Protein 9AZZ (pdb70)

Radius of gyration: 29.99 Å; Cα contacts (8 Å, |Δi|>4): 1139; chains: 3; bounding box: 78×56×93 Å

Solvent-accessible surface area: 27888 Å² total; per-residue (Å²): 122,194,89,90,35,55,125,73,2,40,79,32,11,105,32,0,161,6,4,87,2,16,0,1,28,37,20,60,89,25,91,15,40,45,32,0,37,0,15,0,66,49,102,13,19,2,24,20,28,30,21,90,56,8,28,19,0,28,7,10,100,36,46,74,24,18,77,15,20,75,127,110,110,98,113,58,152,71,72,75,123,14,15,16,56,3,4,3,0,13,70,123,151,14,6,72,82,16,78,100,24,62,40,78,77,70,134,122,56,47,24,0,26,3,58,7,132,98,54,102,11,89,0,68,0,24,0,54,56,136,112,44,19,5,25,4,8,39,52,37,62,107,130,31,59,34,29,12,39,5,7,62,54,43,38,63,58,132,7,91,123,61,80,9,132,28,57,57,101,73,221,176,71,142,113,74,76,162,73,74,28,41,128,78,0,39,77,28,6,93,32,3,118,8,9,88,3,72,4,35,26,44,23,63,110,69,115,73,62,74,112,0,55,3,1,6,71,23,90,10,22,21,15,34,15,29,79,50,117,32,30,12,0,31,3,19,97,50,46,78,32,16,87,20,22,25,94,108,40,67,110,46,159,85,102,30,140,32,14,7,45,30,8,25,3,24,73,136,165,88,16,108,51,14,56,12,73,76,41,74,71,69,132,110,52,47,27,0,37,1,74,0,134,65,61,103,11,98,2,75,0,31,0,51,50,136,109,50,22,9,21,4,9,49,43,36,57,115,135,26,66,33,48,16,88,18,101,119,57,36,41,78,55,132,6,97,119,76,89,8,56,42,84,179,71,18,57,27,25,45,61,0,12,39,32,20,8,25,2,104,7,5,78,4,65,3,33,22,64,15,49,109,58,106,84,69,58,125,0,47,0,4,0,72,15,90,18,19,7,8,22,15,22,70,112,133,16,38,14,0,34,6,15,100,39,103,74,29,19,82,11,21,67,140,110,115,101,96,61,157,92,91,78,73,6,32,7,73,34,16,13,1,24,85,15,56,46,79,32,78,30,91,59,37,63,81,77,136,113,51,42,22,0,30,4,76,0,60,116,43,98,10,100,5,69,2,28,0,51,49,138,103,48,23,6,20,3,10,50,28,41,47,103,136,21,71,28,60,16,84,7,107,118,60,40,33,76,58,132,8,94,117,69,63,5,121,20,60,112,58,70,178,207,95,138

Structure (mmCIF, N/CA/C/O backbone):
data_9AZZ
#
_entry.id   9AZZ
#
_cell.length_a   80.647
_cell.length_b   53.021
_cell.length_c   80.802
_cell.angle_alpha   90.00
_cell.angle_beta   116.96
_cell.angle_gamma   90.00
#
_symmetry.space_group_name_H-M   'P 1 21 1'
#
loop_
_entity.id
_entity.type
_entity.pdbx_description
1 polymer 'Outer membrane lipoprotein carrier protein LolA'
2 non-polymer GLYCEROL
3 non-polymer 'TETRAETHYLENE GLYCOL'
4 water water
#
loop_
_atom_site.group_PDB
_atom_site.id
_atom_site.type_symbol
_atom_site.label_atom_id
_atom_site.label_alt_id
_atom_site.label_comp_id
_atom_site.label_asym_id
_atom_site.label_entity_id
_atom_site.label_seq_id
_atom_site.pdbx_PDB_ins_code
_atom_site.Cartn_x
_atom_site.Cartn_y
_atom_site.Cartn_z
_atom_site.occupancy
_atom_site.B_iso_or_equiv
_atom_site.auth_seq_id
_atom_site.auth_comp_id
_atom_site.auth_asym_id
_atom_site.auth_atom_id
_atom_site.pdbx_PDB_model_num
ATOM 1 N N . ILE A 1 5 ? 47.038 14.550 37.811 1.00 60.79 5 ILE A N 1
ATOM 2 C CA . ILE A 1 5 ? 45.989 14.240 36.838 1.00 59.72 5 ILE A CA 1
ATOM 3 C C . ILE A 1 5 ? 44.937 15.340 36.793 1.00 52.74 5 ILE A C 1
ATOM 4 O O . ILE A 1 5 ? 44.410 15.655 35.739 1.00 51.80 5 ILE A O 1
ATOM 6 N N . ARG A 1 6 ? 44.643 15.962 37.935 1.00 52.05 6 ARG A N 1
ATOM 7 C CA . ARG A 1 6 ? 43.604 16.986 37.944 1.00 45.52 6 ARG A CA 1
ATOM 8 C C . ARG A 1 6 ? 43.917 18.086 36.936 1.00 43.66 6 ARG A C 1
ATOM 9 O O . ARG A 1 6 ? 43.045 18.497 36.166 1.00 37.16 6 ARG A O 1
ATOM 17 N N . VAL A 1 7 ? 45.166 18.576 36.936 1.00 43.84 7 VAL A N 1
ATOM 18 C CA . VAL A 1 7 ? 45.516 19.730 36.110 1.00 46.96 7 VAL A CA 1
ATOM 19 C C . VAL A 1 7 ? 45.371 19.409 34.627 1.00 42.39 7 VAL A C 1
ATOM 20 O O . VAL A 1 7 ? 44.838 20.210 33.852 1.00 37.43 7 VAL A O 1
ATOM 24 N N . ASP A 1 8 ? 45.866 18.248 34.207 1.00 47.87 8 ASP A N 1
ATOM 25 C CA . ASP A 1 8 ? 45.791 17.899 32.791 1.00 44.55 8 ASP A CA 1
ATOM 26 C C . ASP A 1 8 ? 44.360 17.728 32.340 1.00 37.07 8 ASP A C 1
ATOM 27 O O . ASP A 1 8 ? 44.030 18.039 31.188 1.00 41.05 8 ASP A O 1
ATOM 32 N N . THR A 1 9 ? 43.507 17.208 33.215 1.00 39.51 9 THR A N 1
ATOM 33 C CA . THR A 1 9 ? 42.086 17.100 32.897 1.00 33.99 9 THR A CA 1
ATOM 34 C C . THR A 1 9 ? 41.459 18.456 32.602 1.00 37.41 9 THR A C 1
ATOM 35 O O . THR A 1 9 ? 40.703 18.609 31.639 1.00 33.66 9 THR A O 1
ATOM 39 N N . ILE A 1 10 ? 41.700 19.435 33.470 1.00 38.82 10 ILE A N 1
ATOM 40 C CA . ILE A 1 10 ? 41.127 20.766 33.284 1.00 32.84 10 ILE A CA 1
ATOM 41 C C . ILE A 1 10 ? 41.655 21.397 32.002 1.00 32.76 10 ILE A C 1
ATOM 42 O O . ILE A 1 10 ? 40.890 21.910 31.180 1.00 33.20 10 ILE A O 1
ATOM 47 N N . LYS A 1 11 ? 42.969 21.337 31.802 1.00 35.56 11 LYS A N 1
ATOM 48 C CA . LYS A 1 11 ? 43.560 21.976 30.631 1.00 38.40 11 LYS A CA 1
ATOM 49 C C . LYS A 1 11 ? 42.989 21.408 29.347 1.00 34.50 11 LYS A C 1
ATOM 50 O O . LYS A 1 11 ? 42.747 22.141 28.380 1.00 33.49 11 LYS A O 1
ATOM 56 N N . ASN A 1 12 ? 42.830 20.089 29.305 1.00 34.56 12 ASN A N 1
ATOM 57 C CA . ASN A 1 12 ? 42.328 19.440 28.103 1.00 37.63 12 ASN A CA 1
ATOM 58 C C . ASN A 1 12 ? 40.850 19.723 27.893 1.00 38.98 12 ASN A C 1
ATOM 59 O O . ASN A 1 12 ? 40.413 19.908 26.748 1.00 37.11 12 ASN A O 1
ATOM 64 N N . ALA A 1 13 ? 40.066 19.734 28.978 1.00 36.30 13 ALA A N 1
ATOM 65 C CA . ALA A 1 13 ? 38.651 20.075 28.866 1.00 40.19 13 ALA A CA 1
ATOM 66 C C . ALA A 1 13 ? 38.488 21.500 28.366 1.00 38.53 13 ALA A C 1
ATOM 67 O O . ALA A 1 13 ? 37.605 21.776 27.540 1.00 37.79 13 ALA A O 1
ATOM 69 N N . LEU A 1 14 ? 39.305 22.428 28.890 1.00 31.69 14 LEU A N 1
ATOM 70 C CA . LEU A 1 14 ? 39.244 23.818 28.445 1.00 38.46 14 LEU A CA 1
ATOM 71 C C . LEU A 1 14 ? 39.626 23.948 26.978 1.00 36.67 14 LEU A C 1
ATOM 72 O O . LEU A 1 14 ? 39.076 24.785 26.261 1.00 35.55 14 LEU A O 1
ATOM 77 N N . THR A 1 15 ? 40.514 23.097 26.499 1.00 35.11 15 THR A N 1
ATOM 78 C CA . THR A 1 15 ? 40.855 23.117 25.087 1.00 35.62 15 THR A CA 1
ATOM 79 C C . THR A 1 15 ? 39.657 22.798 24.197 1.00 32.94 15 THR A C 1
ATOM 80 O O . THR A 1 15 ? 39.467 23.450 23.166 1.00 37.63 15 THR A O 1
ATOM 84 N N . TYR A 1 16 ? 38.846 21.798 24.558 1.00 32.85 16 TYR A N 1
ATOM 85 C CA . TYR A 1 16 ? 37.699 21.448 23.715 1.00 36.20 16 TYR A CA 1
ATOM 86 C C . TYR A 1 16 ? 36.669 22.562 23.691 1.00 35.49 16 TYR A C 1
ATOM 87 O O . TYR A 1 16 ? 36.159 22.916 22.627 1.00 39.25 16 TYR A O 1
ATOM 96 N N . PHE A 1 17 ? 36.355 23.137 24.854 1.00 36.50 17 PHE A N 1
ATOM 97 C CA . PHE A 1 17 ? 35.461 24.286 24.857 1.00 39.20 17 PHE A CA 1
ATOM 98 C C . PHE A 1 17 ? 36.052 25.432 24.038 1.00 36.40 17 PHE A C 1
ATOM 99 O O . PHE A 1 17 ? 35.334 26.097 23.279 1.00 37.93 17 PHE A O 1
ATOM 107 N N . ASP A 1 18 ? 37.365 25.651 24.149 1.00 33.82 18 ASP A N 1
ATOM 108 C CA . ASP A 1 18 ? 37.987 26.802 23.520 1.00 37.40 18 ASP A CA 1
ATOM 109 C C . ASP A 1 18 ? 37.899 26.741 22.007 1.00 32.88 18 ASP A C 1
ATOM 110 O O . ASP A 1 18 ? 38.059 27.771 21.343 1.00 28.41 18 ASP A O 1
ATOM 115 N N . ALA A 1 19 ? 37.718 25.549 21.450 1.00 27.57 19 ALA A N 1
ATOM 116 C CA . ALA A 1 19 ? 37.694 25.418 20.001 1.00 40.39 19 ALA A CA 1
ATOM 117 C C . ALA A 1 19 ? 36.420 25.979 19.379 1.00 34.38 19 ALA A C 1
ATOM 118 O O . ALA A 1 19 ? 36.394 26.238 18.164 1.00 35.18 19 ALA A O 1
ATOM 120 N N . VAL A 1 20 ? 35.354 26.144 20.154 1.00 33.40 20 VAL A N 1
ATOM 121 C CA . VAL A 1 20 ? 34.087 26.641 19.617 1.00 34.62 20 VAL A CA 1
ATOM 122 C C . VAL A 1 20 ? 33.908 28.087 20.075 1.00 37.16 20 VAL A C 1
ATOM 123 O O . VAL A 1 20 ? 33.587 28.343 21.240 1.00 37.70 20 VAL A O 1
ATOM 127 N N . ARG A 1 21 ? 34.129 29.038 19.159 1.00 30.62 21 ARG A N 1
ATOM 128 C CA A ARG A 1 21 ? 33.978 30.454 19.472 0.35 35.19 21 ARG A CA 1
ATOM 129 C CA B ARG A 1 21 ? 33.988 30.463 19.439 0.65 33.28 21 ARG A CA 1
ATOM 130 C C . ARG A 1 21 ? 32.575 30.963 19.188 1.00 31.16 21 ARG A C 1
ATOM 131 O O . ARG A 1 21 ? 32.144 31.940 19.813 1.00 29.31 21 ARG A O 1
ATOM 146 N N . SER A 1 22 ? 31.871 30.333 18.251 1.00 28.52 22 SER A N 1
ATOM 147 C CA . SER A 1 22 ? 30.510 30.671 17.888 1.00 33.67 22 SER A CA 1
ATOM 148 C C . SER A 1 22 ? 29.908 29.464 17.195 1.00 30.49 22 SER A C 1
ATOM 149 O O . SER A 1 22 ? 30.616 28.598 16.670 1.00 27.89 22 SER A O 1
ATOM 152 N N . PHE A 1 23 ? 28.593 29.410 17.195 1.00 30.99 23 PHE A N 1
ATOM 153 C CA . PHE A 1 23 ? 27.963 28.430 16.330 1.00 33.26 23 PHE A CA 1
ATOM 154 C C . PHE A 1 23 ? 26.532 28.841 16.109 1.00 28.37 23 PHE A C 1
ATOM 155 O O . PHE A 1 23 ? 25.956 29.629 16.857 1.00 26.74 23 PHE A O 1
ATOM 163 N N . LYS A 1 24 ? 26.018 28.352 14.999 1.00 31.53 24 LYS A N 1
ATOM 164 C CA . LYS A 1 24 ? 24.599 28.389 14.688 1.00 32.29 24 LYS A CA 1
ATOM 165 C C . LYS A 1 24 ? 24.179 26.963 14.403 1.00 31.40 24 LYS A C 1
ATOM 166 O O . LYS A 1 24 ? 24.818 26.273 13.606 1.00 34.67 24 LYS A O 1
ATOM 172 N N . ALA A 1 25 ? 23.110 26.511 15.036 1.00 26.83 25 ALA A N 1
ATOM 173 C CA . ALA A 1 25 ? 22.702 25.137 14.817 1.00 31.41 25 ALA A CA 1
ATOM 174 C C . ALA A 1 25 ? 21.209 24.977 15.091 1.00 31.57 25 ALA A C 1
ATOM 175 O O . ALA A 1 25 ? 20.553 25.833 15.683 1.00 30.74 25 ALA A O 1
ATOM 177 N N . GLU A 1 26 ? 20.697 23.833 14.660 1.00 32.31 26 GLU A N 1
ATOM 178 C CA . GLU A 1 26 ? 19.395 23.348 15.059 1.00 34.16 26 GLU A CA 1
ATOM 179 C C . GLU A 1 26 ? 19.567 22.455 16.274 1.00 26.83 26 GLU A C 1
ATOM 180 O O . GLU A 1 26 ? 20.611 21.834 16.449 1.00 25.19 26 GLU A O 1
ATOM 186 N N . PHE A 1 27 ? 18.514 22.323 17.062 1.00 30.18 27 PHE A N 1
ATOM 187 C CA . PHE A 1 27 ? 18.620 21.463 18.235 1.00 36.44 27 PHE A CA 1
ATOM 188 C C . PHE A 1 27 ? 17.323 20.673 18.381 1.00 28.40 27 PHE A C 1
ATOM 189 O O . PHE A 1 27 ? 16.245 21.101 17.953 1.00 28.40 27 PHE A O 1
ATOM 197 N N . ILE A 1 28 ? 17.459 19.478 18.949 1.00 31.60 28 ILE A N 1
ATOM 198 C CA . ILE A 1 28 ? 16.357 18.713 19.516 1.00 35.14 28 ILE A CA 1
ATOM 199 C C . ILE A 1 28 ? 16.597 18.612 21.012 1.00 34.21 28 ILE A C 1
ATOM 200 O O . ILE A 1 28 ? 17.674 18.195 21.434 1.00 32.50 28 ILE A O 1
ATOM 205 N N . GLN A 1 29 ? 15.558 18.825 21.795 1.00 33.20 29 GLN A N 1
ATOM 206 C CA . GLN A 1 29 ? 15.697 18.816 23.242 1.00 36.81 29 GLN A CA 1
ATOM 207 C C . GLN A 1 29 ? 14.658 17.872 23.816 1.00 32.70 29 GLN A C 1
ATOM 208 O O . GLN A 1 29 ? 13.512 17.898 23.384 1.00 34.74 29 GLN A O 1
ATOM 214 N N . ILE A 1 30 ? 15.079 17.011 24.744 1.00 33.94 30 ILE A N 1
ATOM 215 C CA . ILE A 1 30 ? 14.181 16.056 25.372 1.00 34.23 30 ILE A CA 1
ATOM 216 C C . ILE A 1 30 ? 14.403 16.005 26.881 1.00 31.52 30 ILE A C 1
ATOM 217 O O . ILE A 1 30 ? 15.504 15.709 27.349 1.00 37.69 30 ILE A O 1
ATOM 222 N N . SER A 1 31 ? 13.337 16.203 27.641 1.00 32.46 31 SER A N 1
ATOM 223 C CA . SER A 1 31 ? 13.411 16.129 29.099 1.00 42.07 31 SER A CA 1
ATOM 224 C C . SER A 1 31 ? 12.858 14.796 29.595 1.00 37.92 31 SER A C 1
ATOM 225 O O . SER A 1 31 ? 11.873 14.278 29.058 1.00 36.34 31 SER A O 1
ATOM 228 N N . SER A 1 32 ? 13.493 14.230 30.636 1.00 44.11 32 SER A N 1
ATOM 229 C CA . SER A 1 32 ? 12.975 12.977 31.176 1.00 44.26 32 SER A CA 1
ATOM 230 C C . SER A 1 32 ? 11.639 13.167 31.886 1.00 39.95 32 SER A C 1
ATOM 231 O O . SER A 1 32 ? 10.956 12.183 32.177 1.00 45.15 32 SER A O 1
ATOM 234 N N . THR A 1 33 ? 11.241 14.407 32.143 1.00 42.12 33 THR A N 1
ATOM 235 C CA . THR A 1 33 ? 9.948 14.664 32.769 1.00 41.17 33 THR A CA 1
ATOM 236 C C . THR A 1 33 ? 8.778 14.236 31.867 1.00 39.07 33 THR A C 1
ATOM 237 O O . THR A 1 33 ? 7.861 13.547 32.327 1.00 44.01 33 THR A O 1
ATOM 241 N N . ASP A 1 34 ? 8.824 14.554 30.564 1.00 41.36 34 ASP A N 1
ATOM 242 C CA . ASP A 1 34 ? 7.726 14.183 29.664 1.00 44.91 34 ASP A CA 1
ATOM 243 C C . ASP A 1 34 ? 8.144 13.377 28.438 1.00 42.10 34 ASP A C 1
ATOM 244 O O . ASP A 1 34 ? 7.272 12.830 27.750 1.00 34.72 34 ASP A O 1
ATOM 249 N N . ASN A 1 35 ? 9.432 13.229 28.180 1.00 40.40 35 ASN A N 1
ATOM 250 C CA . ASN A 1 35 ? 9.928 12.418 27.081 1.00 41.10 35 ASN A CA 1
ATOM 251 C C . ASN A 1 35 ? 9.401 12.923 25.737 1.00 37.28 35 ASN A C 1
ATOM 252 O O . ASN A 1 35 ? 9.250 12.163 24.790 1.00 42.98 35 ASN A O 1
ATOM 257 N N . ILE A 1 36 ? 9.169 14.218 25.609 1.00 35.60 36 ILE A N 1
ATOM 258 C CA . ILE A 1 36 ? 8.635 14.790 24.371 1.00 40.66 36 ILE A CA 1
ATOM 259 C C . ILE A 1 36 ? 9.741 15.592 23.685 1.00 37.32 36 ILE A C 1
ATOM 260 O O . ILE A 1 36 ? 10.230 16.580 24.249 1.00 36.14 36 ILE A O 1
ATOM 265 N N . PRO A 1 37 ? 10.123 15.244 22.460 1.00 34.37 37 PRO A N 1
ATOM 266 C CA . PRO A 1 37 ? 11.105 16.059 21.733 1.00 38.84 37 PRO A CA 1
ATOM 267 C C . PRO A 1 37 ? 10.617 17.474 21.457 1.00 31.15 37 PRO A C 1
ATOM 268 O O . PRO A 1 37 ? 9.550 17.681 20.885 1.00 32.15 37 PRO A O 1
ATOM 272 N N . ARG A 1 38 ? 11.455 18.457 21.792 1.00 33.42 38 ARG A N 1
ATOM 273 C CA . ARG A 1 38 ? 11.189 19.855 21.458 1.00 34.48 38 ARG A CA 1
ATOM 274 C C . ARG A 1 38 ? 12.295 20.310 20.508 1.00 32.91 38 ARG A C 1
ATOM 275 O O . ARG A 1 38 ? 13.409 19.789 20.551 1.00 34.40 38 ARG A O 1
ATOM 283 N N . TYR A 1 39 ? 11.968 21.233 19.603 1.00 29.85 39 TYR A N 1
ATOM 284 C CA . TYR A 1 39 ? 12.847 21.607 18.500 1.00 30.64 39 TYR A CA 1
ATOM 285 C C . TYR A 1 39 ? 13.077 23.107 18.485 1.00 29.83 39 TYR A C 1
ATOM 286 O O . TYR A 1 39 ? 12.209 23.883 18.878 1.00 31.40 39 TYR A O 1
ATOM 295 N N . GLY A 1 40 ? 14.241 23.506 18.001 1.00 30.39 40 GLY A N 1
ATOM 296 C CA . GLY A 1 40 ? 14.470 24.903 17.730 1.00 30.79 40 GLY A CA 1
ATOM 297 C C . GLY A 1 40 ? 15.818 25.153 17.101 1.00 34.76 40 GLY A C 1
ATOM 298 O O . GLY A 1 40 ? 16.488 24.247 16.590 1.00 29.66 40 GLY A O 1
ATOM 299 N N . GLN A 1 41 ? 16.209 26.411 17.182 1.00 30.72 41 GLN A N 1
ATOM 300 C CA . GLN A 1 41 ? 17.465 26.919 16.652 1.00 30.30 41 GLN A CA 1
ATOM 301 C C . GLN A 1 41 ? 18.234 27.585 17.783 1.00 35.85 41 GLN A C 1
ATOM 302 O O . GLN A 1 41 ? 17.649 28.198 18.663 1.00 32.74 41 GLN A O 1
ATOM 308 N N . VAL A 1 42 ? 19.551 27.486 17.744 1.00 29.22 42 VAL A N 1
ATOM 309 C CA . VAL A 1 42 ? 20.406 28.074 18.769 1.00 28.22 42 VAL A CA 1
ATOM 310 C C . VAL A 1 42 ? 21.513 28.894 18.104 1.00 28.64 42 VAL A C 1
ATOM 311 O O . VAL A 1 42 ? 22.044 28.523 17.050 1.00 32.43 42 VAL A O 1
ATOM 315 N N . LEU A 1 43 ? 21.784 30.071 18.666 1.00 28.83 43 LEU A N 1
ATOM 316 C CA . LEU A 1 43 ? 22.942 30.861 18.273 1.00 30.17 43 LEU A CA 1
ATOM 317 C C . LEU A 1 43 ? 23.834 31.117 19.487 1.00 28.89 43 LEU A C 1
ATOM 318 O O . LEU A 1 43 ? 23.353 31.407 20.578 1.00 27.92 43 LEU A O 1
ATOM 323 N N . MET A 1 44 ? 25.134 31.026 19.267 1.00 29.44 44 MET A N 1
ATOM 324 C CA . MET A 1 44 ? 26.114 31.228 20.328 1.00 28.78 44 MET A CA 1
ATOM 325 C C . MET A 1 44 ? 27.275 32.036 19.775 1.00 30.71 44 MET A C 1
ATOM 326 O O . MET A 1 44 ? 27.766 31.755 18.686 1.00 32.25 44 MET A O 1
ATOM 331 N N . ARG A 1 45 ? 27.701 33.036 20.536 1.00 31.04 45 ARG A N 1
ATOM 332 C CA . ARG A 1 45 ? 28.862 33.851 20.215 1.00 32.96 45 ARG A CA 1
ATOM 333 C C . ARG A 1 45 ? 29.638 34.120 21.500 1.00 32.52 45 ARG A C 1
ATOM 334 O O . ARG A 1 45 ? 29.110 34.724 22.438 1.00 32.89 45 ARG A O 1
ATOM 342 N N . LYS A 1 46 ? 30.888 33.666 21.561 1.00 35.75 46 LYS A N 1
ATOM 343 C CA . LYS A 1 46 ? 31.677 33.989 22.755 1.00 37.31 46 LYS A CA 1
ATOM 344 C C . LYS A 1 46 ? 32.217 35.417 22.685 1.00 42.67 46 LYS A C 1
ATOM 345 O O . LYS A 1 46 ? 32.614 35.884 21.616 1.00 42.31 46 LYS A O 1
ATOM 351 N N . PRO A 1 47 ? 32.281 36.110 23.804 1.00 40.93 47 PRO A N 1
ATOM 352 C CA . PRO A 1 47 ? 31.873 35.711 25.150 1.00 40.77 47 PRO A CA 1
ATOM 353 C C . PRO A 1 47 ? 30.402 36.020 25.447 1.00 42.33 47 PRO A C 1
ATOM 354 O O . PRO A 1 47 ? 29.907 37.120 25.161 1.00 38.70 47 PRO A O 1
ATOM 358 N N . GLY A 1 48 ? 29.661 35.050 25.967 1.00 39.07 48 GLY A N 1
ATOM 359 C CA . GLY A 1 48 ? 28.512 35.378 26.784 1.00 43.35 48 GLY A CA 1
ATOM 360 C C . GLY A 1 48 ? 27.188 35.613 26.084 1.00 35.12 48 GLY A C 1
ATOM 361 O O . GLY A 1 48 ? 26.263 36.080 26.744 1.00 33.28 48 GLY A O 1
ATOM 362 N N . LEU A 1 49 ? 27.062 35.318 24.794 1.00 32.89 49 LEU A N 1
ATOM 363 C CA . LEU A 1 49 ? 25.803 35.500 24.072 1.00 33.60 49 LEU A CA 1
ATOM 364 C C . LEU A 1 49 ? 25.257 34.157 23.616 1.00 28.32 49 LEU A C 1
ATOM 365 O O . LEU A 1 49 ? 25.927 33.396 22.891 1.00 29.48 49 LEU A O 1
ATOM 370 N N . LEU A 1 50 ? 24.010 33.909 23.990 1.00 28.03 50 LEU A N 1
ATOM 371 C CA . LEU A 1 50 ? 23.306 32.668 23.673 1.00 30.74 50 LEU A CA 1
ATOM 372 C C . LEU A 1 50 ? 21.845 32.991 23.374 1.00 28.42 50 LEU A C 1
ATOM 373 O O . LEU A 1 50 ? 21.208 33.743 24.111 1.00 30.65 50 LEU A O 1
ATOM 378 N N . LYS A 1 51 ? 21.335 32.467 22.271 1.00 27.24 51 LYS A N 1
ATOM 379 C CA . LYS A 1 51 ? 19.939 32.591 21.907 1.00 33.07 51 LYS A CA 1
ATOM 380 C C . LYS A 1 51 ? 19.370 31.209 21.638 1.00 31.70 51 LYS A C 1
ATOM 381 O O . LYS A 1 51 ? 19.939 30.437 20.862 1.00 33.66 51 LYS A O 1
ATOM 387 N N . TRP A 1 52 ? 18.221 30.944 22.227 1.00 27.74 52 TRP A N 1
ATOM 388 C CA . TRP A 1 52 ? 17.489 29.690 22.109 1.00 32.79 52 TRP A CA 1
ATOM 389 C C . TRP A 1 52 ? 16.124 30.050 21.546 1.00 34.55 52 TRP A C 1
ATOM 390 O O . TRP A 1 52 ? 15.363 30.752 22.207 1.00 35.31 52 TRP A O 1
ATOM 401 N N . ASN A 1 53 ? 15.840 29.652 20.314 1.00 29.96 53 ASN A N 1
ATOM 402 C CA . ASN A 1 53 ? 14.552 29.941 19.681 1.00 34.05 53 ASN A CA 1
ATOM 403 C C . ASN A 1 53 ? 13.819 28.607 19.486 1.00 36.52 53 ASN A C 1
ATOM 404 O O . ASN A 1 53 ? 14.150 27.815 18.597 1.00 30.26 53 ASN A O 1
ATOM 409 N N . TYR A 1 54 ? 12.832 28.347 20.339 1.00 31.11 54 TYR A N 1
ATOM 410 C CA . TYR A 1 54 ? 12.051 27.123 20.226 1.00 29.87 54 TYR A CA 1
ATOM 411 C C . TYR A 1 54 ? 11.001 27.260 19.128 1.00 35.06 54 TYR A C 1
ATOM 412 O O . TYR A 1 54 ? 10.358 28.306 18.994 1.00 37.78 54 TYR A O 1
ATOM 421 N N . TYR A 1 55 ? 10.798 26.178 18.375 1.00 30.21 55 TYR A N 1
ATOM 422 C CA . TYR A 1 55 ? 9.779 26.163 17.330 1.00 34.29 55 TYR A CA 1
ATOM 423 C C . TYR A 1 55 ? 8.423 25.812 17.923 1.00 38.21 55 TYR A C 1
ATOM 424 O O . TYR A 1 55 ? 8.348 25.220 19.010 1.00 37.23 55 TYR A O 1
ATOM 433 N N . PRO A 1 56 ? 7.338 26.184 17.245 1.00 37.42 56 PRO A N 1
ATOM 434 C CA . PRO A 1 56 ? 6.016 25.699 17.629 1.00 41.27 56 PRO A CA 1
ATOM 435 C C . PRO A 1 56 ? 5.999 24.184 17.687 1.00 38.89 56 PRO A C 1
ATOM 436 O O . PRO A 1 56 ? 6.658 23.510 16.879 1.00 37.21 56 PRO A O 1
ATOM 440 N N . PRO A 1 57 ? 5.260 23.600 18.628 1.00 34.68 57 PRO A N 1
ATOM 441 C CA . PRO A 1 57 ? 4.254 24.191 19.521 1.00 34.47 57 PRO A CA 1
ATOM 442 C C . PRO A 1 57 ? 4.805 24.807 20.800 1.00 42.81 57 PRO A C 1
ATOM 443 O O . PRO A 1 57 ? 4.050 25.307 21.619 1.00 51.75 57 PRO A O 1
ATOM 447 N N . THR A 1 58 ? 6.121 24.846 20.982 1.00 36.75 58 THR A N 1
ATOM 448 C CA . THR A 1 58 ? 6.714 25.436 22.167 1.00 44.41 58 THR A CA 1
ATOM 449 C C . THR A 1 58 ? 6.909 26.927 21.906 1.00 41.70 58 THR A C 1
ATOM 450 O O . THR A 1 58 ? 7.702 27.286 21.033 1.00 43.54 58 THR A O 1
ATOM 454 N N . PRO A 1 59 ? 6.212 27.811 22.590 1.00 46.90 59 PRO A N 1
ATOM 455 C CA . PRO A 1 59 ? 6.203 29.227 22.203 1.00 47.84 59 PRO A CA 1
ATOM 456 C C . PRO A 1 59 ? 7.242 30.136 22.889 1.00 42.61 59 PRO A C 1
ATOM 457 O O . PRO A 1 59 ? 6.916 31.218 23.387 1.00 45.83 59 PRO A O 1
ATOM 461 N N . VAL A 1 60 ? 8.522 29.724 22.888 1.00 40.24 60 VAL A N 1
ATOM 462 C CA . VAL A 1 60 ? 9.508 30.287 23.812 1.00 42.24 60 VAL A CA 1
ATOM 463 C C . VAL A 1 60 ? 10.771 30.727 23.083 1.00 38.35 60 VAL A C 1
ATOM 464 O O . VAL A 1 60 ? 11.380 29.951 22.337 1.00 39.57 60 VAL A O 1
ATOM 468 N N . SER A 1 61 ? 11.206 31.941 23.382 1.00 36.86 61 SER A N 1
ATOM 469 C CA . SER A 1 61 ? 12.444 32.538 22.899 1.00 34.79 61 SER A CA 1
ATOM 470 C C . SER A 1 61 ? 13.228 32.981 24.128 1.00 34.98 61 SER A C 1
ATOM 471 O O . SER A 1 61 ? 12.670 33.617 25.021 1.00 35.46 61 SER A O 1
ATOM 474 N N . ILE A 1 62 ? 14.506 32.630 24.181 1.00 33.21 62 ILE A N 1
ATOM 475 C CA . ILE A 1 62 ? 15.347 32.894 25.339 1.00 33.05 62 ILE A CA 1
ATOM 476 C C . ILE A 1 62 ? 16.615 33.589 24.867 1.00 30.31 62 ILE A C 1
ATOM 477 O O . ILE A 1 62 ? 17.315 33.056 24.001 1.00 31.98 62 ILE A O 1
ATOM 482 N N . ILE A 1 63 ? 16.937 34.737 25.453 1.00 32.72 63 ILE A N 1
ATOM 483 C CA . ILE A 1 63 ? 18.223 35.401 25.190 1.00 33.77 63 ILE A CA 1
ATOM 484 C C . ILE A 1 63 ? 19.021 35.417 26.497 1.00 34.13 63 ILE A C 1
ATOM 485 O O . ILE A 1 63 ? 18.553 35.965 27.504 1.00 29.69 63 ILE A O 1
ATOM 490 N N . ILE A 1 64 ? 20.232 34.873 26.456 1.00 36.10 64 ILE A N 1
ATOM 491 C CA . ILE A 1 64 ? 21.139 34.858 27.601 1.00 37.84 64 ILE A CA 1
ATOM 492 C C . ILE A 1 64 ? 22.346 35.729 27.267 1.00 30.89 64 ILE A C 1
ATOM 493 O O . ILE A 1 64 ? 23.076 35.474 26.299 1.00 31.60 64 ILE A O 1
ATOM 498 N N . LYS A 1 65 ? 22.565 36.742 28.096 1.00 28.26 65 LYS A N 1
ATOM 499 C CA . LYS A 1 65 ? 23.656 37.699 27.937 1.00 38.21 65 LYS A CA 1
ATOM 500 C C . LYS A 1 65 ? 24.423 37.706 29.254 1.00 37.53 65 LYS A C 1
ATOM 501 O O . LYS A 1 65 ? 23.996 38.329 30.221 1.00 35.46 65 LYS A O 1
ATOM 507 N N . GLY A 1 66 ? 25.560 37.050 29.282 1.00 33.54 66 GLY A N 1
ATOM 508 C CA . GLY A 1 66 ? 26.297 36.884 30.534 1.00 39.44 66 GLY A CA 1
ATOM 509 C C . GLY A 1 66 ? 25.471 35.945 31.386 1.00 46.54 66 GLY A C 1
ATOM 510 O O . GLY A 1 66 ? 25.236 34.796 30.982 1.00 44.54 66 GLY A O 1
ATOM 511 N N . LYS A 1 67 ? 25.053 36.385 32.569 1.00 43.05 67 LYS A N 1
ATOM 512 C CA . LYS A 1 67 ? 24.120 35.614 33.384 1.00 43.02 67 LYS A CA 1
ATOM 513 C C . LYS A 1 67 ? 22.691 36.170 33.369 1.00 42.65 67 LYS A C 1
ATOM 514 O O . LYS A 1 67 ? 21.815 35.582 34.011 1.00 42.74 67 LYS A O 1
ATOM 520 N N . THR A 1 68 ? 22.422 37.255 32.635 1.00 39.20 68 THR A N 1
ATOM 521 C CA . THR A 1 68 ? 21.064 37.784 32.534 1.00 37.66 68 THR A CA 1
ATOM 522 C C . THR A 1 68 ? 20.297 36.965 31.502 1.00 38.90 68 THR A C 1
ATOM 523 O O . THR A 1 68 ? 20.849 36.540 30.477 1.00 39.29 68 THR A O 1
ATOM 527 N N . ILE A 1 69 ? 19.029 36.712 31.800 1.00 33.57 69 ILE A N 1
ATOM 528 C CA . ILE A 1 69 ? 18.166 35.901 30.960 1.00 36.90 69 ILE A CA 1
ATOM 529 C C . ILE A 1 69 ? 16.933 36.707 30.632 1.00 40.88 69 ILE A C 1
ATOM 530 O O . ILE A 1 69 ? 16.287 37.242 31.538 1.00 40.53 69 ILE A O 1
ATOM 535 N N . SER A 1 70 ? 16.603 36.782 29.337 1.00 36.91 70 SER A N 1
ATOM 536 C CA . SER A 1 70 ? 15.351 37.353 28.853 1.00 39.80 70 SER A CA 1
ATOM 537 C C . SER A 1 70 ? 14.535 36.248 28.187 1.00 32.88 70 SER A C 1
ATOM 538 O O . SER A 1 70 ? 14.990 35.599 27.238 1.00 31.61 70 SER A O 1
ATOM 541 N N . TYR A 1 71 ? 13.333 36.031 28.693 1.00 39.67 71 TYR A N 1
ATOM 542 C CA . TYR A 1 71 ? 12.457 34.949 28.258 1.00 39.71 71 TYR A CA 1
ATOM 543 C C . TYR A 1 71 ? 11.222 35.596 27.654 1.00 43.52 71 TYR A C 1
ATOM 544 O O . TYR A 1 71 ? 10.584 36.438 28.295 1.00 41.28 71 TYR A O 1
ATOM 553 N N . TYR A 1 72 ? 10.925 35.274 26.389 1.00 41.14 72 TYR A N 1
ATOM 554 C CA . TYR A 1 72 ? 9.750 35.819 25.714 1.00 42.16 72 TYR A CA 1
ATOM 555 C C . TYR A 1 72 ? 8.790 34.691 25.330 1.00 34.12 72 TYR A C 1
ATOM 556 O O . TYR A 1 72 ? 9.140 33.796 24.552 1.00 33.44 72 TYR A O 1
ATOM 565 N N . ASP A 1 73 ? 7.568 34.762 25.838 1.00 37.95 73 ASP A N 1
ATOM 566 C CA . ASP A 1 73 ? 6.526 33.773 25.535 1.00 45.68 73 ASP A CA 1
ATOM 567 C C . ASP A 1 73 ? 5.650 34.302 24.392 1.00 49.58 73 ASP A C 1
ATOM 568 O O . ASP A 1 73 ? 4.892 35.263 24.579 1.00 48.36 73 ASP A O 1
ATOM 573 N N . ARG A 1 74 ? 5.740 33.655 23.210 1.00 45.34 74 ARG A N 1
ATOM 574 C CA A ARG A 1 74 ? 5.028 34.145 22.030 0.51 45.56 74 ARG A CA 1
ATOM 575 C CA B ARG A 1 74 ? 5.027 34.147 22.031 0.49 46.18 74 ARG A CA 1
ATOM 576 C C . ARG A 1 74 ? 3.520 33.994 22.170 1.00 51.66 74 ARG A C 1
ATOM 577 O O . ARG A 1 74 ? 2.756 34.825 21.666 1.00 58.53 74 ARG A O 1
ATOM 592 N N . GLU A 1 75 ? 3.069 32.909 22.789 1.00 51.30 75 GLU A N 1
ATOM 593 C CA . GLU A 1 75 ? 1.639 32.702 22.960 1.00 53.50 75 GLU A CA 1
ATOM 594 C C . GLU A 1 75 ? 1.021 33.761 23.868 1.00 56.15 75 GLU A C 1
ATOM 595 O O . GLU A 1 75 ? -0.046 34.308 23.566 1.00 59.76 75 GLU A O 1
ATOM 601 N N . LEU A 1 76 ? 1.659 34.037 25.003 1.00 55.03 76 LEU A N 1
ATOM 602 C CA . LEU A 1 76 ? 1.188 35.043 25.941 1.00 57.77 76 LEU A CA 1
ATOM 603 C C . LEU A 1 76 ? 1.664 36.452 25.614 1.00 55.17 76 LEU A C 1
ATOM 604 O O . LEU A 1 76 ? 1.145 37.416 26.183 1.00 61.82 76 LEU A O 1
ATOM 609 N N . GLU A 1 77 ? 2.665 36.602 24.764 1.00 50.29 77 GLU A N 1
ATOM 610 C CA . GLU A 1 77 ? 3.273 37.900 24.533 1.00 47.97 77 GLU A CA 1
ATOM 611 C C . GLU A 1 77 ? 3.679 38.517 25.868 1.00 55.81 77 GLU A C 1
ATOM 612 O O . GLU A 1 77 ? 3.336 39.659 26.174 1.00 56.68 77 GLU A O 1
ATOM 618 N N . GLU A 1 78 ? 4.338 37.706 26.700 1.00 46.97 78 GLU A N 1
ATOM 619 C CA . GLU A 1 78 ? 4.855 38.120 27.992 1.00 48.44 78 GLU A CA 1
ATOM 620 C C . GLU A 1 78 ? 6.360 37.876 28.067 1.00 48.73 78 GLU A C 1
ATOM 621 O O . GLU A 1 78 ? 6.882 36.876 27.546 1.00 42.16 78 GLU A O 1
ATOM 627 N N . TYR A 1 79 ? 7.028 38.757 28.800 1.00 41.73 79 TYR A N 1
ATOM 628 C CA . TYR A 1 79 ? 8.445 38.640 29.102 1.00 46.08 79 TYR A CA 1
ATOM 629 C C . TYR A 1 79 ? 8.675 38.178 30.528 1.00 43.06 79 TYR A C 1
ATOM 630 O O . TYR A 1 79 ? 7.866 38.402 31.429 1.00 46.05 79 TYR A O 1
ATOM 639 N N . SER A 1 80 ? 9.777 37.494 30.720 1.00 50.71 80 SER A N 1
ATOM 640 C CA . SER A 1 80 ? 10.307 37.287 32.056 1.00 51.57 80 SER A CA 1
ATOM 641 C C . SER A 1 80 ? 11.782 37.649 32.023 1.00 42.65 80 SER A C 1
ATOM 642 O O . SER A 1 80 ? 12.468 37.407 31.030 1.00 42.06 80 SER A O 1
ATOM 645 N N . TYR A 1 81 ? 12.268 38.254 33.098 1.00 45.42 81 TYR A N 1
ATOM 646 C CA . TYR A 1 81 ? 13.669 38.616 33.196 1.00 40.92 81 TYR A CA 1
ATOM 647 C C . TYR A 1 81 ? 14.210 38.087 34.513 1.00 45.26 81 TYR A C 1
ATOM 648 O O . TYR A 1 81 ? 13.573 38.236 35.560 1.00 38.76 81 TYR A O 1
ATOM 657 N N . THR A 1 82 ? 15.365 37.448 34.459 1.00 36.76 82 THR A N 1
ATOM 658 C CA . THR A 1 82 ? 16.028 37.100 35.704 1.00 42.52 82 THR A CA 1
ATOM 659 C C . THR A 1 82 ? 17.521 36.954 35.443 1.00 43.25 82 THR A C 1
ATOM 660 O O . THR A 1 82 ? 18.018 37.155 34.328 1.00 35.20 82 THR A O 1
ATOM 664 N N . THR A 1 83 ? 18.237 36.686 36.517 1.00 39.02 83 THR A N 1
ATOM 665 C CA . THR A 1 83 ? 19.664 36.458 36.507 1.00 44.54 83 THR A CA 1
ATOM 666 C C . THR A 1 83 ? 19.924 35.230 37.358 1.00 54.61 83 THR A C 1
ATOM 667 O O . THR A 1 83 ? 19.470 35.182 38.512 1.00 47.96 83 THR A O 1
ATOM 671 N N . ILE A 1 84 ? 20.689 34.272 36.835 1.00 48.23 84 ILE A N 1
ATOM 672 C CA . ILE A 1 84 ? 21.130 33.127 37.628 1.00 53.02 84 ILE A CA 1
ATOM 673 C C . ILE A 1 84 ? 22.646 33.019 37.485 1.00 49.42 84 ILE A C 1
ATOM 674 O O . ILE A 1 84 ? 23.140 32.676 36.402 1.00 45.70 84 ILE A O 1
ATOM 679 N N . ASN A 1 85 ? 23.372 33.144 38.604 1.00 56.42 85 ASN A N 1
ATOM 680 C CA . ASN A 1 85 ? 24.839 33.068 38.577 1.00 61.71 85 ASN A CA 1
ATOM 681 C C . ASN A 1 85 ? 25.268 31.665 38.985 1.00 57.16 85 ASN A C 1
ATOM 682 O O . ASN A 1 85 ? 25.668 31.389 40.120 1.00 62.06 85 ASN A O 1
ATOM 687 N N . SER A 1 86 ? 25.155 30.776 38.010 1.00 56.72 86 SER A N 1
ATOM 688 C CA . SER A 1 86 ? 25.497 29.375 38.071 1.00 60.55 86 SER A CA 1
ATOM 689 C C . SER A 1 86 ? 26.393 29.089 36.871 1.00 55.00 86 SER A C 1
ATOM 690 O O . SER A 1 86 ? 26.034 29.453 35.737 1.00 53.74 86 SER A O 1
ATOM 693 N N . PRO A 1 87 ? 27.525 28.415 37.051 1.00 51.95 87 PRO A N 1
ATOM 694 C CA . PRO A 1 87 ? 28.394 28.144 35.894 1.00 53.97 87 PRO A CA 1
ATOM 695 C C . PRO A 1 87 ? 27.682 27.386 34.799 1.00 50.04 87 PRO A C 1
ATOM 696 O O . PRO A 1 87 ? 28.118 27.412 33.643 1.00 54.07 87 PRO A O 1
ATOM 700 N N . ILE A 1 88 ? 26.597 26.703 35.137 1.00 45.57 88 ILE A N 1
ATOM 701 C CA . ILE A 1 88 ? 25.872 25.861 34.190 1.00 47.91 88 ILE A CA 1
ATOM 702 C C . ILE A 1 88 ? 24.974 26.621 33.202 1.00 54.41 88 ILE A C 1
ATOM 703 O O . ILE A 1 88 ? 24.751 26.144 32.082 1.00 47.43 88 ILE A O 1
ATOM 708 N N . ILE A 1 89 ? 24.416 27.772 33.589 1.00 50.76 89 ILE A N 1
ATOM 709 C CA . ILE A 1 89 ? 23.317 28.378 32.823 1.00 57.34 89 ILE A CA 1
ATOM 710 C C . ILE A 1 89 ? 23.720 28.721 31.390 1.00 52.76 89 ILE A C 1
ATOM 711 O O . ILE A 1 89 ? 23.058 28.321 30.421 1.00 51.62 89 ILE A O 1
ATOM 716 N N . ASN A 1 90 ? 24.822 29.415 31.233 1.00 44.16 90 ASN A N 1
ATOM 717 C CA . ASN A 1 90 ? 25.305 29.883 29.940 1.00 41.37 90 ASN A CA 1
ATOM 718 C C . ASN A 1 90 ? 26.595 29.161 29.615 1.00 37.55 90 ASN A C 1
ATOM 719 O O . ASN A 1 90 ? 27.581 29.751 29.179 1.00 40.74 90 ASN A O 1
ATOM 724 N N . LEU A 1 91 ? 26.614 27.868 29.899 1.00 34.48 91 LEU A N 1
ATOM 725 C CA . LEU A 1 91 ? 27.829 27.085 29.685 1.00 36.66 91 LEU A CA 1
ATOM 726 C C . LEU A 1 91 ? 28.346 27.182 28.241 1.00 31.16 91 LEU A C 1
ATOM 727 O O . LEU A 1 91 ? 29.554 27.307 28.013 1.00 31.06 91 LEU A O 1
ATOM 732 N N . LEU A 1 92 ? 27.456 27.176 27.249 1.00 33.60 92 LEU A N 1
ATOM 733 C CA . LEU A 1 92 ? 27.900 27.072 25.861 1.00 33.00 92 LEU A CA 1
ATOM 734 C C . LEU A 1 92 ? 28.680 28.295 25.398 1.00 31.98 92 LEU A C 1
ATOM 735 O O . LEU A 1 92 ? 29.602 28.148 24.584 1.00 37.03 92 LEU A O 1
ATOM 740 N N . SER A 1 93 ? 28.396 29.483 25.932 1.00 32.43 93 SER A N 1
ATOM 741 C CA . SER A 1 93 ? 29.111 30.692 25.526 1.00 32.89 93 SER A CA 1
ATOM 742 C C . SER A 1 93 ? 30.082 31.181 26.603 1.00 33.67 93 SER A C 1
ATOM 743 O O . SER A 1 93 ? 30.613 32.279 26.483 1.00 42.23 93 SER A O 1
ATOM 746 N N . SER A 1 94 ? 30.324 30.407 27.646 1.00 37.34 94 SER A N 1
ATOM 747 C CA . SER A 1 94 ? 31.040 30.973 28.782 1.00 40.26 94 SER A CA 1
ATOM 748 C C . SER A 1 94 ? 32.525 31.096 28.469 1.00 47.81 94 SER A C 1
ATOM 749 O O . SER A 1 94 ? 33.094 30.305 27.711 1.00 47.43 94 SER A O 1
ATOM 752 N N . ASP A 1 95 ? 33.168 32.048 29.131 1.00 41.10 95 ASP A N 1
ATOM 753 C CA . ASP A 1 95 ? 34.599 32.202 29.010 1.00 51.53 95 ASP A CA 1
ATOM 754 C C . ASP A 1 95 ? 35.271 31.188 29.935 1.00 52.77 95 ASP A C 1
ATOM 755 O O . ASP A 1 95 ? 34.610 30.377 30.602 1.00 46.09 95 ASP A O 1
ATOM 760 N N . MET A 1 96 ? 36.604 31.256 30.020 1.00 48.61 96 MET A N 1
ATOM 761 C CA . MET A 1 96 ? 37.295 30.273 30.848 1.00 47.34 96 MET A CA 1
ATOM 762 C C . MET A 1 96 ? 37.082 30.587 32.316 1.00 42.36 96 MET A C 1
ATOM 763 O O . MET A 1 96 ? 37.029 29.647 33.114 1.00 44.98 96 MET A O 1
ATOM 768 N N . LYS A 1 97 ? 36.787 31.855 32.648 1.00 41.38 97 LYS A N 1
ATOM 769 C CA . LYS A 1 97 ? 36.508 32.230 34.032 1.00 48.92 97 LYS A CA 1
ATOM 770 C C . LYS A 1 97 ? 35.317 31.457 34.586 1.00 51.67 97 LYS A C 1
ATOM 771 O O . LYS A 1 97 ? 35.321 30.998 35.737 1.00 45.94 97 LYS A O 1
ATOM 777 N N . ASN A 1 98 ? 34.242 31.388 33.808 1.00 48.23 98 ASN A N 1
ATOM 778 C CA . ASN A 1 98 ? 33.056 30.699 34.287 1.00 44.30 98 ASN A CA 1
ATOM 779 C C . ASN A 1 98 ? 33.347 29.222 34.527 1.00 47.65 98 ASN A C 1
ATOM 780 O O . ASN A 1 98 ? 33.058 28.681 35.602 1.00 47.90 98 ASN A O 1
ATOM 785 N N . ILE A 1 99 ? 33.947 28.560 33.539 1.00 40.76 99 ILE A N 1
ATOM 786 C CA . ILE A 1 99 ? 34.197 27.130 33.660 1.00 46.94 99 ILE A CA 1
ATOM 787 C C . ILE A 1 99 ? 35.028 26.846 34.902 1.00 49.33 99 ILE A C 1
ATOM 788 O O . ILE A 1 99 ? 34.795 25.860 35.611 1.00 51.59 99 ILE A O 1
ATOM 793 N N . SER A 1 100 ? 36.021 27.695 35.173 1.00 44.56 100 SER A N 1
ATOM 794 C CA . SER A 1 100 ? 36.929 27.456 36.290 1.00 51.43 100 SER A CA 1
ATOM 795 C C . SER A 1 100 ? 36.227 27.488 37.636 1.00 51.94 100 SER A C 1
ATOM 796 O O . SER A 1 100 ? 36.794 27.006 38.627 1.00 48.03 100 SER A O 1
ATOM 799 N N . THR A 1 101 ? 35.036 28.069 37.711 1.00 44.47 101 THR A N 1
ATOM 800 C CA . THR A 1 101 ? 34.296 28.126 38.963 1.00 54.91 101 THR A CA 1
ATOM 801 C C . THR A 1 101 ? 33.428 26.898 39.161 1.00 51.03 101 THR A C 1
ATOM 802 O O . THR A 1 101 ? 32.638 26.846 40.113 1.00 48.45 101 THR A O 1
ATOM 806 N N . ILE A 1 102 ? 33.543 25.937 38.270 1.00 48.79 102 ILE A N 1
ATOM 807 C CA . ILE A 1 102 ? 32.861 24.659 38.385 1.00 45.07 102 ILE A CA 1
ATOM 808 C C . ILE A 1 102 ? 33.658 23.789 39.344 1.00 50.27 102 ILE A C 1
ATOM 809 O O . ILE A 1 102 ? 34.894 23.815 39.347 1.00 55.90 102 ILE A O 1
ATOM 814 N N . ASP A 1 103 ? 32.966 23.011 40.170 1.00 45.38 103 ASP A N 1
ATOM 815 C CA . ASP A 1 103 ? 33.670 22.251 41.201 1.00 48.65 103 ASP A CA 1
ATOM 816 C C . ASP A 1 103 ? 34.275 20.935 40.730 1.00 46.48 103 ASP A C 1
ATOM 817 O O . ASP A 1 103 ? 35.019 20.325 41.499 1.00 65.03 103 ASP A O 1
ATOM 822 N N . PHE A 1 104 ? 34.001 20.478 39.514 1.00 43.24 104 PHE A N 1
ATOM 823 C CA . PHE A 1 104 ? 34.520 19.188 39.086 1.00 43.18 104 PHE A CA 1
ATOM 824 C C . PHE A 1 104 ? 34.420 19.050 37.576 1.00 44.86 104 PHE A C 1
ATOM 825 O O . PHE A 1 104 ? 33.370 19.358 36.985 1.00 42.16 104 PHE A O 1
ATOM 833 N N . VAL A 1 105 ? 35.550 18.723 36.962 1.00 44.43 105 VAL A N 1
ATOM 834 C CA . VAL A 1 105 ? 35.680 18.436 35.542 1.00 47.84 105 VAL A CA 1
ATOM 835 C C . VAL A 1 105 ? 36.165 17.001 35.373 1.00 44.50 105 VAL A C 1
ATOM 836 O O . VAL A 1 105 ? 36.910 16.491 36.214 1.00 43.65 105 VAL A O 1
ATOM 840 N N . ASN A 1 106 ? 35.791 16.377 34.252 1.00 50.33 106 ASN A N 1
ATOM 841 C CA . ASN A 1 106 ? 36.265 15.052 33.841 1.00 47.57 106 ASN A CA 1
ATOM 842 C C . ASN A 1 106 ? 36.065 14.900 32.328 1.00 50.26 106 ASN A C 1
ATOM 843 O O . ASN A 1 106 ? 35.105 15.446 31.771 1.00 46.27 106 ASN A O 1
ATOM 848 N N . ILE A 1 107 ? 36.947 14.109 31.686 1.00 45.14 107 ILE A N 1
ATOM 849 C CA . ILE A 1 107 ? 36.902 13.822 30.251 1.00 48.32 107 ILE A CA 1
ATOM 850 C C . ILE A 1 107 ? 36.953 12.323 30.011 1.00 52.76 107 ILE A C 1
ATOM 851 O O . ILE A 1 107 ? 37.837 11.642 30.533 1.00 51.60 107 ILE A O 1
ATOM 856 N N . ASP A 1 108 ? 36.026 11.818 29.206 1.00 53.09 108 ASP A N 1
ATOM 857 C CA . ASP A 1 108 ? 36.050 10.442 28.722 1.00 57.49 108 ASP A CA 1
ATOM 858 C C . ASP A 1 108 ? 36.046 10.449 27.195 1.00 53.41 108 ASP A C 1
ATOM 859 O O . ASP A 1 108 ? 35.613 11.421 26.574 1.00 53.93 108 ASP A O 1
ATOM 864 N N . THR A 1 109 ? 36.578 9.384 26.587 1.00 56.79 109 THR A N 1
ATOM 865 C CA . THR A 1 109 ? 36.589 9.216 25.134 1.00 63.69 109 THR A CA 1
ATOM 866 C C . THR A 1 109 ? 35.750 7.995 24.774 1.00 68.26 109 THR A C 1
ATOM 867 O O . THR A 1 109 ? 36.008 6.900 25.288 1.00 64.06 109 THR A O 1
ATOM 871 N N . VAL A 1 110 ? 34.730 8.194 23.923 1.00 71.96 110 VAL A N 1
ATOM 872 C CA . VAL A 1 110 ? 33.785 7.144 23.532 1.00 72.41 110 VAL A CA 1
ATOM 873 C C . VAL A 1 110 ? 33.445 7.293 22.051 1.00 72.41 110 VAL A C 1
ATOM 874 O O . VAL A 1 110 ? 32.877 8.313 21.648 1.00 70.89 110 VAL A O 1
ATOM 878 N N . ASN A 1 111 ? 33.774 6.282 21.242 1.00 80.20 111 ASN A N 1
ATOM 879 C CA . ASN A 1 111 ? 33.382 6.240 19.823 1.00 90.09 111 ASN A CA 1
ATOM 880 C C . ASN A 1 111 ? 33.817 7.489 19.053 1.00 84.65 111 ASN A C 1
ATOM 881 O O . ASN A 1 111 ? 33.031 8.119 18.339 1.00 84.48 111 ASN A O 1
ATOM 886 N N . ASN A 1 112 ? 35.094 7.843 19.204 1.00 79.34 112 ASN A N 1
ATOM 887 C CA . ASN A 1 112 ? 35.703 9.008 18.562 1.00 71.19 112 ASN A CA 1
ATOM 888 C C . ASN A 1 112 ? 35.021 10.310 18.985 1.00 64.51 112 ASN A C 1
ATOM 889 O O . ASN A 1 112 ? 35.142 11.332 18.303 1.00 64.79 112 ASN A O 1
ATOM 894 N N . GLN A 1 113 ? 34.357 10.306 20.140 1.00 55.31 113 GLN A N 1
ATOM 895 C CA . GLN A 1 113 ? 33.783 11.494 20.749 1.00 57.92 113 GLN A CA 1
ATOM 896 C C . GLN A 1 113 ? 34.391 11.722 22.131 1.00 46.67 113 GLN A C 1
ATOM 897 O O . GLN A 1 113 ? 34.738 10.778 22.844 1.00 49.01 113 GLN A O 1
ATOM 903 N N . LYS A 1 114 ? 34.537 12.986 22.480 1.00 41.06 114 LYS A N 1
ATOM 904 C CA . LYS A 1 114 ? 35.003 13.406 23.796 1.00 47.41 114 LYS A CA 1
ATOM 905 C C . LYS A 1 114 ? 33.802 13.871 24.614 1.00 43.68 114 LYS A C 1
ATOM 906 O O . LYS A 1 114 ? 33.052 14.738 24.165 1.00 38.99 114 LYS A O 1
ATOM 912 N N . ILE A 1 115 ? 33.626 13.314 25.815 1.00 44.15 115 ILE A N 1
ATOM 913 C CA . ILE A 1 115 ? 32.518 13.685 26.698 1.00 38.82 115 ILE A CA 1
ATOM 914 C C . ILE A 1 115 ? 33.090 14.389 27.918 1.00 44.44 115 ILE A C 1
ATOM 915 O O . ILE A 1 115 ? 33.793 13.778 28.731 1.00 46.40 115 ILE A O 1
ATOM 920 N N . VAL A 1 116 ? 32.778 15.663 28.079 1.00 39.91 116 VAL A N 1
ATOM 921 C CA . VAL A 1 116 ? 33.228 16.393 29.253 1.00 45.22 116 VAL A CA 1
ATOM 922 C C . VAL A 1 116 ? 32.064 16.424 30.231 1.00 41.03 116 VAL A C 1
ATOM 923 O O . VAL A 1 116 ? 30.955 16.832 29.879 1.00 35.52 116 VAL A O 1
ATOM 927 N N . THR A 1 117 ? 32.304 15.937 31.436 1.00 40.29 117 THR A N 1
ATOM 928 C CA . THR A 1 117 ? 31.330 16.006 32.506 1.00 36.24 117 THR A CA 1
ATOM 929 C C . THR A 1 117 ? 31.749 17.082 33.490 1.00 42.98 117 THR A C 1
ATOM 930 O O . THR A 1 117 ? 32.900 17.123 33.938 1.00 38.32 117 THR A O 1
ATOM 934 N N . LEU A 1 118 ? 30.819 17.941 33.828 1.00 38.89 118 LEU A N 1
ATOM 935 C CA . LEU A 1 118 ? 31.068 18.991 34.795 1.00 42.11 118 LEU A CA 1
ATOM 936 C C . LEU A 1 118 ? 30.052 18.837 35.914 1.00 46.30 118 LEU A C 1
ATOM 937 O O . LEU A 1 118 ? 28.901 18.428 35.679 1.00 41.62 118 LEU A O 1
ATOM 942 N N . TYR A 1 119 ? 30.452 19.227 37.121 1.00 42.08 119 TYR A N 1
ATOM 943 C CA . TYR A 1 119 ? 29.547 19.182 38.258 1.00 39.06 119 TYR A CA 1
ATOM 944 C C . TYR A 1 119 ? 29.623 20.469 39.057 1.00 48.50 119 TYR A C 1
ATOM 945 O O . TYR A 1 119 ? 30.702 20.844 39.529 1.00 49.99 119 TYR A O 1
ATOM 954 N N . ASP A 1 120 ? 28.475 21.120 39.251 1.00 41.53 120 ASP A N 1
ATOM 955 C CA . ASP A 1 120 ? 28.371 22.284 40.121 1.00 54.77 120 ASP A CA 1
ATOM 956 C C . ASP A 1 120 ? 27.721 21.874 41.446 1.00 57.00 120 ASP A C 1
ATOM 957 O O . ASP A 1 120 ? 26.534 21.511 41.472 1.00 54.11 120 ASP A O 1
ATOM 962 N N . LYS A 1 121 ? 28.486 21.973 42.542 1.00 56.75 121 LYS A N 1
ATOM 963 C CA . LYS A 1 121 ? 27.994 21.565 43.859 1.00 62.13 121 LYS A CA 1
ATOM 964 C C . LYS A 1 121 ? 26.851 22.443 44.351 1.00 62.90 121 LYS A C 1
ATOM 965 O O . LYS A 1 121 ? 25.909 21.946 44.976 1.00 67.82 121 LYS A O 1
ATOM 971 N N . LYS A 1 122 ? 26.897 23.742 44.064 1.00 64.25 122 LYS A N 1
ATOM 972 C CA . LYS A 1 122 ? 25.848 24.629 44.556 1.00 72.87 122 LYS A CA 1
ATOM 973 C C . LYS A 1 122 ? 24.468 24.154 44.089 1.00 69.99 122 LYS A C 1
ATOM 974 O O . LYS A 1 122 ? 23.571 23.913 44.908 1.00 67.11 122 LYS A O 1
ATOM 976 N N . SER A 1 123 ? 24.293 23.966 42.783 1.00 63.01 123 SER A N 1
ATOM 977 C CA . SER A 1 123 ? 22.996 23.581 42.229 1.00 56.09 123 SER A CA 1
ATOM 978 C C . SER A 1 123 ? 22.789 22.070 42.171 1.00 56.93 123 SER A C 1
ATOM 979 O O . SER A 1 123 ? 21.753 21.620 41.664 1.00 60.21 123 SER A O 1
ATOM 982 N N . GLU A 1 124 ? 23.760 21.274 42.611 1.00 56.58 124 GLU A N 1
ATOM 983 C CA . GLU A 1 124 ? 23.629 19.818 42.575 1.00 59.84 124 GLU A CA 1
ATOM 984 C C . GLU A 1 124 ? 23.254 19.331 41.183 1.00 51.00 124 GLU A C 1
ATOM 985 O O . GLU A 1 124 ? 22.454 18.408 41.035 1.00 54.44 124 GLU A O 1
ATOM 991 N N . SER A 1 125 ? 23.752 19.996 40.155 1.00 43.79 125 SER A N 1
ATOM 992 C CA . SER A 1 125 ? 23.490 19.593 38.778 1.00 47.62 125 SER A CA 1
ATOM 993 C C . SER A 1 125 ? 24.784 19.271 38.032 1.00 51.18 125 SER A C 1
ATOM 994 O O . SER A 1 125 ? 25.825 19.910 38.244 1.00 49.70 125 SER A O 1
ATOM 997 N N . GLN A 1 126 ? 24.707 18.232 37.202 1.00 45.24 126 GLN A N 1
ATOM 998 C CA . GLN A 1 126 ? 25.741 17.806 36.277 1.00 40.24 126 GLN A CA 1
ATOM 999 C C . GLN A 1 126 ? 25.432 18.272 34.851 1.00 42.94 126 GLN A C 1
ATOM 1000 O O . GLN A 1 126 ? 24.279 18.497 34.484 1.00 38.63 126 GLN A O 1
ATOM 1006 N N . ALA A 1 127 ? 26.484 18.421 34.053 1.00 41.27 127 ALA A N 1
ATOM 1007 C CA . ALA A 1 127 ? 26.355 18.668 32.625 1.00 37.13 127 ALA A CA 1
ATOM 1008 C C . ALA A 1 127 ? 27.402 17.824 31.917 1.00 37.79 127 ALA A C 1
ATOM 1009 O O . ALA A 1 127 ? 28.573 17.810 32.311 1.00 39.12 127 ALA A O 1
ATOM 1011 N N . GLU A 1 128 ? 26.978 17.120 30.883 1.00 34.44 128 GLU A N 1
ATOM 1012 C CA . GLU A 1 128 ? 27.872 16.450 29.949 1.00 37.33 128 GLU A CA 1
ATOM 1013 C C . GLU A 1 128 ? 27.855 17.237 28.648 1.00 36.96 128 GLU A C 1
ATOM 1014 O O . GLU A 1 128 ? 26.779 17.565 28.137 1.00 34.52 128 GLU A O 1
ATOM 1020 N N . VAL A 1 129 ? 29.042 17.548 28.131 1.00 37.79 129 VAL A N 1
ATOM 1021 C CA . VAL A 1 129 ? 29.193 18.174 26.825 1.00 37.55 129 VAL A CA 1
ATOM 1022 C C . VAL A 1 129 ? 29.905 17.195 25.912 1.00 33.60 129 VAL A C 1
ATOM 1023 O O . VAL A 1 129 ? 30.961 16.656 26.251 1.00 35.14 129 VAL A O 1
ATOM 1027 N N . ILE A 1 130 ? 29.304 16.935 24.770 1.00 35.54 130 ILE A N 1
ATOM 1028 C CA . ILE A 1 130 ? 29.776 15.918 23.851 1.00 32.53 130 ILE A CA 1
ATOM 1029 C C . ILE A 1 130 ? 30.346 16.659 22.659 1.00 34.83 130 ILE A C 1
ATOM 1030 O O . ILE A 1 130 ? 29.630 17.431 22.003 1.00 33.32 130 ILE A O 1
ATOM 1035 N N . PHE A 1 131 ? 31.600 16.371 22.338 1.00 30.99 131 PHE A N 1
ATOM 1036 C CA . PHE A 1 131 ? 32.261 16.997 21.209 1.00 30.75 131 PHE A CA 1
ATOM 1037 C C . PHE A 1 131 ? 32.572 15.955 20.145 1.00 40.26 131 PHE A C 1
ATOM 1038 O O . PHE A 1 131 ? 33.044 14.856 20.462 1.00 39.25 131 PHE A O 1
ATOM 1046 N N . ASN A 1 132 ? 32.353 16.313 18.881 1.00 36.02 132 ASN A N 1
ATOM 1047 C CA . ASN A 1 132 ? 33.052 15.597 17.829 1.00 38.21 132 ASN A CA 1
ATOM 1048 C C . ASN A 1 132 ? 34.466 16.162 17.718 1.00 42.86 132 ASN A C 1
ATOM 1049 O O . ASN A 1 132 ? 34.762 17.248 18.221 1.00 39.85 132 ASN A O 1
ATOM 1054 N N . ILE A 1 133 ? 35.341 15.431 17.039 1.00 44.66 133 ILE A N 1
ATOM 1055 C CA . ILE A 1 133 ? 36.707 15.881 16.843 1.00 45.13 133 ILE A CA 1
ATOM 1056 C C . ILE A 1 133 ? 37.007 15.845 15.355 1.00 53.34 133 ILE A C 1
ATOM 1057 O O . ILE A 1 133 ? 36.211 15.366 14.545 1.00 53.77 133 ILE A O 1
ATOM 1062 N N . ASN A 1 134 ? 38.125 16.463 15.000 1.00 56.93 134 ASN A N 1
ATOM 1063 C CA . ASN A 1 134 ? 38.605 16.500 13.624 1.00 65.81 134 ASN A CA 1
ATOM 1064 C C . ASN A 1 134 ? 37.490 16.927 12.669 1.00 61.79 134 ASN A C 1
ATOM 1065 O O . ASN A 1 134 ? 37.111 16.157 11.769 1.00 69.91 134 ASN A O 1
ATOM 1070 N N . PRO A 1 135 ? 36.928 18.138 12.820 1.00 57.39 135 PRO A N 1
ATOM 1071 C CA . PRO A 1 135 ? 37.268 19.227 13.751 1.00 54.48 135 PRO A CA 1
ATOM 1072 C C . PRO A 1 135 ? 36.399 19.234 15.008 1.00 51.26 135 PRO A C 1
ATOM 1073 O O . PRO A 1 135 ? 35.349 18.601 15.044 1.00 42.03 135 PRO A O 1
ATOM 1077 N N . ILE A 1 136 ? 36.779 19.989 16.040 1.00 53.29 136 ILE A N 1
ATOM 1078 C CA . ILE A 1 136 ? 36.011 19.980 17.280 1.00 43.47 136 ILE A CA 1
ATOM 1079 C C . ILE A 1 136 ? 34.704 20.721 17.078 1.00 36.38 136 ILE A C 1
ATOM 1080 O O . ILE A 1 136 ? 34.685 21.875 16.628 1.00 38.09 136 ILE A O 1
ATOM 1085 N N . THR A 1 137 ? 33.600 20.073 17.422 1.00 39.03 137 THR A N 1
ATOM 1086 C CA . THR A 1 137 ? 32.293 20.702 17.370 1.00 34.34 137 THR A CA 1
ATOM 1087 C C . THR A 1 137 ? 31.442 20.181 18.512 1.00 30.99 137 THR A C 1
ATOM 1088 O O . THR A 1 137 ? 31.509 18.999 18.863 1.00 33.27 137 THR A O 1
ATOM 1092 N N . ILE A 1 138 ? 30.619 21.049 19.079 1.00 31.68 138 ILE A N 1
ATOM 1093 C CA . ILE A 1 138 ? 29.710 20.640 20.150 1.00 35.32 138 ILE A CA 1
ATOM 1094 C C . ILE A 1 138 ? 28.449 20.004 19.561 1.00 29.90 138 ILE A C 1
ATOM 1095 O O . ILE A 1 138 ? 27.683 20.666 18.864 1.00 34.26 138 ILE A O 1
ATOM 1100 N N . VAL A 1 139 ? 28.220 18.719 19.845 1.00 28.29 139 VAL A N 1
ATOM 1101 C CA . VAL A 1 139 ? 27.084 18.023 19.263 1.00 30.13 139 VAL A CA 1
ATOM 1102 C C . VAL A 1 139 ? 26.001 17.693 20.274 1.00 31.40 139 VAL A C 1
ATOM 1103 O O . VAL A 1 139 ? 24.905 17.283 19.866 1.00 32.09 139 VAL A O 1
ATOM 1107 N N . GLY A 1 140 ? 26.253 17.861 21.566 1.00 33.24 140 GLY A N 1
ATOM 1108 C CA . GLY A 1 140 ? 25.226 17.553 22.537 1.00 33.25 140 GLY A CA 1
ATOM 1109 C C . GLY A 1 140 ? 25.537 18.140 23.890 1.00 33.27 140 GLY A C 1
ATOM 1110 O O . GLY A 1 140 ? 26.689 18.432 24.218 1.00 33.58 140 GLY A O 1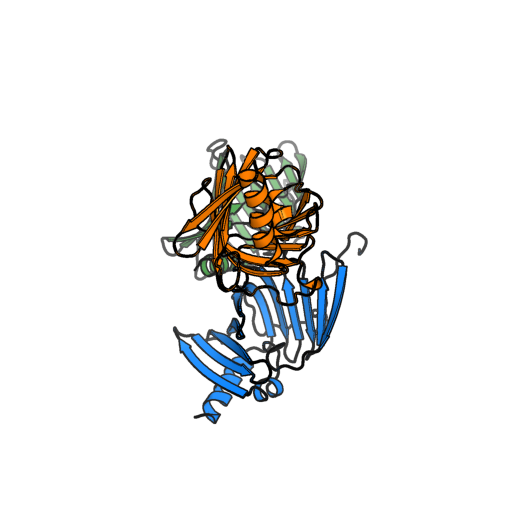
ATOM 1111 N N . LEU A 1 141 ? 24.484 18.286 24.679 1.00 34.98 141 LEU A N 1
ATOM 1112 C CA . LEU A 1 141 ? 24.548 18.891 26.010 1.00 32.83 141 LEU A CA 1
ATOM 1113 C C . LEU A 1 141 ? 23.474 18.174 26.811 1.00 37.90 141 LEU A C 1
ATOM 1114 O O . LEU A 1 141 ? 22.288 18.245 26.461 1.00 29.27 141 LEU A O 1
ATOM 1119 N N . ASN A 1 142 ? 23.907 17.479 27.863 1.00 33.45 142 ASN A N 1
ATOM 1120 C CA . ASN A 1 142 ? 23.033 16.788 28.795 1.00 33.27 142 ASN A CA 1
ATOM 1121 C C . ASN A 1 142 ? 23.195 17.432 30.159 1.00 39.05 142 ASN A C 1
ATOM 1122 O O . ASN A 1 142 ? 24.303 17.445 30.707 1.00 37.69 142 ASN A O 1
ATOM 1127 N N . ILE A 1 143 ? 22.089 17.910 30.719 1.00 35.40 143 ILE A N 1
ATOM 1128 C CA . ILE A 1 143 ? 22.060 18.554 32.022 1.00 40.42 143 ILE A CA 1
ATOM 1129 C C . ILE A 1 143 ? 21.190 17.708 32.941 1.00 42.38 143 ILE A C 1
ATOM 1130 O O . ILE A 1 143 ? 20.050 17.394 32.593 1.00 38.52 143 ILE A O 1
ATOM 1135 N N . SER A 1 144 ? 21.715 17.372 34.120 1.00 38.27 144 SER A N 1
ATOM 1136 C CA . SER A 1 144 ? 21.088 16.437 35.046 1.00 41.51 144 SER A CA 1
ATOM 1137 C C . SER A 1 144 ? 21.128 16.989 36.454 1.00 42.35 144 SER A C 1
ATOM 1138 O O . SER A 1 144 ? 22.136 17.574 36.860 1.00 38.66 144 SER A O 1
ATOM 1141 N N . ASN A 1 145 ? 20.042 16.805 37.182 1.00 39.71 145 ASN A N 1
ATOM 1142 C CA . ASN A 1 145 ? 19.973 17.092 38.594 1.00 43.74 145 ASN A CA 1
ATOM 1143 C C . ASN A 1 145 ? 19.213 15.929 39.238 1.00 44.28 145 ASN A C 1
ATOM 1144 O O . ASN A 1 145 ? 18.782 15.010 38.528 1.00 42.82 145 ASN A O 1
ATOM 1149 N N . PRO A 1 146 ? 19.052 15.919 40.563 1.00 47.07 146 PRO A N 1
ATOM 1150 C CA . PRO A 1 146 ? 18.367 14.786 41.219 1.00 49.57 146 PRO A CA 1
ATOM 1151 C C . PRO A 1 146 ? 16.944 14.507 40.715 1.00 51.06 146 PRO A C 1
ATOM 1152 O O . PRO A 1 146 ? 16.426 13.401 40.941 1.00 52.69 146 PRO A O 1
ATOM 1156 N N . ASP A 1 147 ? 16.264 15.489 40.133 1.00 51.27 147 ASP A N 1
ATOM 1157 C CA . ASP A 1 147 ? 14.886 15.313 39.692 1.00 56.65 147 ASP A CA 1
ATOM 1158 C C . ASP A 1 147 ? 14.791 14.896 38.215 1.00 50.38 147 ASP A C 1
ATOM 1159 O O . ASP A 1 147 ? 13.901 14.120 37.854 1.00 51.95 147 ASP A O 1
ATOM 1164 N N . SER A 1 148 ? 15.678 15.373 37.346 1.00 46.56 148 SER A N 1
ATOM 1165 C CA . SER A 1 148 ? 15.441 15.184 35.918 1.00 49.66 148 SER A CA 1
ATOM 1166 C C . SER A 1 148 ? 16.718 15.369 35.123 1.00 48.92 148 SER A C 1
ATOM 1167 O O . SER A 1 148 ? 17.718 15.914 35.609 1.00 42.51 148 SER A O 1
ATOM 1170 N N . THR A 1 149 ? 16.674 14.870 33.891 1.00 40.23 149 THR A N 1
ATOM 1171 C CA . THR A 1 149 ? 17.738 15.075 32.923 1.00 42.10 149 THR A CA 1
ATOM 1172 C C . THR A 1 149 ? 17.121 15.667 31.669 1.00 43.63 149 THR A C 1
ATOM 1173 O O . THR A 1 149 ? 16.045 15.253 31.229 1.00 42.29 149 THR A O 1
ATOM 1177 N N . THR A 1 150 ? 17.809 16.626 31.088 1.00 40.47 150 THR A N 1
ATOM 1178 C CA . THR A 1 150 ? 17.403 17.190 29.812 1.00 36.74 150 THR A CA 1
ATOM 1179 C C . THR A 1 150 ? 18.560 16.996 28.858 1.00 36.72 150 THR A C 1
ATOM 1180 O O . THR A 1 150 ? 19.698 17.332 29.185 1.00 38.00 150 THR A O 1
ATOM 1184 N N . SER A 1 151 ? 18.260 16.438 27.696 1.00 37.75 151 SER A N 1
ATOM 1185 C CA . SER A 1 151 ? 19.256 16.102 26.704 1.00 39.47 151 SER A CA 1
ATOM 1186 C C . SER A 1 151 ? 19.024 16.893 25.431 1.00 35.01 151 SER A C 1
ATOM 1187 O O . SER A 1 151 ? 17.916 16.935 24.901 1.00 32.98 151 SER A O 1
ATOM 1190 N N . ILE A 1 152 ? 20.079 17.514 24.947 1.00 37.92 152 ILE A N 1
ATOM 1191 C CA . ILE A 1 152 ? 20.002 18.382 23.791 1.00 36.47 152 ILE A CA 1
ATOM 1192 C C . ILE A 1 152 ? 21.025 17.856 22.806 1.00 37.72 152 ILE A C 1
ATOM 1193 O O . ILE A 1 152 ? 22.173 17.602 23.176 1.00 30.59 152 ILE A O 1
ATOM 1198 N N . GLN A 1 153 ? 20.619 17.743 21.551 1.00 36.46 153 GLN A N 1
ATOM 1199 C CA . GLN A 1 153 ? 21.518 17.380 20.472 1.00 31.28 153 GLN A CA 1
ATOM 1200 C C . GLN A 1 153 ? 21.484 18.487 19.432 1.00 30.88 153 GLN A C 1
ATOM 1201 O O . GLN A 1 153 ? 20.426 19.048 19.148 1.00 30.39 153 GLN A O 1
ATOM 1207 N N . PHE A 1 154 ? 22.645 18.803 18.875 1.00 29.95 154 PHE A N 1
ATOM 1208 C CA . PHE A 1 154 ? 22.772 19.863 17.882 1.00 30.75 154 PHE A CA 1
ATOM 1209 C C . PHE A 1 154 ? 23.035 19.230 16.521 1.00 34.34 154 PHE A C 1
ATOM 1210 O O . PHE A 1 154 ? 23.716 18.208 16.426 1.00 32.14 154 PHE A O 1
ATOM 1218 N N . TYR A 1 155 ? 22.479 19.820 15.472 1.00 32.55 155 TYR A N 1
ATOM 1219 C CA . TYR A 1 155 ? 22.654 19.268 14.132 1.00 33.16 155 TYR A CA 1
ATOM 1220 C C . TYR A 1 155 ? 22.620 20.420 13.142 1.00 37.52 155 TYR A C 1
ATOM 1221 O O . TYR A 1 155 ? 22.219 21.539 13.471 1.00 30.95 155 TYR A O 1
ATOM 1230 N N . ASN A 1 156 ? 23.054 20.144 11.915 1.00 36.78 156 ASN A N 1
ATOM 1231 C CA . ASN A 1 156 ? 23.182 21.200 10.916 1.00 40.23 156 ASN A CA 1
ATOM 1232 C C . ASN A 1 156 ? 23.995 22.367 11.482 1.00 37.05 156 ASN A C 1
ATOM 1233 O O . ASN A 1 156 ? 23.575 23.532 11.460 1.00 31.31 156 ASN A O 1
ATOM 1238 N N . ILE A 1 157 ? 25.169 22.040 11.996 1.00 36.01 157 ILE A N 1
ATOM 1239 C CA . ILE A 1 157 ? 25.960 22.974 12.785 1.00 34.77 157 ILE A CA 1
ATOM 1240 C C . ILE A 1 157 ? 26.844 23.780 11.848 1.00 35.21 157 ILE A C 1
ATOM 1241 O O . ILE A 1 157 ? 27.536 23.214 10.996 1.00 35.01 157 ILE A O 1
ATOM 1246 N N . SER A 1 158 ? 26.863 25.099 12.015 1.00 32.24 158 SER A N 1
ATOM 1247 C CA . SER A 1 158 ? 27.960 25.867 11.434 1.00 37.73 158 SER A CA 1
ATOM 1248 C C . SER A 1 158 ? 28.731 26.502 12.586 1.00 40.96 158 SER A C 1
ATOM 1249 O O . SER A 1 158 ? 28.176 27.294 13.354 1.00 33.30 158 SER A O 1
ATOM 1252 N N . SER A 1 159 ? 30.025 26.188 12.669 1.00 39.52 159 SER A N 1
ATOM 1253 C CA . SER A 1 159 ? 30.862 26.545 13.808 1.00 38.77 159 SER A CA 1
ATOM 1254 C C . SER A 1 159 ? 31.847 27.630 13.414 1.00 42.57 159 SER A C 1
ATOM 1255 O O . SER A 1 159 ? 32.343 27.642 12.283 1.00 37.05 159 SER A O 1
ATOM 1258 N N . ASN A 1 160 ? 32.097 28.550 14.348 1.00 38.94 160 ASN A N 1
ATOM 1259 C CA . ASN A 1 160 ? 33.124 29.579 14.187 1.00 36.80 160 ASN A CA 1
ATOM 1260 C C . ASN A 1 160 ? 32.859 30.475 12.983 1.00 40.18 160 ASN A C 1
ATOM 1261 O O . ASN A 1 160 ? 33.781 30.902 12.296 1.00 39.98 160 ASN A O 1
ATOM 1266 N N . ILE A 1 161 ? 31.584 30.776 12.743 1.00 44.09 161 ILE A N 1
ATOM 1267 C CA . ILE A 1 161 ? 31.166 31.741 11.723 1.00 45.52 161 ILE A CA 1
ATOM 1268 C C . ILE A 1 161 ? 31.016 33.112 12.380 1.00 41.71 161 ILE A C 1
ATOM 1269 O O . ILE A 1 161 ? 30.701 33.185 13.576 1.00 38.45 161 ILE A O 1
ATOM 1274 N N . PRO A 1 162 ? 31.148 34.209 11.634 1.00 45.41 162 PRO A N 1
ATOM 1275 C CA . PRO A 1 162 ? 30.777 35.512 12.186 1.00 45.98 162 PRO A CA 1
ATOM 1276 C C . PRO A 1 162 ? 29.296 35.532 12.517 1.00 46.21 162 PRO A C 1
ATOM 1277 O O . PRO A 1 162 ? 28.465 35.005 11.776 1.00 44.60 162 PRO A O 1
ATOM 1281 N N . ILE A 1 163 ? 28.976 36.146 13.643 1.00 47.44 163 ILE A N 1
ATOM 1282 C CA . ILE A 1 163 ? 27.600 36.347 14.077 1.00 49.33 163 ILE A CA 1
ATOM 1283 C C . ILE A 1 163 ? 27.509 37.766 14.601 1.00 53.08 163 ILE A C 1
ATOM 1284 O O . ILE A 1 163 ? 28.286 38.146 15.483 1.00 51.53 163 ILE A O 1
ATOM 1289 N N . ASP A 1 164 ? 26.611 38.559 14.033 1.00 53.41 164 ASP A N 1
ATOM 1290 C CA . ASP A 1 164 ? 26.449 39.931 14.485 1.00 54.37 164 ASP A CA 1
ATOM 1291 C C . ASP A 1 164 ? 25.875 39.954 15.891 1.00 49.06 164 ASP A C 1
ATOM 1292 O O . ASP A 1 164 ? 24.951 39.205 16.213 1.00 49.85 164 ASP A O 1
ATOM 1297 N N . LYS A 1 165 ? 26.427 40.821 16.735 1.00 52.21 165 LYS A N 1
ATOM 1298 C CA . LYS A 1 165 ? 25.943 40.901 18.106 1.00 49.83 165 LYS A CA 1
ATOM 1299 C C . LYS A 1 165 ? 24.491 41.343 18.155 1.00 47.80 165 LYS A C 1
ATOM 1300 O O . LYS A 1 165 ? 23.791 41.019 19.118 1.00 49.29 165 LYS A O 1
ATOM 1306 N N . ALA A 1 166 ? 24.021 42.068 17.123 1.00 49.37 166 ALA A N 1
ATOM 1307 C CA . ALA A 1 166 ? 22.620 42.467 17.007 1.00 48.80 166 ALA A CA 1
ATOM 1308 C C . ALA A 1 166 ? 21.685 41.275 16.852 1.00 49.73 166 ALA A C 1
ATOM 1309 O O . ALA A 1 166 ? 20.473 41.405 17.082 1.00 48.28 166 ALA A O 1
ATOM 1311 N N . GLU A 1 167 ? 22.203 40.129 16.414 1.00 52.36 167 GLU A N 1
ATOM 1312 C CA . GLU A 1 167 ? 21.321 38.990 16.230 1.00 52.42 167 GLU A CA 1
ATOM 1313 C C . GLU A 1 167 ? 20.768 38.468 17.548 1.00 47.07 167 GLU A C 1
ATOM 1314 O O . GLU A 1 167 ? 19.769 37.748 17.533 1.00 47.51 167 GLU A O 1
ATOM 1320 N N . PHE A 1 168 ? 21.331 38.880 18.677 1.00 48.56 168 PHE A N 1
ATOM 1321 C CA . PHE A 1 168 ? 20.929 38.354 19.978 1.00 39.37 168 PHE A CA 1
ATOM 1322 C C . PHE A 1 168 ? 19.790 39.191 20.564 1.00 47.63 168 PHE A C 1
ATOM 1323 O O . PHE A 1 168 ? 19.935 39.936 21.535 1.00 46.95 168 PHE A O 1
ATOM 1331 N N . LYS A 1 169 ? 18.624 39.030 19.929 1.00 45.33 169 LYS A N 1
ATOM 1332 C CA . LYS A 1 169 ? 17.370 39.670 20.310 1.00 50.03 169 LYS A CA 1
ATOM 1333 C C . LYS A 1 169 ? 16.227 38.725 19.968 1.00 40.34 169 LYS A C 1
ATOM 1334 O O . LYS A 1 169 ? 16.353 37.837 19.114 1.00 44.26 169 LYS A O 1
ATOM 1340 N N . HIS A 1 170 ? 15.118 38.893 20.674 1.00 41.58 170 HIS A N 1
ATOM 1341 C CA . HIS A 1 170 ? 13.928 38.128 20.367 1.00 40.18 170 HIS A CA 1
ATOM 1342 C C . HIS A 1 170 ? 13.381 38.540 19.013 1.00 47.28 170 HIS A C 1
ATOM 1343 O O . HIS A 1 170 ? 13.352 39.726 18.681 1.00 50.40 170 HIS A O 1
ATOM 1350 N N . ASP A 1 171 ? 12.958 37.549 18.231 1.00 47.38 171 ASP A N 1
ATOM 1351 C CA . ASP A 1 171 ? 12.310 37.774 16.935 1.00 55.37 171 ASP A CA 1
ATOM 1352 C C . ASP A 1 171 ? 10.825 37.946 17.194 1.00 53.48 171 ASP A C 1
ATOM 1353 O O . ASP A 1 171 ? 10.101 36.963 17.391 1.00 58.37 171 ASP A O 1
ATOM 1355 N N . ILE A 1 172 ? 10.367 39.197 17.202 1.00 60.41 172 ILE A N 1
ATOM 1356 C CA . ILE A 1 172 ? 8.980 39.541 17.492 1.00 62.75 172 ILE A CA 1
ATOM 1357 C C . ILE A 1 172 ? 8.418 40.198 16.238 1.00 69.25 172 ILE A C 1
ATOM 1358 O O . ILE A 1 172 ? 8.825 41.308 15.871 1.00 64.37 172 ILE A O 1
ATOM 1360 N N . SER A 1 173 ? 7.479 39.518 15.594 1.00 69.61 173 SER A N 1
ATOM 1361 C CA . SER A 1 173 ? 6.963 39.884 14.278 1.00 75.63 173 SER A CA 1
ATOM 1362 C C . SER A 1 173 ? 5.442 39.959 14.324 1.00 79.27 173 SER A C 1
ATOM 1363 O O . SER A 1 173 ? 4.792 39.050 14.853 1.00 74.18 173 SER A O 1
ATOM 1366 N N . HIS A 1 174 ? 4.873 41.044 13.772 1.00 80.25 174 HIS A N 1
ATOM 1367 C CA . HIS A 1 174 ? 3.433 41.236 13.701 1.00 77.37 174 HIS A CA 1
ATOM 1368 C C . HIS A 1 174 ? 3.032 41.714 12.310 1.00 81.07 174 HIS A C 1
ATOM 1369 O O . HIS A 1 174 ? 3.835 42.283 11.566 1.00 82.23 174 HIS A O 1
ATOM 1376 N N . TYR A 1 175 ? 1.757 41.498 11.987 1.00 84.04 175 TYR A N 1
ATOM 1377 C CA . TYR A 1 175 ? 1.215 41.933 10.704 1.00 91.34 175 TYR A CA 1
ATOM 1378 C C . TYR A 1 175 ? 1.501 43.408 10.451 1.00 98.35 175 TYR A C 1
ATOM 1379 O O . TYR A 1 175 ? 1.949 43.794 9.364 1.00 101.83 175 TYR A O 1
ATOM 1388 N N . TYR A 1 176 ? 1.236 44.250 11.449 1.00 97.74 176 TYR A N 1
ATOM 1389 C CA . TYR A 1 176 ? 1.386 45.695 11.315 1.00 111.79 176 TYR A CA 1
ATOM 1390 C C . TYR A 1 176 ? 2.833 46.160 11.477 1.00 104.39 176 TYR A C 1
ATOM 1391 O O . TYR A 1 176 ? 3.097 47.361 11.347 1.00 102.49 176 TYR A O 1
ATOM 1400 N N . SER A 1 177 ? 3.773 45.245 11.744 1.00 105.56 177 SER A N 1
ATOM 1401 C CA . SER A 1 177 ? 5.170 45.637 11.926 1.00 103.82 177 SER A CA 1
ATOM 1402 C C . SER A 1 177 ? 5.714 46.337 10.685 1.00 107.47 177 SER A C 1
ATOM 1403 O O . SER A 1 177 ? 6.307 47.417 10.778 1.00 109.65 177 SER A O 1
ATOM 1405 N N . GLU A 1 178 ? 5.514 45.743 9.514 1.00 109.71 178 GLU A N 1
ATOM 1406 C CA . GLU A 1 178 ? 5.962 46.348 8.263 1.00 107.24 178 GLU A CA 1
ATOM 1407 C C . GLU A 1 178 ? 5.001 46.007 7.126 1.00 100.38 178 GLU A C 1
ATOM 1408 O O . GLU A 1 178 ? 4.851 46.773 6.172 1.00 99.39 178 GLU A O 1
ATOM 1410 N N . ALA B 1 3 ? -32.246 -2.713 58.517 1.00 94.66 3 ALA B N 1
ATOM 1411 C CA . ALA B 1 3 ? -32.362 -1.260 58.562 1.00 95.88 3 ALA B CA 1
ATOM 1412 C C . ALA B 1 3 ? -31.180 -0.656 59.321 1.00 96.35 3 ALA B C 1
ATOM 1413 O O . ALA B 1 3 ? -30.412 0.130 58.765 1.00 84.36 3 ALA B O 1
ATOM 1415 N N . ASP B 1 4 ? -31.040 -1.026 60.598 1.00 127.03 4 ASP B N 1
ATOM 1416 C CA . ASP B 1 4 ? -29.881 -0.583 61.366 1.00 119.29 4 ASP B CA 1
ATOM 1417 C C . ASP B 1 4 ? -28.584 -1.081 60.737 1.00 111.02 4 ASP B C 1
ATOM 1418 O O . ASP B 1 4 ? -27.529 -0.466 60.926 1.00 111.33 4 ASP B O 1
ATOM 1420 N N . ILE B 1 5 ? -28.640 -2.189 59.993 1.00 85.93 5 ILE B N 1
ATOM 1421 C CA . ILE B 1 5 ? -27.481 -2.614 59.216 1.00 80.43 5 ILE B CA 1
ATOM 1422 C C . ILE B 1 5 ? -27.253 -1.664 58.043 1.00 69.50 5 ILE B C 1
ATOM 1423 O O . ILE B 1 5 ? -26.107 -1.370 57.686 1.00 70.27 5 ILE B O 1
ATOM 1425 N N . ARG B 1 6 ? -28.335 -1.199 57.403 1.00 84.61 6 ARG B N 1
ATOM 1426 C CA . ARG B 1 6 ? -28.202 -0.220 56.325 1.00 73.20 6 ARG B CA 1
ATOM 1427 C C . ARG B 1 6 ? -27.593 1.073 56.852 1.00 68.03 6 ARG B C 1
ATOM 1428 O O . ARG B 1 6 ? -26.637 1.603 56.280 1.00 58.23 6 ARG B O 1
ATOM 1436 N N . VAL B 1 7 ? -28.132 1.588 57.961 1.00 68.26 7 VAL B N 1
ATOM 1437 C CA . VAL B 1 7 ? -27.642 2.849 58.509 1.00 68.29 7 VAL B CA 1
ATOM 1438 C C . VAL B 1 7 ? -26.206 2.694 58.986 1.00 58.87 7 VAL B C 1
ATOM 1439 O O . VAL B 1 7 ? -25.369 3.585 58.792 1.00 57.17 7 VAL B O 1
ATOM 1443 N N . ASP B 1 8 ? -25.900 1.572 59.636 1.00 61.18 8 ASP B N 1
ATOM 1444 C CA . ASP B 1 8 ? -24.552 1.382 60.151 1.00 57.97 8 ASP B CA 1
ATOM 1445 C C . ASP B 1 8 ? -23.542 1.353 59.005 1.00 52.80 8 ASP B C 1
ATOM 1446 O O . ASP B 1 8 ? -22.464 1.950 59.099 1.00 55.01 8 ASP B O 1
ATOM 1451 N N . THR B 1 9 ? -23.905 0.718 57.886 1.00 57.12 9 THR B N 1
ATOM 1452 C CA . THR B 1 9 ? -23.020 0.672 56.723 1.00 47.45 9 THR B CA 1
ATOM 1453 C C . THR B 1 9 ? -22.716 2.064 56.196 1.00 45.03 9 THR B C 1
ATOM 1454 O O . THR B 1 9 ? -21.568 2.385 55.875 1.00 41.07 9 THR B O 1
ATOM 1458 N N . ILE B 1 10 ? -23.746 2.890 56.057 1.00 44.85 10 ILE B N 1
ATOM 1459 C CA . ILE B 1 10 ? -23.561 4.217 55.481 1.00 47.90 10 ILE B CA 1
ATOM 1460 C C . ILE B 1 10 ? -22.666 5.063 56.374 1.00 41.61 10 ILE B C 1
ATOM 1461 O O . ILE B 1 10 ? -21.692 5.677 55.915 1.00 36.36 10 ILE B O 1
ATOM 1466 N N . LYS B 1 11 ? -22.988 5.106 57.664 1.00 42.72 11 LYS B N 1
ATOM 1467 C CA . LYS B 1 11 ? -22.248 5.948 58.595 1.00 42.78 11 LYS B CA 1
ATOM 1468 C C . LYS B 1 11 ? -20.796 5.519 58.665 1.00 40.38 11 LYS B C 1
ATOM 1469 O O . LYS B 1 11 ? -19.894 6.361 58.693 1.00 38.74 11 LYS B O 1
ATOM 1475 N N . ASN B 1 12 ? -20.558 4.206 58.697 1.00 40.73 12 ASN B N 1
ATOM 1476 C CA . ASN B 1 12 ? -19.206 3.675 58.783 1.00 43.48 12 ASN B CA 1
ATOM 1477 C C . ASN B 1 12 ? -18.441 3.871 57.485 1.00 39.51 12 ASN B C 1
ATOM 1478 O O . ASN B 1 12 ? -17.230 4.132 57.500 1.00 37.89 12 ASN B O 1
ATOM 1483 N N . ALA B 1 13 ? -19.110 3.710 56.346 1.00 36.68 13 ALA B N 1
ATOM 1484 C CA . ALA B 1 13 ? -18.393 3.904 55.089 1.00 35.98 13 ALA B CA 1
ATOM 1485 C C . ALA B 1 13 ? -17.878 5.327 54.971 1.00 30.75 13 ALA B C 1
ATOM 1486 O O . ALA B 1 13 ? -16.745 5.544 54.534 1.00 32.12 13 ALA B O 1
ATOM 1488 N N . LEU B 1 14 ? -18.707 6.308 55.342 1.00 32.32 14 LEU B N 1
ATOM 1489 C CA . LEU B 1 14 ? -18.302 7.708 55.282 1.00 30.72 14 LEU B CA 1
ATOM 1490 C C . LEU B 1 14 ? -17.121 8.000 56.199 1.00 33.13 14 LEU B C 1
ATOM 1491 O O . LEU B 1 14 ? -16.322 8.893 55.905 1.00 35.46 14 LEU B O 1
ATOM 1496 N N . THR B 1 15 ? -16.982 7.270 57.301 1.00 35.97 15 THR B N 1
ATOM 1497 C CA . THR B 1 15 ? -15.812 7.471 58.157 1.00 37.40 15 THR B CA 1
ATOM 1498 C C . THR B 1 15 ? -14.535 7.214 57.387 1.00 36.56 15 THR B C 1
ATOM 1499 O O . THR B 1 15 ? -13.547 7.940 57.536 1.00 41.02 15 THR B O 1
ATOM 1503 N N . TYR B 1 16 ? -14.528 6.177 56.551 1.00 35.42 16 TYR B N 1
ATOM 1504 C CA . TYR B 1 16 ? -13.310 5.853 55.826 1.00 35.85 16 TYR B CA 1
ATOM 1505 C C . TYR B 1 16 ? -12.930 6.965 54.857 1.00 37.45 16 TYR B C 1
ATOM 1506 O O . TYR B 1 16 ? -11.752 7.329 54.747 1.00 39.66 16 TYR B O 1
ATOM 1515 N N . PHE B 1 17 ? -13.912 7.494 54.117 1.00 34.06 17 PHE B N 1
ATOM 1516 C CA . PHE B 1 17 ? -13.669 8.612 53.207 1.00 34.63 17 PHE B CA 1
ATOM 1517 C C . PHE B 1 17 ? -13.237 9.861 53.965 1.00 33.54 17 PHE B C 1
ATOM 1518 O O . PHE B 1 17 ? -12.393 10.628 53.486 1.00 32.74 17 PHE B O 1
ATOM 1526 N N . ASP B 1 18 ? -13.831 10.097 55.127 1.00 32.45 18 ASP B N 1
ATOM 1527 C CA . ASP B 1 18 ? -13.553 11.269 55.939 1.00 39.54 18 ASP B CA 1
ATOM 1528 C C . ASP B 1 18 ? -12.135 11.280 56.480 1.00 38.96 18 ASP B C 1
ATOM 1529 O O . ASP B 1 18 ? -11.617 12.352 56.797 1.00 41.00 18 ASP B O 1
ATOM 1534 N N . ALA B 1 19 ? -11.484 10.122 56.565 1.00 38.26 19 ALA B N 1
ATOM 1535 C CA . ALA B 1 19 ? -10.113 10.080 57.062 1.00 43.83 19 ALA B CA 1
ATOM 1536 C C . ALA B 1 19 ? -9.130 10.695 56.074 1.00 41.13 19 ALA B C 1
ATOM 1537 O O . ALA B 1 19 ? -8.023 11.044 56.473 1.00 44.93 19 ALA B O 1
ATOM 1539 N N . VAL B 1 20 ? -9.520 10.859 54.811 1.00 42.71 20 VAL B N 1
ATOM 1540 C CA . VAL B 1 20 ? -8.625 11.284 53.741 1.00 41.81 20 VAL B CA 1
ATOM 1541 C C . VAL B 1 20 ? -8.910 12.749 53.421 1.00 41.09 20 VAL B C 1
ATOM 1542 O O . VAL B 1 20 ? -9.801 13.050 52.645 1.00 38.79 20 VAL B O 1
ATOM 1546 N N . ARG B 1 21 ? -8.118 13.672 53.970 1.00 40.96 21 ARG B N 1
ATOM 1547 C CA . ARG B 1 21 ? -8.347 15.105 53.762 1.00 41.50 21 ARG B CA 1
ATOM 1548 C C . ARG B 1 21 ? -7.561 15.654 52.574 1.00 42.18 21 ARG B C 1
ATOM 1549 O O . ARG B 1 21 ? -8.080 16.468 51.802 1.00 46.57 21 ARG B O 1
ATOM 1557 N N . SER B 1 22 ? -6.304 15.246 52.462 1.00 40.85 22 SER B N 1
ATOM 1558 C CA . SER B 1 22 ? -5.446 15.541 51.334 1.00 36.77 22 SER B CA 1
ATOM 1559 C C . SER B 1 22 ? -4.728 14.257 50.992 1.00 39.92 22 SER B C 1
ATOM 1560 O O . SER B 1 22 ? -4.593 13.359 51.838 1.00 35.91 22 SER B O 1
ATOM 1563 N N . PHE B 1 23 ? -4.197 14.201 49.774 1.00 39.68 23 PHE B N 1
ATOM 1564 C CA . PHE B 1 23 ? -3.532 12.989 49.307 1.00 40.42 23 PHE B CA 1
ATOM 1565 C C . PHE B 1 23 ? -2.493 13.304 48.244 1.00 30.84 23 PHE B C 1
ATOM 1566 O O . PHE B 1 23 ? -2.773 14.054 47.303 1.00 35.65 23 PHE B O 1
ATOM 1574 N N . LYS B 1 24 ? -1.304 12.718 48.369 1.00 35.41 24 LYS B N 1
ATOM 1575 C CA . LYS B 1 24 ? -0.353 12.731 47.264 1.00 42.39 24 LYS B CA 1
ATOM 1576 C C . LYS B 1 24 ? 0.145 11.308 47.045 1.00 38.39 24 LYS B C 1
ATOM 1577 O O . LYS B 1 24 ? 0.505 10.638 48.012 1.00 35.14 24 LYS B O 1
ATOM 1583 N N . ALA B 1 25 ? 0.140 10.831 45.793 1.00 29.59 25 ALA B N 1
ATOM 1584 C CA . ALA B 1 25 ? 0.521 9.453 45.503 1.00 31.81 25 ALA B CA 1
ATOM 1585 C C . ALA B 1 25 ? 0.881 9.277 44.025 1.00 35.48 25 ALA B C 1
ATOM 1586 O O . ALA B 1 25 ? 0.611 10.144 43.195 1.00 29.88 25 ALA B O 1
ATOM 1588 N N . GLU B 1 26 ? 1.507 8.145 43.706 1.00 30.41 26 GLU B N 1
ATOM 1589 C CA . GLU B 1 26 ? 1.585 7.653 42.329 1.00 27.96 26 GLU B CA 1
ATOM 1590 C C . GLU B 1 26 ? 0.547 6.557 42.132 1.00 30.18 26 GLU B C 1
ATOM 1591 O O . GLU B 1 26 ? 0.027 5.981 43.095 1.00 27.30 26 GLU B O 1
ATOM 1597 N N . PHE B 1 27 ? 0.194 6.303 40.869 1.00 26.47 27 PHE B N 1
ATOM 1598 C CA . PHE B 1 27 ? -0.851 5.343 40.604 1.00 21.35 27 PHE B CA 1
ATOM 1599 C C . PHE B 1 27 ? -0.496 4.476 39.413 1.00 24.70 27 PHE B C 1
ATOM 1600 O O . PHE B 1 27 ? 0.256 4.877 38.525 1.00 23.44 27 PHE B O 1
ATOM 1608 N N . ILE B 1 28 ? -1.022 3.266 39.456 1.00 24.99 28 ILE B N 1
ATOM 1609 C CA . ILE B 1 28 ? -1.214 2.425 38.286 1.00 30.08 28 ILE B CA 1
ATOM 1610 C C . ILE B 1 28 ? -2.721 2.418 38.012 1.00 29.23 28 ILE B C 1
ATOM 1611 O O . ILE B 1 28 ? -3.540 2.423 38.941 1.00 28.08 28 ILE B O 1
ATOM 1616 N N . GLN B 1 29 ? -3.090 2.549 36.742 1.00 27.29 29 GLN B N 1
ATOM 1617 C CA . GLN B 1 29 ? -4.481 2.573 36.312 1.00 23.87 29 GLN B CA 1
ATOM 1618 C C . GLN B 1 29 ? -4.620 1.655 35.101 1.00 31.51 29 GLN B C 1
ATOM 1619 O O . GLN B 1 29 ? -3.882 1.806 34.134 1.00 25.13 29 GLN B O 1
ATOM 1625 N N . ILE B 1 30 ? -5.576 0.736 35.145 1.00 32.00 30 ILE B N 1
ATOM 1626 C CA . ILE B 1 30 ? -5.832 -0.187 34.046 1.00 32.48 30 ILE B CA 1
ATOM 1627 C C . ILE B 1 30 ? -7.307 -0.088 33.676 1.00 33.65 30 ILE B C 1
ATOM 1628 O O . ILE B 1 30 ? -8.186 -0.289 34.522 1.00 29.37 30 ILE B O 1
ATOM 1633 N N . SER B 1 31 ? -7.583 0.224 32.416 1.00 34.68 31 SER B N 1
ATOM 1634 C CA . SER B 1 31 ? -8.943 0.299 31.919 1.00 35.28 31 SER B CA 1
ATOM 1635 C C . SER B 1 31 ? -9.268 -0.889 31.013 1.00 37.29 31 SER B C 1
ATOM 1636 O O . SER B 1 31 ? -8.417 -1.410 30.288 1.00 35.63 31 SER B O 1
ATOM 1639 N N . SER B 1 32 ? -10.526 -1.331 31.059 1.00 37.53 32 SER B N 1
ATOM 1640 C CA . SER B 1 32 ? -10.965 -2.426 30.199 1.00 43.19 32 SER B CA 1
ATOM 1641 C C . SER B 1 32 ? -11.040 -2.040 28.721 1.00 44.49 32 SER B C 1
ATOM 1642 O O . SER B 1 32 ? -11.315 -2.904 27.892 1.00 47.04 32 SER B O 1
ATOM 1645 N N . THR B 1 33 ? -10.882 -0.763 28.370 1.00 45.81 33 THR B N 1
ATOM 1646 C CA . THR B 1 33 ? -10.909 -0.401 26.957 1.00 51.32 33 THR B CA 1
ATOM 1647 C C . THR B 1 33 ? -9.725 -1.016 26.224 1.00 51.90 33 THR B C 1
ATOM 1648 O O . THR B 1 33 ? -9.880 -1.558 25.131 1.00 50.40 33 THR B O 1
ATOM 1652 N N . ASP B 1 34 ? -8.518 -0.914 26.810 1.00 44.18 34 ASP B N 1
ATOM 1653 C CA . ASP B 1 34 ? -7.334 -1.493 26.184 1.00 44.18 34 ASP B CA 1
ATOM 1654 C C . ASP B 1 34 ? -6.531 -2.433 27.081 1.00 44.53 34 ASP B C 1
ATOM 1655 O O . ASP B 1 34 ? -5.589 -3.060 26.582 1.00 41.99 34 ASP B O 1
ATOM 1660 N N . ASN B 1 35 ? -6.860 -2.547 28.370 1.00 38.49 35 ASN B N 1
ATOM 1661 C CA . ASN B 1 35 ? -6.175 -3.461 29.297 1.00 38.81 35 ASN B CA 1
ATOM 1662 C C . ASN B 1 35 ? -4.676 -3.189 29.336 1.00 40.18 35 ASN B C 1
ATOM 1663 O O . ASN B 1 35 ? -3.864 -4.113 29.362 1.00 38.00 35 ASN B O 1
ATOM 1668 N N . ILE B 1 36 ? -4.309 -1.922 29.239 1.00 31.35 36 ILE B N 1
ATOM 1669 C CA . ILE B 1 36 ? -2.913 -1.518 29.269 1.00 35.15 36 ILE B CA 1
ATOM 1670 C C . ILE B 1 36 ? -2.657 -0.749 30.562 1.00 30.76 36 ILE B C 1
ATOM 1671 O O . ILE B 1 36 ? -3.307 0.278 30.807 1.00 33.38 36 ILE B O 1
ATOM 1676 N N . PRO B 1 37 ? -1.714 -1.184 31.393 1.00 33.49 37 PRO B N 1
ATOM 1677 C CA . PRO B 1 37 ? -1.379 -0.410 32.602 1.00 32.82 37 PRO B CA 1
ATOM 1678 C C . PRO B 1 37 ? -0.828 0.956 32.253 1.00 29.28 37 PRO B C 1
ATOM 1679 O O . PRO B 1 37 ? 0.143 1.072 31.505 1.00 32.47 37 PRO B O 1
ATOM 1683 N N . ARG B 1 38 ? -1.406 1.980 32.850 1.00 27.33 38 ARG B N 1
ATOM 1684 C CA . ARG B 1 38 ? -0.919 3.345 32.750 1.00 27.65 38 ARG B CA 1
ATOM 1685 C C . ARG B 1 38 ? -0.522 3.828 34.148 1.00 22.55 38 ARG B C 1
ATOM 1686 O O . ARG B 1 38 ? -1.052 3.347 35.159 1.00 24.24 38 ARG B O 1
ATOM 1694 N N . TYR B 1 39 ? 0.482 4.709 34.202 1.00 31.10 39 TYR B N 1
ATOM 1695 C CA . TYR B 1 39 ? 1.096 5.151 35.465 1.00 24.27 39 TYR B CA 1
ATOM 1696 C C . TYR B 1 39 ? 1.040 6.670 35.548 1.00 26.71 39 TYR B C 1
ATOM 1697 O O . TYR B 1 39 ? 1.044 7.353 34.525 1.00 23.99 39 TYR B O 1
ATOM 1706 N N . GLY B 1 40 ? 0.947 7.209 36.763 1.00 25.14 40 GLY B N 1
ATOM 1707 C CA . GLY B 1 40 ? 1.096 8.639 36.919 1.00 28.03 40 GLY B CA 1
ATOM 1708 C C . GLY B 1 40 ? 1.154 9.077 38.375 1.00 31.07 40 GLY B C 1
ATOM 1709 O O . GLY B 1 40 ? 1.450 8.294 39.273 1.00 23.12 40 GLY B O 1
ATOM 1710 N N . GLN B 1 41 ? 0.909 10.356 38.585 1.00 31.19 41 GLN B N 1
ATOM 1711 C CA . GLN B 1 41 ? 0.912 10.978 39.905 1.00 32.39 41 GLN B CA 1
ATOM 1712 C C . GLN B 1 41 ? -0.441 11.635 40.167 1.00 33.08 41 GLN B C 1
ATOM 1713 O O . GLN B 1 41 ? -1.086 12.148 39.240 1.00 30.64 41 GLN B O 1
ATOM 1719 N N . VAL B 1 42 ? -0.860 11.632 41.438 1.00 31.10 42 VAL B N 1
ATOM 1720 C CA . VAL B 1 42 ? -2.136 12.199 41.866 1.00 29.64 42 VAL B CA 1
ATOM 1721 C C . VAL B 1 42 ? -1.900 13.136 43.053 1.00 32.55 42 VAL B C 1
ATOM 1722 O O . VAL B 1 42 ? -1.144 12.807 43.971 1.00 30.97 42 VAL B O 1
ATOM 1726 N N . LEU B 1 43 ? -2.521 14.304 43.003 1.00 31.63 43 LEU B N 1
ATOM 1727 C CA . LEU B 1 43 ? -2.653 15.219 44.124 1.00 32.43 43 LEU B CA 1
ATOM 1728 C C . LEU B 1 43 ? -4.133 15.502 44.377 1.00 30.93 43 LEU B C 1
ATOM 1729 O O . LEU B 1 43 ? -4.899 15.709 43.441 1.00 29.53 43 LEU B O 1
ATOM 1734 N N . MET B 1 44 ? -4.527 15.523 45.655 1.00 31.74 44 MET B N 1
ATOM 1735 C CA . MET B 1 44 ? -5.904 15.775 46.035 1.00 31.90 44 MET B CA 1
ATOM 1736 C C . MET B 1 44 ? -5.924 16.601 47.307 1.00 30.92 44 MET B C 1
ATOM 1737 O O . MET B 1 44 ? -5.199 16.301 48.252 1.00 32.19 44 MET B O 1
ATOM 1742 N N . ARG B 1 45 ? -6.772 17.620 47.341 1.00 34.27 45 ARG B N 1
ATOM 1743 C CA . ARG B 1 45 ? -6.959 18.407 48.556 1.00 42.37 45 ARG B CA 1
ATOM 1744 C C . ARG B 1 45 ? -8.436 18.709 48.697 1.00 40.77 45 ARG B C 1
ATOM 1745 O O . ARG B 1 45 ? -8.998 19.430 47.867 1.00 36.40 45 ARG B O 1
ATOM 1753 N N . LYS B 1 46 ? -9.051 18.214 49.781 1.00 40.29 46 LYS B N 1
ATOM 1754 C CA . LYS B 1 46 ? -10.454 18.567 49.962 1.00 41.96 46 LYS B CA 1
ATOM 1755 C C . LYS B 1 46 ? -10.589 20.007 50.451 1.00 47.00 46 LYS B C 1
ATOM 1756 O O . LYS B 1 46 ? -9.786 20.472 51.268 1.00 48.07 46 LYS B O 1
ATOM 1762 N N . PRO B 1 47 ? -11.615 20.731 49.984 1.00 43.52 47 PRO B N 1
ATOM 1763 C CA . PRO B 1 47 ? -12.606 20.315 48.981 1.00 47.75 47 PRO B CA 1
ATOM 1764 C C . PRO B 1 47 ? -12.328 20.713 47.532 1.00 47.29 47 PRO B C 1
ATOM 1765 O O . PRO B 1 47 ? -12.176 21.880 47.198 1.00 53.27 47 PRO B O 1
ATOM 1769 N N . GLY B 1 48 ? -12.397 19.754 46.629 1.00 42.88 48 GLY B N 1
ATOM 1770 C CA . GLY B 1 48 ? -12.611 20.049 45.238 1.00 47.87 48 GLY B CA 1
ATOM 1771 C C . GLY B 1 48 ? -11.377 20.202 44.385 1.00 41.29 48 GLY B C 1
ATOM 1772 O O . GLY B 1 48 ? -11.516 20.557 43.211 1.00 45.98 48 GLY B O 1
ATOM 1773 N N . LEU B 1 49 ? -10.194 19.862 44.888 1.00 33.69 49 LEU B N 1
ATOM 1774 C CA . LEU B 1 49 ? -8.974 19.975 44.094 1.00 38.21 49 LEU B CA 1
ATOM 1775 C C . LEU B 1 49 ? -8.378 18.591 43.874 1.00 34.14 49 LEU B C 1
ATOM 1776 O O . LEU B 1 49 ? -8.053 17.883 44.835 1.00 35.45 49 LEU B O 1
ATOM 1781 N N . LEU B 1 50 ? -8.189 18.237 42.604 1.00 38.40 50 LEU B N 1
ATOM 1782 C CA . LEU B 1 50 ? -7.666 16.946 42.189 1.00 33.24 50 LEU B CA 1
ATOM 1783 C C . LEU B 1 50 ? -6.804 17.161 40.952 1.00 32.56 50 LEU B C 1
ATOM 1784 O O . LEU B 1 50 ? -7.243 17.816 40.003 1.00 36.07 50 LEU B O 1
ATOM 1789 N N . LYS B 1 51 ? -5.599 16.592 40.956 1.00 34.07 51 LYS B N 1
ATOM 1790 C CA . LYS B 1 51 ? -4.729 16.600 39.782 1.00 36.41 51 LYS B CA 1
ATOM 1791 C C . LYS B 1 51 ? -4.348 15.156 39.470 1.00 38.11 51 LYS B C 1
ATOM 1792 O O . LYS B 1 51 ? -4.031 14.382 40.376 1.00 33.74 51 LYS B O 1
ATOM 1798 N N . TRP B 1 52 ? -4.477 14.781 38.199 1.00 36.26 52 TRP B N 1
ATOM 1799 C CA . TRP B 1 52 ? -4.307 13.407 37.723 1.00 36.23 52 TRP B CA 1
ATOM 1800 C C . TRP B 1 52 ? -3.346 13.518 36.555 1.00 34.89 52 TRP B C 1
ATOM 1801 O O . TRP B 1 52 ? -3.754 13.901 35.457 1.00 37.25 52 TRP B O 1
ATOM 1812 N N . ASN B 1 53 ? -2.093 13.196 36.783 1.00 29.78 53 ASN B N 1
ATOM 1813 C CA . ASN B 1 53 ? -1.018 13.486 35.841 1.00 34.42 53 ASN B CA 1
ATOM 1814 C C . ASN B 1 53 ? -0.394 12.176 35.368 1.00 35.01 53 ASN B C 1
ATOM 18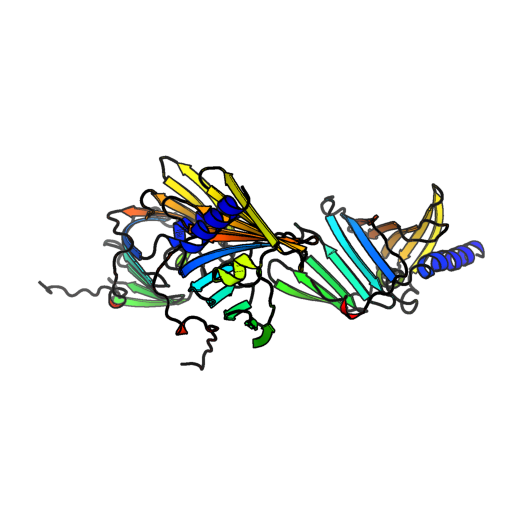15 O O . ASN B 1 53 ? 0.265 11.480 36.145 1.00 34.57 53 ASN B O 1
ATOM 1820 N N . TYR B 1 54 ? -0.618 11.822 34.101 1.00 29.89 54 TYR B N 1
ATOM 1821 C CA . TYR B 1 54 ? -0.060 10.591 33.545 1.00 26.84 54 TYR B CA 1
ATOM 1822 C C . TYR B 1 54 ? 1.431 10.713 33.239 1.00 31.39 54 TYR B C 1
ATOM 1823 O O . TYR B 1 54 ? 1.931 11.777 32.883 1.00 33.68 54 TYR B O 1
ATOM 1832 N N . TYR B 1 55 ? 2.155 9.616 33.425 1.00 28.91 55 TYR B N 1
ATOM 1833 C CA . TYR B 1 55 ? 3.537 9.579 33.011 1.00 29.69 55 TYR B CA 1
ATOM 1834 C C . TYR B 1 55 ? 3.662 9.229 31.521 1.00 36.80 55 TYR B C 1
ATOM 1835 O O . TYR B 1 55 ? 2.773 8.609 30.938 1.00 27.59 55 TYR B O 1
ATOM 1844 N N . PRO B 1 56 ? 4.784 9.577 30.898 1.00 37.62 56 PRO B N 1
ATOM 1845 C CA . PRO B 1 56 ? 5.048 9.123 29.525 1.00 43.04 56 PRO B CA 1
ATOM 1846 C C . PRO B 1 56 ? 4.891 7.619 29.404 1.00 41.48 56 PRO B C 1
ATOM 1847 O O . PRO B 1 56 ? 5.331 6.873 30.291 1.00 40.90 56 PRO B O 1
ATOM 1851 N N . PRO B 1 57 ? 4.360 7.124 28.283 1.00 37.69 57 PRO B N 1
ATOM 1852 C CA . PRO B 1 57 ? 4.081 7.814 27.020 1.00 35.39 57 PRO B CA 1
ATOM 1853 C C . PRO B 1 57 ? 2.724 8.480 26.934 1.00 43.79 57 PRO B C 1
ATOM 1854 O O . PRO B 1 57 ? 2.354 8.900 25.855 1.00 42.30 57 PRO B O 1
ATOM 1858 N N . THR B 1 58 ? 1.927 8.558 27.996 1.00 39.00 58 THR B N 1
ATOM 1859 C CA . THR B 1 58 ? 0.632 9.220 27.916 1.00 41.76 58 THR B CA 1
ATOM 1860 C C . THR B 1 58 ? 0.843 10.702 28.220 1.00 44.71 58 THR B C 1
ATOM 1861 O O . THR B 1 58 ? 1.178 11.045 29.364 1.00 37.27 58 THR B O 1
ATOM 1865 N N . PRO B 1 59 ? 0.645 11.621 27.239 1.00 45.26 59 PRO B N 1
ATOM 1866 C CA . PRO B 1 59 ? 1.060 13.021 27.386 1.00 39.47 59 PRO B CA 1
ATOM 1867 C C . PRO B 1 59 ? -0.053 13.907 27.940 1.00 40.81 59 PRO B C 1
ATOM 1868 O O . PRO B 1 59 ? -0.419 14.924 27.344 1.00 44.71 59 PRO B O 1
ATOM 1872 N N . VAL B 1 60 ? -0.644 13.497 29.051 1.00 43.27 60 VAL B N 1
ATOM 1873 C CA . VAL B 1 60 ? -1.937 14.016 29.483 1.00 38.30 60 VAL B CA 1
ATOM 1874 C C . VAL B 1 60 ? -1.872 14.426 30.943 1.00 42.33 60 VAL B C 1
ATOM 1875 O O . VAL B 1 60 ? -1.314 13.698 31.777 1.00 32.66 60 VAL B O 1
ATOM 1879 N N . SER B 1 61 ? -2.373 15.624 31.225 1.00 39.57 61 SER B N 1
ATOM 1880 C CA . SER B 1 61 ? -2.492 16.186 32.569 1.00 40.58 61 SER B CA 1
ATOM 1881 C C . SER B 1 61 ? -3.917 16.689 32.758 1.00 40.07 61 SER B C 1
ATOM 1882 O O . SER B 1 61 ? -4.442 17.394 31.895 1.00 36.65 61 SER B O 1
ATOM 1885 N N . ILE B 1 62 ? -4.533 16.347 33.885 1.00 34.39 62 ILE B N 1
ATOM 1886 C CA . ILE B 1 62 ? -5.930 16.649 34.160 1.00 35.43 62 ILE B CA 1
ATOM 1887 C C . ILE B 1 62 ? -6.013 17.397 35.486 1.00 37.80 62 ILE B C 1
ATOM 1888 O O . ILE B 1 62 ? -5.463 16.947 36.489 1.00 37.81 62 ILE B O 1
ATOM 1893 N N . ILE B 1 63 ? -6.682 18.550 35.484 1.00 38.53 63 ILE B N 1
ATOM 1894 C CA . ILE B 1 63 ? -6.955 19.297 36.701 1.00 39.70 63 ILE B CA 1
ATOM 1895 C C . ILE B 1 63 ? -8.455 19.362 36.882 1.00 36.34 63 ILE B C 1
ATOM 1896 O O . ILE B 1 63 ? -9.173 19.819 35.977 1.00 36.31 63 ILE B O 1
ATOM 1901 N N . ILE B 1 64 ? -8.917 18.943 38.054 1.00 35.94 64 ILE B N 1
ATOM 1902 C CA . ILE B 1 64 ? -10.310 19.084 38.445 1.00 39.54 64 ILE B CA 1
ATOM 1903 C C . ILE B 1 64 ? -10.399 20.083 39.593 1.00 39.55 64 ILE B C 1
ATOM 1904 O O . ILE B 1 64 ? -9.785 19.893 40.649 1.00 40.90 64 ILE B O 1
ATOM 1909 N N . LYS B 1 65 ? -11.168 21.152 39.381 1.00 40.08 65 LYS B N 1
ATOM 1910 C CA . LYS B 1 65 ? -11.455 22.141 40.418 1.00 43.28 65 LYS B CA 1
ATOM 1911 C C . LYS B 1 65 ? -12.980 22.265 40.496 1.00 48.70 65 LYS B C 1
ATOM 1912 O O . LYS B 1 65 ? -13.602 22.904 39.644 1.00 49.81 65 LYS B O 1
ATOM 1918 N N . GLY B 1 66 ? -13.587 21.663 41.513 1.00 52.48 66 GLY B N 1
ATOM 1919 C CA . GLY B 1 66 ? -15.031 21.635 41.586 1.00 48.30 66 GLY B CA 1
ATOM 1920 C C . GLY B 1 66 ? -15.616 20.802 40.470 1.00 51.99 66 GLY B C 1
ATOM 1921 O O . GLY B 1 66 ? -15.227 19.648 40.278 1.00 45.76 66 GLY B O 1
ATOM 1922 N N . LYS B 1 67 ? -16.496 21.408 39.673 1.00 58.76 67 LYS B N 1
ATOM 1923 C CA . LYS B 1 67 ? -17.142 20.714 38.571 1.00 65.07 67 LYS B CA 1
ATOM 1924 C C . LYS B 1 67 ? -16.463 20.965 37.232 1.00 67.37 67 LYS B C 1
ATOM 1925 O O . LYS B 1 67 ? -16.902 20.403 36.222 1.00 60.39 67 LYS B O 1
ATOM 1927 N N . THR B 1 68 ? -15.415 21.794 37.204 1.00 61.37 68 THR B N 1
ATOM 1928 C CA . THR B 1 68 ? -14.655 22.079 35.993 1.00 54.43 68 THR B CA 1
ATOM 1929 C C . THR B 1 68 ? -13.482 21.127 35.820 1.00 48.66 68 THR B C 1
ATOM 1930 O O . THR B 1 68 ? -12.779 20.808 36.775 1.00 52.15 68 THR B O 1
ATOM 1934 N N . ILE B 1 69 ? -13.248 20.709 34.580 1.00 45.93 69 ILE B N 1
ATOM 1935 C CA . ILE B 1 69 ? -12.136 19.840 34.234 1.00 49.15 69 ILE B CA 1
ATOM 1936 C C . ILE B 1 69 ? -11.309 20.527 33.161 1.00 40.34 69 ILE B C 1
ATOM 1937 O O . ILE B 1 69 ? -11.843 20.923 32.116 1.00 45.06 69 ILE B O 1
ATOM 1942 N N . SER B 1 70 ? -10.005 20.619 33.405 1.00 42.51 70 SER B N 1
ATOM 1943 C CA . SER B 1 70 ? -9.031 21.141 32.455 1.00 47.05 70 SER B CA 1
ATOM 1944 C C . SER B 1 70 ? -8.131 19.990 32.031 1.00 41.17 70 SER B C 1
ATOM 1945 O O . SER B 1 70 ? -7.545 19.334 32.884 1.00 39.45 70 SER B O 1
ATOM 1948 N N . TYR B 1 71 ? -8.042 19.741 30.722 1.00 40.59 71 TYR B N 1
ATOM 1949 C CA . TYR B 1 71 ? -7.348 18.587 30.154 1.00 45.25 71 TYR B CA 1
ATOM 1950 C C . TYR B 1 71 ? -6.214 19.106 29.286 1.00 46.04 71 TYR B C 1
ATOM 1951 O O . TYR B 1 71 ? -6.462 19.805 28.297 1.00 48.89 71 TYR B O 1
ATOM 1960 N N . TYR B 1 72 ? -4.978 18.736 29.622 1.00 38.06 72 TYR B N 1
ATOM 1961 C CA . TYR B 1 72 ? -3.805 19.272 28.940 1.00 44.19 72 TYR B CA 1
ATOM 1962 C C . TYR B 1 72 ? -3.011 18.179 28.242 1.00 46.56 72 TYR B C 1
ATOM 1963 O O . TYR B 1 72 ? -2.637 17.168 28.856 1.00 39.07 72 TYR B O 1
ATOM 1972 N N . ASP B 1 73 ? -2.793 18.379 26.949 1.00 44.81 73 ASP B N 1
ATOM 1973 C CA . ASP B 1 73 ? -1.949 17.525 26.132 1.00 41.07 73 ASP B CA 1
ATOM 1974 C C . ASP B 1 73 ? -0.580 18.191 26.042 1.00 42.96 73 ASP B C 1
ATOM 1975 O O . ASP B 1 73 ? -0.428 19.251 25.417 1.00 40.89 73 ASP B O 1
ATOM 1980 N N . ARG B 1 74 ? 0.410 17.572 26.687 1.00 43.98 74 ARG B N 1
ATOM 1981 C CA . ARG B 1 74 ? 1.768 18.107 26.696 1.00 48.91 74 ARG B CA 1
ATOM 1982 C C . ARG B 1 74 ? 2.376 18.123 25.301 1.00 48.90 74 ARG B C 1
ATOM 1983 O O . ARG B 1 74 ? 3.209 18.983 24.989 1.00 52.04 74 ARG B O 1
ATOM 1991 N N . GLU B 1 75 ? 1.996 17.162 24.465 1.00 37.88 75 GLU B N 1
ATOM 1992 C CA . GLU B 1 75 ? 2.651 16.990 23.174 1.00 52.97 75 GLU B CA 1
ATOM 1993 C C . GLU B 1 75 ? 2.241 18.102 22.227 1.00 53.29 75 GLU B C 1
ATOM 1994 O O . GLU B 1 75 ? 3.083 18.732 21.568 1.00 53.15 75 GLU B O 1
ATOM 2000 N N . LEU B 1 76 ? 0.941 18.369 22.173 1.00 51.18 76 LEU B N 1
ATOM 2001 C CA . LEU B 1 76 ? 0.385 19.427 21.360 1.00 56.17 76 LEU B CA 1
ATOM 2002 C C . LEU B 1 76 ? 0.369 20.753 22.093 1.00 56.00 76 LEU B C 1
ATOM 2003 O O . LEU B 1 76 ? 0.323 21.803 21.448 1.00 51.28 76 LEU B O 1
ATOM 2008 N N . GLU B 1 77 ? 0.470 20.726 23.418 1.00 62.91 77 GLU B N 1
ATOM 2009 C CA . GLU B 1 77 ? 0.304 21.923 24.234 1.00 65.94 77 GLU B CA 1
ATOM 2010 C C . GLU B 1 77 ? -1.037 22.586 23.928 1.00 65.02 77 GLU B C 1
ATOM 2011 O O . GLU B 1 77 ? -1.125 23.772 23.615 1.00 72.03 77 GLU B O 1
ATOM 2017 N N . GLU B 1 78 ? -2.089 21.771 23.973 1.00 57.53 78 GLU B N 1
ATOM 2018 C CA . GLU B 1 78 ? -3.461 22.194 23.759 1.00 58.20 78 GLU B CA 1
ATOM 2019 C C . GLU B 1 78 ? -4.251 21.889 25.023 1.00 54.67 78 GLU B C 1
ATOM 2020 O O . GLU B 1 78 ? -3.981 20.905 25.719 1.00 53.52 78 GLU B O 1
ATOM 2026 N N . TYR B 1 79 ? -5.231 22.731 25.302 1.00 55.43 79 TYR B N 1
ATOM 2027 C CA . TYR B 1 79 ? -6.162 22.545 26.399 1.00 57.12 79 TYR B CA 1
ATOM 2028 C C . TYR B 1 79 ? -7.539 22.179 25.864 1.00 55.19 79 TYR B C 1
ATOM 2029 O O . TYR B 1 79 ? -7.983 22.682 24.832 1.00 50.67 79 TYR B O 1
ATOM 2038 N N . SER B 1 80 ? -8.224 21.342 26.616 1.00 48.01 80 SER B N 1
ATOM 2039 C CA . SER B 1 80 ? -9.624 21.017 26.405 1.00 51.88 80 SER B CA 1
ATOM 2040 C C . SER B 1 80 ? -10.300 21.232 27.749 1.00 53.93 80 SER B C 1
ATOM 2041 O O . SER B 1 80 ? -9.686 21.017 28.802 1.00 47.22 80 SER B O 1
ATOM 2044 N N . TYR B 1 81 ? -11.548 21.693 27.706 1.00 54.61 81 TYR B N 1
ATOM 2045 C CA . TYR B 1 81 ? -12.309 22.053 28.892 1.00 51.48 81 TYR B CA 1
ATOM 2046 C C . TYR B 1 81 ? -13.689 21.418 28.854 1.00 52.89 81 TYR B C 1
ATOM 2047 O O . TYR B 1 81 ? -14.373 21.449 27.828 1.00 60.71 81 TYR B O 1
ATOM 2056 N N . THR B 1 82 ? -14.102 20.852 29.988 1.00 54.67 82 THR B N 1
ATOM 2057 C CA . THR B 1 82 ? -15.459 20.354 30.143 1.00 58.58 82 THR B CA 1
ATOM 2058 C C . THR B 1 82 ? -15.791 20.400 31.629 1.00 60.49 82 THR B C 1
ATOM 2059 O O . THR B 1 82 ? -14.968 20.801 32.455 1.00 49.05 82 THR B O 1
ATOM 2063 N N . THR B 1 83 ? -16.992 19.956 31.971 1.00 58.87 83 THR B N 1
ATOM 2064 C CA . THR B 1 83 ? -17.463 19.979 33.349 1.00 66.42 83 THR B CA 1
ATOM 2065 C C . THR B 1 83 ? -17.962 18.598 33.749 1.00 65.49 83 THR B C 1
ATOM 2066 O O . THR B 1 83 ? -18.575 17.889 32.943 1.00 72.85 83 THR B O 1
ATOM 2070 N N . ILE B 1 84 ? -17.702 18.222 34.996 1.00 62.47 84 ILE B N 1
ATOM 2071 C CA . ILE B 1 84 ? -18.124 16.936 35.532 1.00 66.14 84 ILE B CA 1
ATOM 2072 C C . ILE B 1 84 ? -18.988 17.134 36.773 1.00 73.09 84 ILE B C 1
ATOM 2073 O O . ILE B 1 84 ? -18.685 17.976 37.628 1.00 67.12 84 ILE B O 1
ATOM 2075 N N . ASN B 1 85 ? -20.132 16.462 36.795 1.00 76.35 85 ASN B N 1
ATOM 2076 C CA . ASN B 1 85 ? -20.923 16.252 38.007 1.00 80.18 85 ASN B CA 1
ATOM 2077 C C . ASN B 1 85 ? -20.809 14.754 38.327 1.00 64.50 85 ASN B C 1
ATOM 2078 O O . ASN B 1 85 ? -21.652 13.956 37.917 1.00 68.64 85 ASN B O 1
ATOM 2083 N N . SER B 1 86 ? -19.761 14.367 39.040 1.00 51.45 86 SER B N 1
ATOM 2084 C CA . SER B 1 86 ? -19.542 12.955 39.363 1.00 44.48 86 SER B CA 1
ATOM 2085 C C . SER B 1 86 ? -19.630 12.753 40.867 1.00 47.96 86 SER B C 1
ATOM 2086 O O . SER B 1 86 ? -18.668 13.075 41.597 1.00 46.38 86 SER B O 1
ATOM 2089 N N . PRO B 1 87 ? -20.709 12.143 41.372 1.00 42.85 87 PRO B N 1
ATOM 2090 C CA . PRO B 1 87 ? -20.801 11.928 42.821 1.00 38.08 87 PRO B CA 1
ATOM 2091 C C . PRO B 1 87 ? -19.688 11.072 43.396 1.00 38.52 87 PRO B C 1
ATOM 2092 O O . PRO B 1 87 ? -19.367 11.243 44.575 1.00 34.17 87 PRO B O 1
ATOM 2096 N N . ILE B 1 88 ? -19.066 10.201 42.604 1.00 36.10 88 ILE B N 1
ATOM 2097 C CA . ILE B 1 88 ? -17.965 9.380 43.108 1.00 44.16 88 ILE B CA 1
ATOM 2098 C C . ILE B 1 88 ? -16.714 10.230 43.265 1.00 41.20 88 ILE B C 1
ATOM 2099 O O . ILE B 1 88 ? -15.993 10.125 44.262 1.00 43.75 88 ILE B O 1
ATOM 2104 N N . ILE B 1 89 ? -16.456 11.103 42.291 1.00 40.79 89 ILE B N 1
ATOM 2105 C CA . ILE B 1 89 ? -15.315 12.006 42.369 1.00 39.79 89 ILE B CA 1
ATOM 2106 C C . ILE B 1 89 ? -15.507 12.943 43.552 1.00 42.15 89 ILE B C 1
ATOM 2107 O O . ILE B 1 89 ? -14.550 13.286 44.266 1.00 43.93 89 ILE B O 1
ATOM 2112 N N . ASN B 1 90 ? -16.755 13.397 43.763 1.00 36.52 90 ASN B N 1
ATOM 2113 C CA . ASN B 1 90 ? -17.048 14.289 44.882 1.00 41.79 90 ASN B CA 1
ATOM 2114 C C . ASN B 1 90 ? -16.729 13.620 46.205 1.00 34.10 90 ASN B C 1
ATOM 2115 O O . ASN B 1 90 ? -16.175 14.241 47.128 1.00 39.72 90 ASN B O 1
ATOM 2120 N N . LEU B 1 91 ? -17.119 12.359 46.332 1.00 38.69 91 LEU B N 1
ATOM 2121 C CA . LEU B 1 91 ? -16.868 11.617 47.559 1.00 38.53 91 LEU B CA 1
ATOM 2122 C C . LEU B 1 91 ? -15.377 11.549 47.867 1.00 42.76 91 LEU B C 1
ATOM 2123 O O . LEU B 1 91 ? -14.974 11.653 49.034 1.00 39.11 91 LEU B O 1
ATOM 2128 N N . LEU B 1 92 ? -14.553 11.291 46.841 1.00 39.16 92 LEU B N 1
ATOM 2129 C CA . LEU B 1 92 ? -13.105 11.120 47.004 1.00 42.77 92 LEU B CA 1
ATOM 2130 C C . LEU B 1 92 ? -12.342 12.426 47.187 1.00 42.22 92 LEU B C 1
ATOM 2131 O O . LEU B 1 92 ? -11.290 12.443 47.834 1.00 38.93 92 LEU B O 1
ATOM 2136 N N . SER B 1 93 ? -12.790 13.496 46.534 1.00 42.19 93 SER B N 1
ATOM 2137 C CA . SER B 1 93 ? -12.051 14.741 46.509 1.00 33.51 93 SER B CA 1
ATOM 2138 C C . SER B 1 93 ? -12.820 15.951 47.003 1.00 39.83 93 SER B C 1
ATOM 2139 O O . SER B 1 93 ? -12.320 17.065 46.873 1.00 38.99 93 SER B O 1
ATOM 2142 N N . SER B 1 94 ? -14.029 15.798 47.511 1.00 39.86 94 SER B N 1
ATOM 2143 C CA . SER B 1 94 ? -14.824 16.984 47.770 1.00 40.27 94 SER B CA 1
ATOM 2144 C C . SER B 1 94 ? -15.553 16.824 49.098 1.00 41.22 94 SER B C 1
ATOM 2145 O O . SER B 1 94 ? -15.252 15.932 49.896 1.00 38.33 94 SER B O 1
ATOM 2148 N N . ASP B 1 95 ? -16.478 17.736 49.357 1.00 35.88 95 ASP B N 1
ATOM 2149 C CA . ASP B 1 95 ? -17.275 17.681 50.572 1.00 37.88 95 ASP B CA 1
ATOM 2150 C C . ASP B 1 95 ? -18.450 16.727 50.353 1.00 37.65 95 ASP B C 1
ATOM 2151 O O . ASP B 1 95 ? -18.446 15.884 49.459 1.00 34.52 95 ASP B O 1
ATOM 2156 N N . MET B 1 96 ? -19.382 16.739 51.289 1.00 35.51 96 MET B N 1
ATOM 2157 C CA . MET B 1 96 ? -20.568 15.893 51.261 1.00 38.11 96 MET B CA 1
ATOM 2158 C C . MET B 1 96 ? -21.747 16.564 50.579 1.00 36.23 96 MET B C 1
ATOM 2159 O O . MET B 1 96 ? -22.873 16.095 50.742 1.00 36.76 96 MET B O 1
ATOM 2164 N N . LYS B 1 97 ? -21.530 17.727 49.952 1.00 37.53 97 LYS B N 1
ATOM 2165 C CA . LYS B 1 97 ? -22.609 18.508 49.339 1.00 39.29 97 LYS B CA 1
ATOM 2166 C C . LYS B 1 97 ? -23.361 17.763 48.227 1.00 38.62 97 LYS B C 1
ATOM 2167 O O . LYS B 1 97 ? -24.559 17.983 48.049 1.00 41.47 97 LYS B O 1
ATOM 2173 N N . ASN B 1 98 ? -22.694 16.907 47.465 1.00 37.01 98 ASN B N 1
ATOM 2174 C CA . ASN B 1 98 ? -23.258 16.338 46.234 1.00 36.92 98 ASN B CA 1
ATOM 2175 C C . ASN B 1 98 ? -22.984 14.842 46.166 1.00 35.13 98 ASN B C 1
ATOM 2176 O O . ASN B 1 98 ? -22.353 14.342 45.234 1.00 34.57 98 ASN B O 1
ATOM 2181 N N . ILE B 1 99 ? -23.381 14.128 47.207 1.00 34.56 99 ILE B N 1
ATOM 2182 C CA . ILE B 1 99 ? -23.163 12.691 47.229 1.00 33.35 99 ILE B CA 1
ATOM 2183 C C . ILE B 1 99 ? -24.442 11.968 47.580 1.00 33.95 99 ILE B C 1
ATOM 2184 O O . ILE B 1 99 ? -24.432 10.756 47.797 1.00 40.30 99 ILE B O 1
ATOM 2189 N N . SER B 1 100 ? -25.547 12.698 47.647 1.00 35.39 100 SER B N 1
ATOM 2190 C CA . SER B 1 100 ? -26.786 12.101 48.140 1.00 39.23 100 SER B CA 1
ATOM 2191 C C . SER B 1 100 ? -27.272 10.949 47.266 1.00 38.67 100 SER B C 1
ATOM 2192 O O . SER B 1 100 ? -27.966 10.060 47.768 1.00 37.13 100 SER B O 1
ATOM 2195 N N . THR B 1 101 ? -26.867 10.897 46.001 1.00 36.29 101 THR B N 1
ATOM 2196 C CA . THR B 1 101 ? -27.320 9.841 45.120 1.00 36.90 101 THR B CA 1
ATOM 2197 C C . THR B 1 101 ? -26.468 8.581 45.248 1.00 39.23 101 THR B C 1
ATOM 2198 O O . THR B 1 101 ? -26.726 7.618 44.515 1.00 40.52 101 THR B O 1
ATOM 2202 N N . ILE B 1 102 ? -25.468 8.568 46.160 1.00 34.52 102 ILE B N 1
ATOM 2203 C CA . ILE B 1 102 ? -24.596 7.413 46.363 1.00 34.95 102 ILE B CA 1
ATOM 2204 C C . ILE B 1 102 ? -25.259 6.445 47.335 1.00 39.46 102 ILE B C 1
ATOM 2205 O O . ILE B 1 102 ? -25.670 6.833 48.436 1.00 34.78 102 ILE B O 1
ATOM 2210 N N . ASP B 1 103 ? -25.329 5.184 46.941 1.00 39.03 103 ASP B N 1
ATOM 2211 C CA . ASP B 1 103 ? -25.844 4.095 47.773 1.00 38.30 103 ASP B CA 1
ATOM 2212 C C . ASP B 1 103 ? -24.637 3.370 48.352 1.00 39.81 103 ASP B C 1
ATOM 2213 O O . ASP B 1 103 ? -23.870 2.764 47.595 1.00 40.57 103 ASP B O 1
ATOM 2218 N N . PHE B 1 104 ? -24.422 3.461 49.672 1.00 39.15 104 PHE B N 1
ATOM 2219 C CA . PHE B 1 104 ? -23.329 2.704 50.281 1.00 41.85 104 PHE B CA 1
ATOM 2220 C C . PHE B 1 104 ? -23.874 1.306 50.536 1.00 42.88 104 PHE B C 1
ATOM 2221 O O . PHE B 1 104 ? -24.745 1.112 51.391 1.00 41.20 104 PHE B O 1
ATOM 2229 N N . VAL B 1 105 ? -23.291 0.317 49.879 1.00 42.06 105 VAL B N 1
ATOM 2230 C CA . VAL B 1 105 ? -23.921 -0.978 49.740 1.00 43.04 105 VAL B CA 1
ATOM 2231 C C . VAL B 1 105 ? -23.345 -1.995 50.707 1.00 47.69 105 VAL B C 1
ATOM 2232 O O . VAL B 1 105 ? -24.088 -2.759 51.319 1.00 49.11 105 VAL B O 1
ATOM 2236 N N . ASN B 1 106 ? -22.033 -2.016 50.878 1.00 44.87 106 ASN B N 1
ATOM 2237 C CA . ASN B 1 106 ? -21.467 -3.053 51.719 1.00 49.80 106 ASN B CA 1
ATOM 2238 C C . ASN B 1 106 ? -20.082 -2.631 52.181 1.00 46.82 106 ASN B C 1
ATOM 2239 O O . ASN B 1 106 ? -19.413 -1.801 51.552 1.00 39.97 106 ASN B O 1
ATOM 2244 N N . ILE B 1 107 ? -19.690 -3.168 53.323 1.00 45.12 107 ILE B N 1
ATOM 2245 C CA . ILE B 1 107 ? -18.335 -3.039 53.815 1.00 46.48 107 ILE B CA 1
ATOM 2246 C C . ILE B 1 107 ? -17.868 -4.434 54.160 1.00 50.35 107 ILE B C 1
ATOM 2247 O O . ILE B 1 107 ? -18.472 -5.100 55.011 1.00 51.68 107 ILE B O 1
ATOM 2252 N N . ASP B 1 108 ? -16.763 -4.851 53.552 1.00 50.74 108 ASP B N 1
ATOM 2253 C CA . ASP B 1 108 ? -16.171 -6.151 53.806 1.00 56.63 108 ASP B CA 1
ATOM 2254 C C . ASP B 1 108 ? -14.766 -5.959 54.350 1.00 53.78 108 ASP B C 1
ATOM 2255 O O . ASP B 1 108 ? -14.136 -4.915 54.157 1.00 51.60 108 ASP B O 1
ATOM 2260 N N . THR B 1 109 ? -14.307 -6.965 55.083 1.00 61.97 109 THR B N 1
ATOM 2261 C CA . THR B 1 109 ? -12.975 -6.986 55.668 1.00 63.04 109 THR B CA 1
ATOM 2262 C C . THR B 1 109 ? -12.187 -8.150 55.084 1.00 64.19 109 THR B C 1
ATOM 2263 O O . THR B 1 109 ? -12.584 -9.311 55.224 1.00 63.17 109 THR B O 1
ATOM 2267 N N . VAL B 1 110 ? -11.076 -7.836 54.421 1.00 67.22 110 VAL B N 1
ATOM 2268 C CA . VAL B 1 110 ? -10.255 -8.834 53.742 1.00 68.44 110 VAL B CA 1
ATOM 2269 C C . VAL B 1 110 ? -8.790 -8.453 53.920 1.00 67.86 110 VAL B C 1
ATOM 2270 O O . VAL B 1 110 ? -8.360 -7.383 53.472 1.00 64.67 110 VAL B O 1
ATOM 2274 N N . ASN B 1 111 ? -8.020 -9.337 54.546 1.00 63.81 111 ASN B N 1
ATOM 2275 C CA . ASN B 1 111 ? -6.595 -9.113 54.782 1.00 73.10 111 ASN B CA 1
ATOM 2276 C C . ASN B 1 111 ? -6.388 -7.831 55.578 1.00 70.73 111 ASN B C 1
ATOM 2277 O O . ASN B 1 111 ? -5.415 -7.098 55.377 1.00 71.32 111 ASN B O 1
ATOM 2282 N N . ASN B 1 112 ? -7.297 -7.582 56.520 1.00 69.27 112 ASN B N 1
ATOM 2283 C CA . ASN B 1 112 ? -7.280 -6.364 57.329 1.00 72.28 112 ASN B CA 1
ATOM 2284 C C . ASN B 1 112 ? -7.293 -5.130 56.439 1.00 66.56 112 ASN B C 1
ATOM 2285 O O . ASN B 1 112 ? -6.642 -4.115 56.724 1.00 60.20 112 ASN B O 1
ATOM 2290 N N . GLN B 1 113 ? -7.991 -5.261 55.324 1.00 58.90 113 GLN B N 1
ATOM 2291 C CA . GLN B 1 113 ? -8.352 -4.140 54.483 1.00 58.12 113 GLN B CA 1
ATOM 2292 C C . GLN B 1 113 ? -9.866 -4.052 54.483 1.00 52.27 113 GLN B C 1
ATOM 2293 O O . GLN B 1 113 ? -10.556 -5.074 54.501 1.00 58.71 113 GLN B O 1
ATOM 2299 N N . LYS B 1 114 ? -10.373 -2.833 54.475 1.00 46.00 114 LYS B N 1
ATOM 2300 C CA . LYS B 1 114 ? -11.799 -2.592 54.376 1.00 41.24 114 LYS B CA 1
ATOM 2301 C C . LYS B 1 114 ? -12.119 -2.253 52.925 1.00 43.30 114 LYS B C 1
ATOM 2302 O O . LYS B 1 114 ? -11.477 -1.382 52.342 1.00 41.30 114 LYS B O 1
ATOM 2308 N N . ILE B 1 115 ? -13.097 -2.958 52.348 1.00 49.30 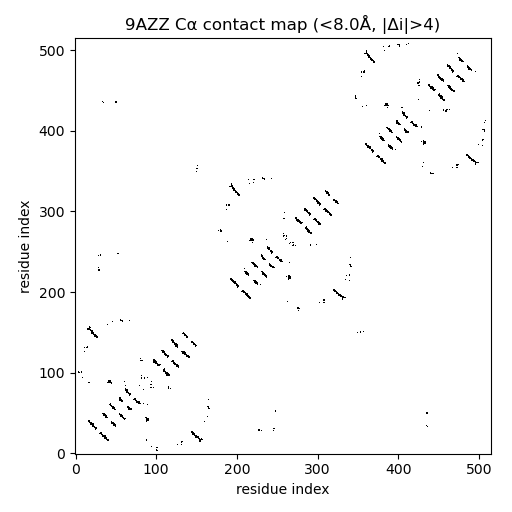115 ILE B N 1
ATOM 2309 C CA . ILE B 1 115 ? -13.542 -2.754 50.971 1.00 45.02 115 ILE B CA 1
ATOM 2310 C C . ILE B 1 115 ? -14.949 -2.177 51.014 1.00 44.59 115 ILE B C 1
ATOM 2311 O O . ILE B 1 115 ? -15.888 -2.839 51.478 1.00 44.45 115 ILE B O 1
ATOM 2316 N N . VAL B 1 116 ? -15.105 -0.955 50.525 1.00 42.81 116 VAL B N 1
ATOM 2317 C CA . VAL B 1 116 ? -16.403 -0.291 50.496 1.00 34.24 116 VAL B CA 1
ATOM 2318 C C . VAL B 1 116 ? -16.946 -0.403 49.082 1.00 39.29 116 VAL B C 1
ATOM 2319 O O . VAL B 1 116 ? -16.275 -0.040 48.110 1.00 36.46 116 VAL B O 1
ATOM 2323 N N . THR B 1 117 ? -18.137 -0.953 48.959 1.00 39.47 117 THR B N 1
ATOM 2324 C CA . THR B 1 117 ? -18.833 -1.042 47.685 1.00 45.57 117 THR B CA 1
ATOM 2325 C C . THR B 1 117 ? -19.879 0.069 47.650 1.00 35.36 117 THR B C 1
ATOM 2326 O O . THR B 1 117 ? -20.671 0.219 48.591 1.00 41.95 117 THR B O 1
ATOM 2330 N N . LEU B 1 118 ? -19.873 0.830 46.566 1.00 37.07 118 LEU B N 1
ATOM 2331 C CA . LEU B 1 118 ? -20.763 1.951 46.338 1.00 42.05 118 LEU B CA 1
ATOM 2332 C C . LEU B 1 118 ? -21.493 1.738 45.024 1.00 34.25 118 LEU B C 1
ATOM 2333 O O . LEU B 1 118 ? -20.955 1.141 44.081 1.00 34.81 118 LEU B O 1
ATOM 2338 N N . TYR B 1 119 ? -22.676 2.323 44.930 1.00 32.51 119 TYR B N 1
ATOM 2339 C CA . TYR B 1 119 ? -23.386 2.404 43.658 1.00 36.43 119 TYR B CA 1
ATOM 2340 C C . TYR B 1 119 ? -23.924 3.811 43.559 1.00 37.36 119 TYR B C 1
ATOM 2341 O O . TYR B 1 119 ? -24.646 4.267 44.458 1.00 36.19 119 TYR B O 1
ATOM 2350 N N . ASP B 1 120 ? -23.586 4.488 42.483 1.00 31.61 120 ASP B N 1
ATOM 2351 C CA . ASP B 1 120 ? -24.112 5.819 42.254 1.00 36.93 120 ASP B CA 1
ATOM 2352 C C . ASP B 1 120 ? -25.282 5.732 41.301 1.00 41.08 120 ASP B C 1
ATOM 2353 O O . ASP B 1 120 ? -25.121 5.395 40.130 1.00 42.45 120 ASP B O 1
ATOM 2358 N N . LYS B 1 121 ? -26.451 6.080 41.827 1.00 40.07 121 LYS B N 1
ATOM 2359 C CA . LYS B 1 121 ? -27.685 6.054 41.071 1.00 42.51 121 LYS B CA 1
ATOM 2360 C C . LYS B 1 121 ? -27.651 7.062 39.933 1.00 48.20 121 LYS B C 1
ATOM 2361 O O . LYS B 1 121 ? -28.205 6.802 38.858 1.00 48.01 121 LYS B O 1
ATOM 2367 N N . LYS B 1 122 ? -26.985 8.203 40.131 1.00 50.02 122 LYS B N 1
ATOM 2368 C CA . LYS B 1 122 ? -26.944 9.212 39.079 1.00 52.71 122 LYS B CA 1
ATOM 2369 C C . LYS B 1 122 ? -26.317 8.645 37.812 1.00 51.39 122 LYS B C 1
ATOM 2370 O O . LYS B 1 122 ? -26.963 8.570 36.764 1.00 54.81 122 LYS B O 1
ATOM 2372 N N . SER B 1 123 ? -25.059 8.194 37.903 1.00 53.20 123 SER B N 1
ATOM 2373 C CA . SER B 1 123 ? -24.328 7.724 36.727 1.00 57.46 123 SER B CA 1
ATOM 2374 C C . SER B 1 123 ? -24.456 6.222 36.476 1.00 54.16 123 SER B C 1
ATOM 2375 O O . SER B 1 123 ? -23.952 5.739 35.459 1.00 56.61 123 SER B O 1
ATOM 2378 N N . GLU B 1 124 ? -25.142 5.476 37.344 1.00 44.53 124 GLU B N 1
ATOM 2379 C CA . GLU B 1 124 ? -25.213 4.019 37.223 1.00 50.04 124 GLU B CA 1
ATOM 2380 C C . GLU B 1 124 ? -23.815 3.403 37.247 1.00 55.99 124 GLU B C 1
ATOM 2381 O O . GLU B 1 124 ? -23.527 2.429 36.546 1.00 57.68 124 GLU B O 1
ATOM 2387 N N . SER B 1 125 ? -22.950 3.967 38.081 1.00 46.29 125 SER B N 1
ATOM 2388 C CA . SER B 1 125 ? -21.588 3.500 38.252 1.00 48.26 125 SER B CA 1
ATOM 2389 C C . SER B 1 125 ? -21.430 2.841 39.613 1.00 42.62 125 SER B C 1
ATOM 2390 O O . SER B 1 125 ? -22.012 3.285 40.607 1.00 43.27 125 SER B O 1
ATOM 2393 N N . GLN B 1 126 ? -20.684 1.748 39.636 1.00 43.82 126 GLN B N 1
ATOM 2394 C CA . GLN B 1 126 ? -20.250 1.113 40.867 1.00 45.92 126 GLN B CA 1
ATOM 2395 C C . GLN B 1 126 ? -18.807 1.492 41.183 1.00 43.56 126 GLN B C 1
ATOM 2396 O O . GLN B 1 126 ? -17.998 1.741 40.280 1.00 41.28 126 GLN B O 1
ATOM 2402 N N . ALA B 1 127 ? -18.473 1.462 42.471 1.00 41.17 127 ALA B N 1
ATOM 2403 C CA . ALA B 1 127 ? -17.089 1.623 42.901 1.00 39.53 127 ALA B CA 1
ATOM 2404 C C . ALA B 1 127 ? -16.786 0.699 44.069 1.00 37.57 127 ALA B C 1
ATOM 2405 O O . ALA B 1 127 ? -17.585 0.587 45.000 1.00 42.69 127 ALA B O 1
ATOM 2407 N N . GLU B 1 128 ? -15.651 0.030 44.004 1.00 40.67 128 GLU B N 1
ATOM 2408 C CA . GLU B 1 128 ? -15.044 -0.624 45.153 1.00 43.04 128 GLU B CA 1
ATOM 2409 C C . GLU B 1 128 ? -13.893 0.273 45.581 1.00 36.52 128 GLU B C 1
ATOM 2410 O O . GLU B 1 128 ? -13.022 0.563 44.766 1.00 38.58 128 GLU B O 1
ATOM 2416 N N . VAL B 1 129 ? -13.877 0.715 46.838 1.00 42.35 129 VAL B N 1
ATOM 2417 C CA . VAL B 1 129 ? -12.764 1.507 47.355 1.00 35.51 129 VAL B CA 1
ATOM 2418 C C . VAL B 1 129 ? -12.111 0.759 48.509 1.00 32.36 129 VAL B C 1
ATOM 2419 O O . VAL B 1 129 ? -12.788 0.365 49.460 1.00 33.99 129 VAL B O 1
ATOM 2423 N N . ILE B 1 130 ? -10.805 0.591 48.429 1.00 38.22 130 ILE B N 1
ATOM 2424 C CA . ILE B 1 130 ? -10.046 -0.264 49.333 1.00 40.50 130 ILE B CA 1
ATOM 2425 C C . ILE B 1 130 ? -9.233 0.616 50.253 1.00 38.88 130 ILE B C 1
ATOM 2426 O O . ILE B 1 130 ? -8.452 1.454 49.788 1.00 37.21 130 ILE B O 1
ATOM 2431 N N . PHE B 1 131 ? -9.419 0.411 51.552 1.00 37.93 131 PHE B N 1
ATOM 2432 C CA . PHE B 1 131 ? -8.723 1.147 52.582 1.00 40.00 131 PHE B CA 1
ATOM 2433 C C . PHE B 1 131 ? -7.899 0.203 53.447 1.00 45.62 131 PHE B C 1
ATOM 2434 O O . PHE B 1 131 ? -8.357 -0.888 53.817 1.00 41.94 131 PHE B O 1
ATOM 2442 N N . ASN B 1 132 ? -6.701 0.643 53.793 1.00 38.33 132 ASN B N 1
ATOM 2443 C CA . ASN B 1 132 ? -6.015 0.077 54.934 1.00 47.80 132 ASN B CA 1
ATOM 2444 C C . ASN B 1 132 ? -6.566 0.718 56.199 1.00 48.50 132 ASN B C 1
ATOM 2445 O O . ASN B 1 132 ? -7.251 1.753 56.161 1.00 44.56 132 ASN B O 1
ATOM 2450 N N . ILE B 1 133 ? -6.263 0.090 57.333 1.00 57.83 133 ILE B N 1
ATOM 2451 C CA . ILE B 1 133 ? -6.669 0.592 58.634 1.00 55.90 133 ILE B CA 1
ATOM 2452 C C . ILE B 1 133 ? -5.430 0.665 59.521 1.00 65.50 133 ILE B C 1
ATOM 2453 O O . ILE B 1 133 ? -4.371 0.127 59.198 1.00 67.71 133 ILE B O 1
ATOM 2458 N N . ASN B 1 134 ? -5.578 1.336 60.652 1.00 65.38 134 ASN B N 1
ATOM 2459 C CA . ASN B 1 134 ? -4.507 1.451 61.638 1.00 73.16 134 ASN B CA 1
ATOM 2460 C C . ASN B 1 134 ? -3.198 1.897 60.976 1.00 74.69 134 ASN B C 1
ATOM 2461 O O . ASN B 1 134 ? -2.180 1.220 61.099 1.00 72.92 134 ASN B O 1
ATOM 2466 N N . PRO B 1 135 ? -3.191 3.066 60.303 1.00 68.19 135 PRO B N 1
ATOM 2467 C CA . PRO B 1 135 ? -4.261 4.070 60.176 1.00 63.38 135 PRO B CA 1
ATOM 2468 C C . PRO B 1 135 ? -5.098 3.953 58.897 1.00 56.47 135 PRO B C 1
ATOM 2469 O O . PRO B 1 135 ? -4.680 3.312 57.932 1.00 53.14 135 PRO B O 1
ATOM 2473 N N . ILE B 1 136 ? -6.249 4.625 58.820 1.00 50.17 136 ILE B N 1
ATOM 2474 C CA . ILE B 1 136 ? -7.065 4.534 57.616 1.00 54.20 136 ILE B CA 1
ATOM 2475 C C . ILE B 1 136 ? -6.399 5.295 56.487 1.00 45.16 136 ILE B C 1
ATOM 2476 O O . ILE B 1 136 ? -6.104 6.488 56.606 1.00 44.89 136 ILE B O 1
ATOM 2481 N N . THR B 1 137 ? -6.188 4.610 55.373 1.00 43.27 137 THR B N 1
ATOM 2482 C CA . THR B 1 137 ? -5.682 5.215 54.151 1.00 51.09 137 THR B CA 1
ATOM 2483 C C . THR B 1 137 ? -6.325 4.502 52.964 1.00 43.36 137 THR B C 1
ATOM 2484 O O . THR B 1 137 ? -6.579 3.293 53.034 1.00 44.69 137 THR B O 1
ATOM 2488 N N . ILE B 1 138 ? -6.644 5.271 51.911 1.00 41.97 138 ILE B N 1
ATOM 2489 C CA A ILE B 1 138 ? -7.095 4.717 50.635 0.32 44.96 138 ILE B CA 1
ATOM 2490 C CA B ILE B 1 138 ? -7.108 4.684 50.659 0.68 45.13 138 ILE B CA 1
ATOM 2491 C C . ILE B 1 138 ? -5.911 4.084 49.921 1.00 42.53 138 ILE B C 1
ATOM 2492 O O . ILE B 1 138 ? -4.848 4.705 49.804 1.00 37.98 138 ILE B O 1
ATOM 2501 N N . VAL B 1 139 ? -6.079 2.870 49.416 1.00 32.52 139 VAL B N 1
ATOM 2502 C CA . VAL B 1 139 ? -5.006 2.253 48.640 1.00 38.98 139 VAL B CA 1
ATOM 2503 C C . VAL B 1 139 ? -5.420 1.860 47.234 1.00 33.27 139 VAL B C 1
ATOM 2504 O O . VAL B 1 139 ? -4.550 1.534 46.418 1.00 35.11 139 VAL B O 1
ATOM 2508 N N . GLY B 1 140 ? -6.692 1.866 46.910 1.00 33.85 140 GLY B N 1
ATOM 2509 C CA . GLY B 1 140 ? -7.083 1.451 45.581 1.00 37.16 140 GLY B CA 1
ATOM 2510 C C . GLY B 1 140 ? -8.537 1.764 45.333 1.00 33.94 140 GLY B C 1
ATOM 2511 O O . GLY B 1 140 ? -9.327 1.961 46.266 1.00 32.83 140 GLY B O 1
ATOM 2512 N N . LEU B 1 141 ? -8.897 1.741 44.060 1.00 33.31 141 LEU B N 1
ATOM 2513 C CA . LEU B 1 141 ? -10.241 2.125 43.650 1.00 34.79 141 LEU B CA 1
ATOM 2514 C C . LEU B 1 141 ? -10.579 1.381 42.368 1.00 32.76 141 LEU B C 1
ATOM 2515 O O . LEU B 1 141 ? -9.832 1.484 41.400 1.00 33.05 141 LEU B O 1
ATOM 2520 N N . ASN B 1 142 ? -11.691 0.645 42.351 1.00 33.91 142 ASN B N 1
ATOM 2521 C CA . ASN B 1 142 ? -12.209 0.050 41.120 1.00 37.20 142 ASN B CA 1
ATOM 2522 C C . ASN B 1 142 ? -13.530 0.730 40.785 1.00 39.84 142 ASN B C 1
ATOM 2523 O O . ASN B 1 142 ? -14.429 0.784 41.630 1.00 38.37 142 ASN B O 1
ATOM 2528 N N . ILE B 1 143 ? -13.634 1.263 39.573 1.00 37.81 143 ILE B N 1
ATOM 2529 C CA . ILE B 1 143 ? -14.837 1.926 39.097 1.00 38.77 143 ILE B CA 1
ATOM 2530 C C . ILE B 1 143 ? -15.351 1.174 37.873 1.00 37.98 143 ILE B C 1
ATOM 2531 O O . ILE B 1 143 ? -14.581 0.879 36.954 1.00 32.41 143 ILE B O 1
ATOM 2536 N N . SER B 1 144 ? -16.660 0.897 37.855 1.00 43.66 144 SER B N 1
ATOM 2537 C CA . SER B 1 144 ? -17.322 0.121 36.812 1.00 38.56 144 SER B CA 1
ATOM 2538 C C . SER B 1 144 ? -18.594 0.821 36.343 1.00 40.65 144 SER B C 1
ATOM 2539 O O . SER B 1 144 ? -19.394 1.281 37.158 1.00 42.35 144 SER B O 1
ATOM 2542 N N . ASN B 1 145 ? -18.781 0.878 35.050 1.00 43.55 145 ASN B N 1
ATOM 2543 C CA . ASN B 1 145 ? -20.039 1.333 34.469 1.00 40.90 145 ASN B CA 1
ATOM 2544 C C . ASN B 1 145 ? -20.391 0.379 33.337 1.00 45.10 145 ASN B C 1
ATOM 2545 O O . ASN B 1 145 ? -19.600 -0.506 33.010 1.00 41.00 145 ASN B O 1
ATOM 2550 N N . PRO B 1 146 ? -21.549 0.525 32.697 1.00 50.62 146 PRO B N 1
ATOM 2551 C CA . PRO B 1 146 ? -21.893 -0.433 31.642 1.00 47.45 146 PRO B CA 1
ATOM 2552 C C . PRO B 1 146 ? -20.852 -0.538 30.538 1.00 44.95 146 PRO B C 1
ATOM 2553 O O . PRO B 1 146 ? -20.704 -1.611 29.946 1.00 44.94 146 PRO B O 1
ATOM 2557 N N . ASP B 1 147 ? -20.080 0.519 30.286 1.00 49.09 147 ASP B N 1
ATOM 2558 C CA . ASP B 1 147 ? -19.146 0.550 29.165 1.00 48.90 147 ASP B CA 1
ATOM 2559 C C . ASP B 1 147 ? -17.758 0.039 29.539 1.00 47.86 147 ASP B C 1
ATOM 2560 O O . ASP B 1 147 ? -17.079 -0.563 28.709 1.00 46.24 147 ASP B O 1
ATOM 2565 N N . SER B 1 148 ? -17.299 0.275 30.756 1.00 48.71 148 SER B N 1
ATOM 2566 C CA . SER B 1 148 ? -15.913 -0.035 31.055 1.00 44.40 148 SER B CA 1
ATOM 2567 C C . SER B 1 148 ? -15.719 -0.136 32.557 1.00 38.37 148 SER B C 1
ATOM 2568 O O . SER B 1 148 ? -16.515 0.367 33.356 1.00 40.76 148 SER B O 1
ATOM 2571 N N . THR B 1 149 ? -14.626 -0.774 32.913 1.00 38.53 149 THR B N 1
ATOM 2572 C CA . THR B 1 149 ? -14.130 -0.834 34.279 1.00 39.91 149 THR B CA 1
ATOM 2573 C C . THR B 1 149 ? -12.724 -0.258 34.335 1.00 33.27 149 THR B C 1
ATOM 2574 O O . THR B 1 149 ? -11.914 -0.469 33.423 1.00 39.73 149 THR B O 1
ATOM 2578 N N . THR B 1 150 ? -12.423 0.464 35.414 1.00 29.62 150 THR B N 1
ATOM 2579 C CA . THR B 1 150 ? -11.081 0.965 35.632 1.00 33.15 150 THR B CA 1
ATOM 2580 C C . THR B 1 150 ? -10.656 0.546 37.026 1.00 37.79 150 THR B C 1
ATOM 2581 O O . THR B 1 150 ? -11.480 0.490 37.945 1.00 30.28 150 THR B O 1
ATOM 2585 N N . SER B 1 151 ? -9.409 0.104 37.130 1.00 35.95 151 SER B N 1
ATOM 2586 C CA . SER B 1 151 ? -8.810 -0.355 38.375 1.00 38.53 151 SER B CA 1
ATOM 2587 C C . SER B 1 151 ? -7.614 0.530 38.668 1.00 29.60 151 SER B C 1
ATOM 2588 O O . SER B 1 151 ? -6.739 0.713 37.822 1.00 28.02 151 SER B O 1
ATOM 2591 N N . ILE B 1 152 ? -7.584 1.085 39.866 1.00 33.20 152 ILE B N 1
ATOM 2592 C CA . ILE B 1 152 ? -6.529 1.982 40.282 1.00 30.26 152 ILE B CA 1
ATOM 2593 C C . ILE B 1 152 ? -5.953 1.484 41.605 1.00 28.04 152 ILE B C 1
ATOM 2594 O O . ILE B 1 152 ? -6.690 1.058 42.510 1.00 23.81 152 ILE B O 1
ATOM 2599 N N . GLN B 1 153 ? -4.627 1.479 41.686 1.00 31.70 153 GLN B N 1
ATOM 2600 C CA . GLN B 1 153 ? -3.934 1.225 42.939 1.00 28.70 153 GLN B CA 1
ATOM 2601 C C . GLN B 1 153 ? -2.930 2.341 43.170 1.00 24.68 153 GLN B C 1
ATOM 2602 O O . GLN B 1 153 ? -2.282 2.815 42.232 1.00 25.10 153 GLN B O 1
ATOM 2608 N N . PHE B 1 154 ? -2.801 2.759 44.432 1.00 26.90 154 PHE B N 1
ATOM 2609 C CA . PHE B 1 154 ? -1.941 3.861 44.833 1.00 28.15 154 PHE B CA 1
ATOM 2610 C C . PHE B 1 154 ? -0.683 3.358 45.537 1.00 31.44 154 PHE B C 1
ATOM 2611 O O . PHE B 1 154 ? -0.687 2.349 46.243 1.00 27.27 154 PHE B O 1
ATOM 2619 N N . TYR B 1 155 ? 0.395 4.086 45.308 1.00 28.40 155 TYR B N 1
ATOM 2620 C CA . TYR B 1 155 ? 1.697 3.788 45.875 1.00 29.74 155 TYR B CA 1
ATOM 2621 C C . TYR B 1 155 ? 2.377 5.090 46.262 1.00 28.20 155 TYR B C 1
ATOM 2622 O O . TYR B 1 155 ? 1.967 6.172 45.831 1.00 29.39 155 TYR B O 1
ATOM 2631 N N . ASN B 1 156 ? 3.411 4.974 47.111 1.00 34.94 156 ASN B N 1
ATOM 2632 C CA . ASN B 1 156 ? 4.201 6.118 47.586 1.00 38.78 156 ASN B CA 1
ATOM 2633 C C . ASN B 1 156 ? 3.293 7.252 48.079 1.00 39.65 156 ASN B C 1
ATOM 2634 O O . ASN B 1 156 ? 3.381 8.424 47.677 1.00 36.83 156 ASN B O 1
ATOM 2639 N N . ILE B 1 157 ? 2.424 6.877 49.006 1.00 37.05 157 ILE B N 1
ATOM 2640 C CA . ILE B 1 157 ? 1.317 7.684 49.478 1.00 28.21 157 ILE B CA 1
ATOM 2641 C C . ILE B 1 157 ? 1.765 8.570 50.628 1.00 33.71 157 ILE B C 1
ATOM 2642 O O . ILE B 1 157 ? 2.494 8.135 51.535 1.00 32.50 157 ILE B O 1
ATOM 2647 N N . SER B 1 158 ? 1.405 9.843 50.573 1.00 33.52 158 SER B N 1
ATOM 2648 C CA . SER B 1 158 ? 1.450 10.680 51.774 1.00 35.09 158 SER B CA 1
ATOM 2649 C C . SER B 1 158 ? 0.045 11.226 51.984 1.00 42.76 158 SER B C 1
ATOM 2650 O O . SER B 1 158 ? -0.628 11.652 51.029 1.00 45.22 158 SER B O 1
ATOM 2653 N N . SER B 1 159 ? -0.465 11.042 53.190 1.00 40.80 159 SER B N 1
ATOM 2654 C CA . SER B 1 159 ? -1.848 11.348 53.500 1.00 42.68 159 SER B CA 1
ATOM 2655 C C . SER B 1 159 ? -1.910 12.524 54.451 1.00 43.45 159 SER B C 1
ATOM 2656 O O . SER B 1 159 ? -1.139 12.591 55.409 1.00 38.12 159 SER B O 1
ATOM 2659 N N . ASN B 1 160 ? -2.868 13.411 54.221 1.00 41.66 160 ASN B N 1
ATOM 2660 C CA . ASN B 1 160 ? -3.158 14.485 55.155 1.00 48.08 160 ASN B CA 1
ATOM 2661 C C . ASN B 1 160 ? -1.944 15.372 55.371 1.00 47.48 160 ASN B C 1
ATOM 2662 O O . ASN B 1 160 ? -1.738 15.918 56.453 1.00 47.93 160 ASN B O 1
ATOM 2667 N N . ILE B 1 161 ? -1.148 15.550 54.324 1.00 47.68 161 ILE B N 1
ATOM 2668 C CA . ILE B 1 161 ? -0.037 16.489 54.348 1.00 45.18 161 ILE B CA 1
ATOM 2669 C C . ILE B 1 161 ? -0.556 17.832 53.845 1.00 50.65 161 ILE B C 1
ATOM 2670 O O . ILE B 1 161 ? -1.533 17.871 53.081 1.00 52.86 161 ILE B O 1
ATOM 2675 N N . PRO B 1 162 ? 0.060 18.948 54.229 1.00 55.67 162 PRO B N 1
ATOM 2676 C CA . PRO B 1 162 ? -0.288 20.230 53.600 1.00 53.43 162 PRO B CA 1
ATOM 2677 C C . PRO B 1 162 ? 0.037 20.221 52.114 1.00 56.74 162 PRO B C 1
ATOM 2678 O O . PRO B 1 162 ? 1.092 19.740 51.694 1.00 52.47 162 PRO B O 1
ATOM 2682 N N . ILE B 1 163 ? -0.875 20.771 51.309 1.00 53.77 163 ILE B N 1
ATOM 2683 C CA . ILE B 1 163 ? -0.647 20.884 49.871 1.00 53.44 163 ILE B CA 1
ATOM 2684 C C . ILE B 1 163 ? -1.095 22.277 49.441 1.00 58.62 163 ILE B C 1
ATOM 2685 O O . ILE B 1 163 ? -2.288 22.596 49.497 1.00 61.99 163 ILE B O 1
ATOM 2690 N N . ASP B 1 164 ? -0.159 23.086 48.963 1.00 56.65 164 ASP B N 1
ATOM 2691 C CA . ASP B 1 164 ? -0.503 24.436 48.554 1.00 58.14 164 ASP B CA 1
ATOM 2692 C C . ASP B 1 164 ? -1.409 24.400 47.326 1.00 60.83 164 ASP B C 1
ATOM 2693 O O . ASP B 1 164 ? -1.167 23.656 46.375 1.00 58.42 164 ASP B O 1
ATOM 2698 N N . LYS B 1 165 ? -2.452 25.231 47.341 1.00 60.44 165 LYS B N 1
ATOM 2699 C CA . LYS B 1 165 ? -3.399 25.265 46.233 1.00 59.71 165 LYS B CA 1
ATOM 2700 C C . LYS B 1 165 ? -2.735 25.653 44.927 1.00 56.92 165 LYS B C 1
ATOM 2701 O O . LYS B 1 165 ? -3.304 25.413 43.853 1.00 51.62 165 LYS B O 1
ATOM 2707 N N . ALA B 1 166 ? -1.564 26.275 44.993 1.00 59.11 166 ALA B N 1
ATOM 2708 C CA . ALA B 1 166 ? -0.849 26.612 43.773 1.00 63.27 166 ALA B CA 1
ATOM 2709 C C . ALA B 1 166 ? -0.438 25.378 42.995 1.00 57.44 166 ALA B C 1
ATOM 2710 O O . ALA B 1 166 ? -0.258 25.458 41.773 1.00 56.25 166 ALA B O 1
ATOM 2712 N N . GLU B 1 167 ? -0.296 24.239 43.675 1.00 59.79 167 GLU B N 1
ATOM 2713 C CA . GLU B 1 167 ? 0.134 23.014 43.016 1.00 61.20 167 GLU B CA 1
ATOM 2714 C C . GLU B 1 167 ? -0.890 22.496 42.026 1.00 54.75 167 GLU B C 1
ATOM 2715 O O . GLU B 1 167 ? -0.572 21.592 41.242 1.00 53.15 167 GLU B O 1
ATOM 2721 N N . PHE B 1 168 ? -2.111 23.021 42.051 1.00 54.01 168 PHE B N 1
ATOM 2722 C CA . PHE B 1 168 ? -3.149 22.526 41.149 1.00 49.38 168 PHE B CA 1
ATOM 2723 C C . PHE B 1 168 ? -3.105 23.347 39.868 1.00 48.91 168 PHE B C 1
ATOM 2724 O O . PHE B 1 168 ? -4.005 24.111 39.523 1.00 50.82 168 PHE B O 1
ATOM 2732 N N . LYS B 1 169 ? -1.999 23.111 39.159 1.00 57.64 169 LYS B N 1
ATOM 2733 C CA . LYS B 1 169 ? -1.644 23.681 37.870 1.00 62.20 169 LYS B CA 1
ATOM 2734 C C . LYS B 1 169 ? -0.960 22.570 37.077 1.00 62.04 169 LYS B C 1
ATOM 2735 O O . LYS B 1 169 ? -0.347 21.669 37.658 1.00 64.48 169 LYS B O 1
ATOM 2737 N N . HIS B 1 170 ? -1.080 22.628 35.752 1.00 63.61 170 HIS B N 1
ATOM 2738 C CA . HIS B 1 170 ? -0.438 21.635 34.894 1.00 68.18 170 HIS B CA 1
ATOM 2739 C C . HIS B 1 170 ? 1.083 21.794 34.915 1.00 72.27 170 HIS B C 1
ATOM 2740 O O . HIS B 1 170 ? 1.601 22.908 34.994 1.00 71.44 170 HIS B O 1
ATOM 2747 N N . ASP B 1 171 ? 1.799 20.669 34.853 1.00 78.91 171 ASP B N 1
ATOM 2748 C CA . ASP B 1 171 ? 3.269 20.686 34.849 1.00 80.47 171 ASP B CA 1
ATOM 2749 C C . ASP B 1 171 ? 3.920 20.920 33.483 1.00 77.48 171 ASP B C 1
ATOM 2750 O O . ASP B 1 171 ? 3.256 21.000 32.453 1.00 76.18 171 ASP B O 1
ATOM 2752 N N . ILE C 1 5 ? 16.858 6.311 20.595 1.00 73.55 5 ILE C N 1
ATOM 2753 C CA . ILE C 1 5 ? 16.956 5.932 19.191 1.00 72.85 5 ILE C CA 1
ATOM 2754 C C . ILE C 1 5 ? 15.907 6.684 18.366 1.00 79.24 5 ILE C C 1
ATOM 2755 O O . ILE C 1 5 ? 16.170 7.058 17.218 1.00 72.63 5 ILE C O 1
ATOM 2760 N N . ARG C 1 6 ? 14.721 6.903 18.946 1.00 85.10 6 ARG C N 1
ATOM 2761 C CA . ARG C 1 6 ? 13.681 7.642 18.236 1.00 77.18 6 ARG C CA 1
ATOM 2762 C C . ARG C 1 6 ? 14.182 9.027 17.862 1.00 82.69 6 ARG C C 1
ATOM 2763 O O . ARG C 1 6 ? 13.995 9.488 16.730 1.00 79.49 6 ARG C O 1
ATOM 2765 N N . VAL C 1 7 ? 14.819 9.712 18.814 1.00 82.38 7 VAL C N 1
ATOM 2766 C CA . VAL C 1 7 ? 15.333 11.051 18.549 1.00 80.23 7 VAL C CA 1
ATOM 2767 C C . VAL C 1 7 ? 16.440 11.005 17.499 1.00 83.15 7 VAL C C 1
ATOM 2768 O O . VAL C 1 7 ? 16.516 11.882 16.631 1.00 81.63 7 VAL C O 1
ATOM 2772 N N . ASP C 1 8 ? 17.323 9.998 17.562 1.00 84.10 8 ASP C N 1
ATOM 2773 C CA . ASP C 1 8 ? 18.407 9.918 16.581 1.00 86.82 8 ASP C CA 1
ATOM 2774 C C . ASP C 1 8 ? 17.876 9.741 15.162 1.00 74.2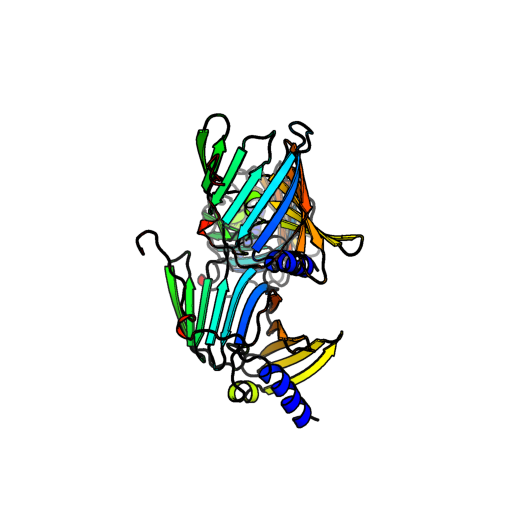0 8 ASP C C 1
ATOM 2775 O O . ASP C 1 8 ? 18.447 10.288 14.215 1.00 79.11 8 ASP C O 1
ATOM 2780 N N . THR C 1 9 ? 16.802 8.966 14.982 1.00 66.63 9 THR C N 1
ATOM 2781 C CA . THR C 1 9 ? 16.181 8.899 13.660 1.00 64.13 9 THR C CA 1
ATOM 2782 C C . THR C 1 9 ? 15.743 10.291 13.223 1.00 59.87 9 THR C C 1
ATOM 2783 O O . THR C 1 9 ? 16.011 10.722 12.095 1.00 51.86 9 THR C O 1
ATOM 2787 N N . ILE C 1 10 ? 15.091 11.022 14.131 1.00 59.26 10 ILE C N 1
ATOM 2788 C CA . ILE C 1 10 ? 14.620 12.364 13.815 1.00 53.36 10 ILE C CA 1
ATOM 2789 C C . ILE C 1 10 ? 15.800 13.267 13.490 1.00 49.73 10 ILE C C 1
ATOM 2790 O O . ILE C 1 10 ? 15.800 13.971 12.478 1.00 44.16 10 ILE C O 1
ATOM 2795 N N . LYS C 1 11 ? 16.832 13.247 14.348 1.00 52.40 11 LYS C N 1
ATOM 2796 C CA . LYS C 1 11 ? 17.980 14.124 14.159 1.00 50.83 11 LYS C CA 1
ATOM 2797 C C . LYS C 1 11 ? 18.667 13.851 12.837 1.00 44.62 11 LYS C C 1
ATOM 2798 O O . LYS C 1 11 ? 19.090 14.783 12.147 1.00 47.19 11 LYS C O 1
ATOM 2804 N N . ASN C 1 12 ? 18.813 12.576 12.485 1.00 46.24 12 ASN C N 1
ATOM 2805 C CA . ASN C 1 12 ? 19.484 12.224 11.236 1.00 53.42 12 ASN C CA 1
ATOM 2806 C C . ASN C 1 12 ? 18.640 12.604 10.019 1.00 46.75 12 ASN C C 1
ATOM 2807 O O . ASN C 1 12 ? 19.169 13.069 8.994 1.00 42.95 12 ASN C O 1
ATOM 2812 N N . ALA C 1 13 ? 17.324 12.389 10.093 1.00 50.97 13 ALA C N 1
ATOM 2813 C CA . ALA C 1 13 ? 16.464 12.765 8.970 1.00 44.57 13 ALA C CA 1
ATOM 2814 C C . ALA C 1 13 ? 16.491 14.272 8.739 1.00 41.88 13 ALA C C 1
ATOM 2815 O O . ALA C 1 13 ? 16.601 14.737 7.602 1.00 39.54 13 ALA C O 1
ATOM 2817 N N . LEU C 1 14 ? 16.382 15.050 9.819 1.00 45.60 14 LEU C N 1
ATOM 2818 C CA . LEU C 1 14 ? 16.457 16.500 9.696 1.00 43.61 14 LEU C CA 1
ATOM 2819 C C . LEU C 1 14 ? 17.833 16.955 9.238 1.00 38.91 14 LEU C C 1
ATOM 2820 O O . LEU C 1 14 ? 17.935 17.955 8.518 1.00 39.78 14 LEU C O 1
ATOM 2825 N N . THR C 1 15 ? 18.892 16.234 9.599 1.00 39.79 15 THR C N 1
ATOM 2826 C CA . THR C 1 15 ? 20.209 16.609 9.099 1.00 39.93 15 THR C CA 1
ATOM 2827 C C . THR C 1 15 ? 20.241 16.568 7.577 1.00 38.11 15 THR C C 1
ATOM 2828 O O . THR C 1 15 ? 20.691 17.522 6.930 1.00 37.86 15 THR C O 1
ATOM 2832 N N . TYR C 1 16 ? 19.699 15.495 6.986 1.00 39.05 16 TYR C N 1
ATOM 2833 C CA . TYR C 1 16 ? 19.740 15.361 5.532 1.00 43.32 16 TYR C CA 1
ATOM 2834 C C . TYR C 1 16 ? 18.907 16.445 4.850 1.00 38.44 16 TYR C C 1
ATOM 2835 O O . TYR C 1 16 ? 19.365 17.063 3.884 1.00 36.07 16 TYR C O 1
ATOM 2844 N N . PHE C 1 17 ? 17.698 16.720 5.346 1.00 36.36 17 PHE C N 1
ATOM 2845 C CA . PHE C 1 17 ? 16.917 17.804 4.761 1.00 33.31 17 PHE C CA 1
ATOM 2846 C C . PHE C 1 17 ? 17.605 19.149 4.921 1.00 34.07 17 PHE C C 1
ATOM 2847 O O . PHE C 1 17 ? 17.681 19.937 3.974 1.00 33.76 17 PHE C O 1
ATOM 2855 N N . ASP C 1 18 ? 18.104 19.438 6.109 1.00 35.74 18 ASP C N 1
ATOM 2856 C CA . ASP C 1 18 ? 18.701 20.748 6.340 1.00 39.25 18 ASP C CA 1
ATOM 2857 C C . ASP C 1 18 ? 19.997 20.944 5.554 1.00 37.19 18 ASP C C 1
ATOM 2858 O O . ASP C 1 18 ? 20.420 22.081 5.357 1.00 39.65 18 ASP C O 1
ATOM 2863 N N . ALA C 1 19 ? 20.634 19.867 5.100 1.00 38.26 19 ALA C N 1
ATOM 2864 C CA . ALA C 1 19 ? 21.862 20.003 4.329 1.00 40.69 19 ALA C CA 1
ATOM 2865 C C . ALA C 1 19 ? 21.618 20.604 2.951 1.00 43.89 19 ALA C C 1
ATOM 2866 O O . ALA C 1 19 ? 22.550 21.144 2.350 1.00 40.64 19 ALA C O 1
ATOM 2868 N N . VAL C 1 20 ? 20.384 20.563 2.455 1.00 35.32 20 VAL C N 1
ATOM 2869 C CA . VAL C 1 20 ? 20.071 20.973 1.089 1.00 38.02 20 VAL C CA 1
ATOM 2870 C C . VAL C 1 20 ? 19.475 22.371 1.198 1.00 36.75 20 VAL C C 1
ATOM 2871 O O . VAL C 1 20 ? 18.321 22.537 1.600 1.00 38.88 20 VAL C O 1
ATOM 2875 N N . ARG C 1 21 ? 20.280 23.387 0.873 1.00 34.99 21 ARG C N 1
ATOM 2876 C CA . ARG C 1 21 ? 19.821 24.773 0.945 1.00 35.98 21 ARG C CA 1
ATOM 2877 C C . ARG C 1 21 ? 19.208 25.255 -0.359 1.00 37.12 21 ARG C C 1
ATOM 2878 O O . ARG C 1 21 ? 18.340 26.135 -0.344 1.00 36.84 21 ARG C O 1
ATOM 2886 N N . SER C 1 22 ? 19.680 24.732 -1.484 1.00 34.75 22 SER C N 1
ATOM 2887 C CA . SER C 1 22 ? 19.161 25.099 -2.788 1.00 33.02 22 SER C CA 1
ATOM 2888 C C . SER C 1 22 ? 19.512 23.965 -3.737 1.00 35.03 22 SER C C 1
ATOM 2889 O O . SER C 1 22 ? 20.402 23.151 -3.456 1.00 32.95 22 SER C O 1
ATOM 2892 N N . PHE C 1 23 ? 18.758 23.874 -4.830 1.00 35.81 23 PHE C N 1
ATOM 2893 C CA . PHE C 1 23 ? 19.185 22.972 -5.890 1.00 38.51 23 PHE C CA 1
ATOM 2894 C C . PHE C 1 23 ? 18.529 23.385 -7.191 1.00 34.68 23 PHE C C 1
ATOM 2895 O O . PHE C 1 23 ? 17.467 24.024 -7.204 1.00 28.64 23 PHE C O 1
ATOM 2903 N N . LYS C 1 24 ? 19.240 23.053 -8.271 1.00 35.26 24 LYS C N 1
ATOM 2904 C CA . LYS C 1 24 ? 18.788 23.129 -9.653 1.00 32.11 24 LYS C CA 1
ATOM 2905 C C . LYS C 1 24 ? 18.976 21.736 -10.233 1.00 34.23 24 LYS C C 1
ATOM 2906 O O . LYS C 1 24 ? 20.027 21.115 -10.040 1.00 33.27 24 LYS C O 1
ATOM 2912 N N . ALA C 1 25 ? 17.940 21.223 -10.871 1.00 30.27 25 ALA C N 1
ATOM 2913 C CA . ALA C 1 25 ? 17.961 19.873 -11.415 1.00 32.79 25 ALA C CA 1
ATOM 2914 C C . ALA C 1 25 ? 16.896 19.770 -12.496 1.00 32.94 25 ALA C C 1
ATOM 2915 O O . ALA C 1 25 ? 16.122 20.705 -12.743 1.00 28.99 25 ALA C O 1
ATOM 2917 N N . GLU C 1 26 ? 16.950 18.659 -13.207 1.00 30.05 26 GLU C N 1
ATOM 2918 C CA . GLU C 1 26 ? 15.866 18.164 -14.016 1.00 29.83 26 GLU C CA 1
ATOM 2919 C C . GLU C 1 26 ? 15.191 17.019 -13.289 1.00 31.90 26 GLU C C 1
ATOM 2920 O O . GLU C 1 26 ? 15.759 16.413 -12.379 1.00 34.48 26 GLU C O 1
ATOM 2926 N N . PHE C 1 27 ? 13.957 16.735 -13.682 1.00 24.97 27 PHE C N 1
ATOM 2927 C CA . PHE C 1 27 ? 13.207 15.682 -13.006 1.00 30.35 27 PHE C CA 1
ATOM 2928 C C . PHE C 1 27 ? 12.420 14.820 -13.975 1.00 29.45 27 PHE C C 1
ATOM 2929 O O . PHE C 1 27 ? 12.056 15.239 -15.079 1.00 28.73 27 PHE C O 1
ATOM 2937 N N . ILE C 1 28 ? 12.202 13.592 -13.543 1.00 30.11 28 ILE C N 1
ATOM 2938 C CA . ILE C 1 28 ? 11.158 12.739 -14.075 1.00 34.17 28 ILE C CA 1
ATOM 2939 C C . ILE C 1 28 ? 10.123 12.552 -12.979 1.00 33.08 28 ILE C C 1
ATOM 2940 O O . ILE C 1 28 ? 10.470 12.454 -11.795 1.00 29.96 28 ILE C O 1
ATOM 2945 N N . GLN C 1 29 ? 8.861 12.623 -13.362 1.00 28.32 29 GLN C N 1
ATOM 2946 C CA . GLN C 1 29 ? 7.732 12.476 -12.461 1.00 30.34 29 GLN C CA 1
ATOM 2947 C C . GLN C 1 29 ? 6.738 11.526 -13.100 1.00 37.21 29 GLN C C 1
ATOM 2948 O O . GLN C 1 29 ? 6.387 11.695 -14.274 1.00 37.47 29 GLN C O 1
ATOM 2954 N N . ILE C 1 30 ? 6.286 10.543 -12.337 1.00 31.59 30 ILE C N 1
ATOM 2955 C CA . ILE C 1 30 ? 5.246 9.621 -12.766 1.00 41.00 30 ILE C CA 1
ATOM 2956 C C . ILE C 1 30 ? 4.207 9.589 -11.654 1.00 44.40 30 ILE C C 1
ATOM 2957 O O . ILE C 1 30 ? 4.538 9.289 -10.501 1.00 37.61 30 ILE C O 1
ATOM 2962 N N . SER C 1 31 ? 2.970 9.942 -11.988 1.00 41.67 31 SER C N 1
ATOM 2963 C CA . SER C 1 31 ? 1.864 9.967 -11.042 1.00 45.31 31 SER C CA 1
ATOM 2964 C C . SER C 1 31 ? 0.863 8.863 -11.343 1.00 51.55 31 SER C C 1
ATOM 2965 O O . SER C 1 31 ? 0.563 8.577 -12.508 1.00 47.47 31 SER C O 1
ATOM 2968 N N . SER C 1 32 ? 0.284 8.291 -10.286 1.00 45.65 32 SER C N 1
ATOM 2969 C CA . SER C 1 32 ? -0.704 7.250 -10.483 1.00 52.82 32 SER C CA 1
ATOM 2970 C C . SER C 1 32 ? -1.978 7.784 -11.120 1.00 51.10 32 SER C C 1
ATOM 2971 O O . SER C 1 32 ? -2.842 6.989 -11.492 1.00 51.69 32 SER C O 1
ATOM 2974 N N . THR C 1 33 ? -2.134 9.104 -11.206 1.00 49.64 33 THR C N 1
ATOM 2975 C CA . THR C 1 33 ? -3.332 9.671 -11.821 1.00 54.18 33 THR C CA 1
ATOM 2976 C C . THR C 1 33 ? -3.414 9.337 -13.312 1.00 51.90 33 THR C C 1
ATOM 2977 O O . THR C 1 33 ? -4.498 9.017 -13.815 1.00 54.12 33 THR C O 1
ATOM 2981 N N . ASP C 1 34 ? -2.292 9.431 -14.041 1.00 50.84 34 ASP C N 1
ATOM 2982 C CA . ASP C 1 34 ? -2.252 9.102 -15.476 1.00 53.79 34 ASP C CA 1
ATOM 2983 C C . ASP C 1 34 ? -1.141 8.131 -15.886 1.00 58.21 34 ASP C C 1
ATOM 2984 O O . ASP C 1 34 ? -1.170 7.636 -17.015 1.00 46.72 34 ASP C O 1
ATOM 2989 N N . ASN C 1 35 ? -0.180 7.828 -15.007 1.00 49.94 35 ASN C N 1
ATOM 2990 C CA . ASN C 1 35 ? 0.918 6.894 -15.274 1.00 48.01 35 ASN C CA 1
ATOM 2991 C C . ASN C 1 35 ? 1.756 7.272 -16.488 1.00 44.95 35 ASN C C 1
ATOM 2992 O O . ASN C 1 35 ? 2.379 6.412 -17.111 1.00 47.07 35 ASN C O 1
ATOM 2997 N N . ILE C 1 36 ? 1.867 8.558 -16.775 1.00 45.01 36 ILE C N 1
ATOM 2998 C CA . ILE C 1 36 ? 2.663 9.046 -17.899 1.00 48.29 36 ILE C CA 1
ATOM 2999 C C . ILE C 1 36 ? 3.927 9.706 -17.354 1.00 42.80 36 ILE C C 1
ATOM 3000 O O . ILE C 1 36 ? 3.829 10.699 -16.621 1.00 41.58 36 ILE C O 1
ATOM 3005 N N . PRO C 1 37 ? 5.122 9.238 -17.727 1.00 43.33 37 PRO C N 1
ATOM 3006 C CA . PRO C 1 37 ? 6.346 9.933 -17.305 1.00 40.62 37 PRO C CA 1
ATOM 3007 C C . PRO C 1 37 ? 6.372 11.349 -17.856 1.00 41.50 37 PRO C C 1
ATOM 3008 O O . PRO C 1 37 ? 6.157 11.584 -19.046 1.00 35.46 37 PRO C O 1
ATOM 3012 N N . ARG C 1 38 ? 6.597 12.300 -16.980 1.00 27.82 38 ARG C N 1
ATOM 3013 C CA . ARG C 1 38 ? 6.723 13.688 -17.392 1.00 30.32 38 ARG C CA 1
ATOM 3014 C C . ARG C 1 38 ? 8.073 14.216 -16.963 1.00 33.53 38 ARG C C 1
ATOM 3015 O O . ARG C 1 38 ? 8.542 13.905 -15.872 1.00 30.14 38 ARG C O 1
ATOM 3023 N N . TYR C 1 39 ? 8.646 15.090 -17.784 1.00 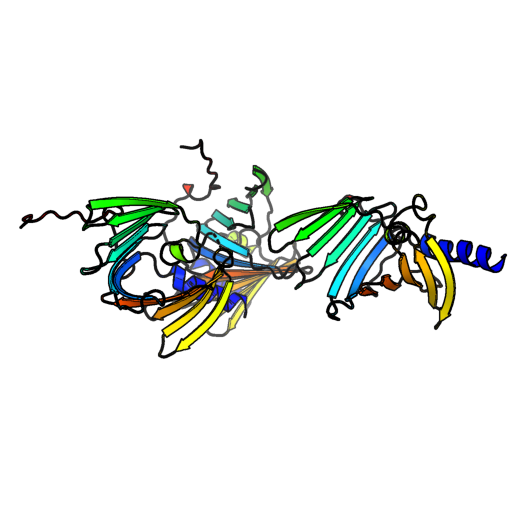28.46 39 TYR C N 1
ATOM 3024 C CA . TYR C 1 39 ? 9.992 15.595 -17.561 1.00 32.28 39 TYR C CA 1
ATOM 3025 C C . TYR C 1 39 ? 9.964 17.103 -17.339 1.00 25.43 39 TYR C C 1
ATOM 3026 O O . TYR C 1 39 ? 9.084 17.812 -17.829 1.00 26.68 39 TYR C O 1
ATOM 3035 N N . GLY C 1 40 ? 10.914 17.603 -16.575 1.00 27.12 40 GLY C N 1
ATOM 3036 C CA . GLY C 1 40 ? 11.027 19.036 -16.467 1.00 29.04 40 GLY C CA 1
ATOM 3037 C C . GLY C 1 40 ? 12.260 19.478 -15.736 1.00 30.41 40 GLY C C 1
ATOM 3038 O O . GLY C 1 40 ? 13.197 18.702 -15.532 1.00 27.00 40 GLY C O 1
ATOM 3039 N N . GLN C 1 41 ? 12.216 20.741 -15.329 1.00 28.06 41 GLN C N 1
ATOM 3040 C CA . GLN C 1 41 ? 13.288 21.417 -14.622 1.00 35.73 41 GLN C CA 1
ATOM 3041 C C . GLN C 1 41 ? 12.761 21.919 -13.280 1.00 34.45 41 GLN C C 1
ATOM 3042 O O . GLN C 1 41 ? 11.612 22.350 -13.175 1.00 28.14 41 GLN C O 1
ATOM 3048 N N . VAL C 1 42 ? 13.612 21.885 -12.260 1.00 30.42 42 VAL C N 1
ATOM 3049 C CA . VAL C 1 42 ? 13.219 22.294 -10.913 1.00 31.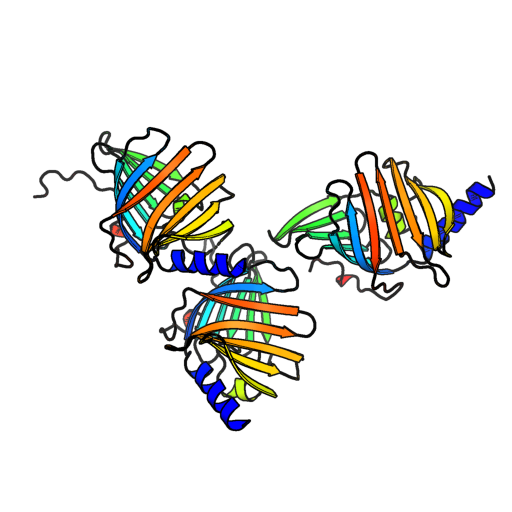01 42 VAL C CA 1
ATOM 3050 C C . VAL C 1 42 ? 14.288 23.218 -10.358 1.00 32.43 42 VAL C C 1
ATOM 3051 O O . VAL C 1 42 ? 15.486 22.992 -10.560 1.00 28.51 42 VAL C O 1
ATOM 3055 N N . LEU C 1 43 ? 13.851 24.296 -9.726 1.00 30.34 43 LEU C N 1
ATOM 3056 C CA . LEU C 1 43 ? 14.699 25.180 -8.946 1.00 27.79 43 LEU C CA 1
ATOM 3057 C C . LEU C 1 43 ? 14.143 25.265 -7.541 1.00 29.28 43 LEU C C 1
ATOM 3058 O O . LEU C 1 43 ? 12.926 25.337 -7.360 1.00 28.01 43 LEU C O 1
ATOM 3063 N N . MET C 1 44 ? 15.030 25.257 -6.548 1.00 32.48 44 MET C N 1
ATOM 3064 C CA . MET C 1 44 ? 14.598 25.341 -5.162 1.00 34.52 44 MET C CA 1
ATOM 3065 C C . MET C 1 44 ? 15.587 26.232 -4.424 1.00 30.85 44 MET C C 1
ATOM 3066 O O . MET C 1 44 ? 16.805 26.082 -4.575 1.00 31.03 44 MET C O 1
ATOM 3071 N N . ARG C 1 45 ? 15.059 27.148 -3.624 1.00 34.30 45 ARG C N 1
ATOM 3072 C CA . ARG C 1 45 ? 15.882 27.990 -2.772 1.00 37.08 45 ARG C CA 1
ATOM 3073 C C . ARG C 1 45 ? 15.192 28.099 -1.419 1.00 38.91 45 ARG C C 1
ATOM 3074 O O . ARG C 1 45 ? 14.042 28.537 -1.341 1.00 37.94 45 ARG C O 1
ATOM 3082 N N . LYS C 1 46 ? 15.855 27.667 -0.389 1.00 37.67 46 LYS C N 1
ATOM 3083 C CA . LYS C 1 46 ? 15.308 27.864 0.943 1.00 42.17 46 LYS C CA 1
ATOM 3084 C C . LYS C 1 46 ? 15.565 29.295 1.416 1.00 41.96 46 LYS C C 1
ATOM 3085 O O . LYS C 1 46 ? 16.603 29.886 1.101 1.00 46.00 46 LYS C O 1
ATOM 3091 N N . PRO C 1 47 ? 14.612 29.896 2.128 1.00 44.71 47 PRO C N 1
ATOM 3092 C CA . PRO C 1 47 ? 13.279 29.371 2.496 1.00 45.44 47 PRO C CA 1
ATOM 3093 C C . PRO C 1 47 ? 12.139 29.669 1.474 1.00 41.52 47 PRO C C 1
ATOM 3094 O O . PRO C 1 47 ? 11.935 30.795 1.047 1.00 43.40 47 PRO C O 1
ATOM 3098 N N . GLY C 1 48 ? 11.354 28.677 1.061 1.00 37.44 48 GLY C N 1
ATOM 3099 C CA . GLY C 1 48 ? 10.042 28.964 0.557 1.00 44.57 48 GLY C CA 1
ATOM 3100 C C . GLY C 1 48 ? 9.924 29.226 -0.932 1.00 39.78 48 GLY C C 1
ATOM 3101 O O . GLY C 1 48 ? 8.887 29.759 -1.343 1.00 40.58 48 GLY C O 1
ATOM 3102 N N . LEU C 1 49 ? 10.956 28.935 -1.742 1.00 35.09 49 LEU C N 1
ATOM 3103 C CA . LEU C 1 49 ? 10.916 29.190 -3.192 1.00 34.22 49 LEU C CA 1
ATOM 3104 C C . LEU C 1 49 ? 11.112 27.917 -3.994 1.00 31.82 49 LEU C C 1
ATOM 3105 O O . LEU C 1 49 ? 12.118 27.225 -3.829 1.00 32.00 49 LEU C O 1
ATOM 3110 N N . LEU C 1 50 ? 10.183 27.647 -4.912 1.00 35.04 50 LEU C N 1
ATOM 3111 C CA . LEU C 1 50 ? 10.231 26.433 -5.707 1.00 33.29 50 LEU C CA 1
ATOM 3112 C C . LEU C 1 50 ? 9.655 26.735 -7.079 1.00 34.34 50 LEU C C 1
ATOM 3113 O O . LEU C 1 50 ? 8.594 27.339 -7.181 1.00 30.99 50 LEU C O 1
ATOM 3118 N N . LYS C 1 51 ? 10.366 26.326 -8.113 1.00 30.45 51 LYS C N 1
ATOM 3119 C CA . LYS C 1 51 ? 9.918 26.447 -9.495 1.00 33.16 51 LYS C CA 1
ATOM 3120 C C . LYS C 1 51 ? 9.910 25.058 -10.087 1.00 33.20 51 LYS C C 1
ATOM 3121 O O . LYS C 1 51 ? 10.918 24.338 -10.022 1.00 32.16 51 LYS C O 1
ATOM 3127 N N . TRP C 1 52 ? 8.770 24.697 -10.649 1.00 28.34 52 TRP C N 1
ATOM 3128 C CA . TRP C 1 52 ? 8.514 23.371 -11.199 1.00 29.04 52 TRP C CA 1
ATOM 3129 C C . TRP C 1 52 ? 8.014 23.606 -12.623 1.00 29.21 52 TRP C C 1
ATOM 3130 O O . TRP C 1 52 ? 6.835 23.906 -12.820 1.00 34.54 52 TRP C O 1
ATOM 3141 N N . ASN C 1 53 ? 8.909 23.431 -13.616 1.00 29.00 53 ASN C N 1
ATOM 3142 C CA . ASN C 1 53 ? 8.664 23.750 -15.022 1.00 37.23 53 ASN C CA 1
ATOM 3143 C C . ASN C 1 53 ? 8.647 22.489 -15.879 1.00 32.44 53 ASN C C 1
ATOM 3144 O O . ASN C 1 53 ? 9.706 21.928 -16.170 1.00 35.90 53 ASN C O 1
ATOM 3149 N N . TYR C 1 54 ? 7.466 22.068 -16.321 1.00 33.26 54 TYR C N 1
ATOM 3150 C CA . TYR C 1 54 ? 7.369 20.861 -17.128 1.00 27.27 54 TYR C CA 1
ATOM 3151 C C . TYR C 1 54 ? 7.789 21.177 -18.555 1.00 31.57 54 TYR C C 1
ATOM 3152 O O . TYR C 1 54 ? 7.562 22.285 -19.063 1.00 32.36 54 TYR C O 1
ATOM 3161 N N . TYR C 1 55 ? 8.457 20.229 -19.167 1.00 27.33 55 TYR C N 1
ATOM 3162 C CA . TYR C 1 55 ? 8.833 20.326 -20.557 1.00 29.80 55 TYR C CA 1
ATOM 3163 C C . TYR C 1 55 ? 7.667 19.921 -21.446 1.00 28.48 55 TYR C C 1
ATOM 3164 O O . TYR C 1 55 ? 6.808 19.127 -21.038 1.00 28.19 55 TYR C O 1
ATOM 3173 N N . PRO C 1 56 ? 7.648 20.394 -22.690 1.00 33.37 56 PRO C N 1
ATOM 3174 C CA . PRO C 1 56 ? 6.680 19.866 -23.661 1.00 33.51 56 PRO C CA 1
ATOM 3175 C C . PRO C 1 56 ? 6.794 18.361 -23.687 1.00 30.88 56 PRO C C 1
ATOM 3176 O O . PRO C 1 56 ? 7.910 17.826 -23.556 1.00 35.53 56 PRO C O 1
ATOM 3180 N N . PRO C 1 57 ? 5.686 17.633 -23.825 1.00 31.69 57 PRO C N 1
ATOM 3181 C CA . PRO C 1 57 ? 4.331 18.051 -24.206 1.00 37.62 57 PRO C CA 1
ATOM 3182 C C . PRO C 1 57 ? 3.421 18.566 -23.069 1.00 37.27 57 PRO C C 1
ATOM 3183 O O . PRO C 1 57 ? 2.246 18.825 -23.316 1.00 36.84 57 PRO C O 1
ATOM 3187 N N . THR C 1 58 ? 3.909 18.710 -21.838 1.00 30.95 58 THR C N 1
ATOM 3188 C CA . THR C 1 58 ? 3.118 19.253 -20.722 1.00 35.92 58 THR C CA 1
ATOM 3189 C C . THR C 1 58 ? 3.271 20.772 -20.678 1.00 32.47 58 THR C C 1
ATOM 3190 O O . THR C 1 58 ? 4.393 21.258 -20.543 1.00 35.03 58 THR C O 1
ATOM 3194 N N . PRO C 1 59 ? 2.223 21.553 -20.890 1.00 34.35 59 PRO C N 1
ATOM 3195 C CA . PRO C 1 59 ? 2.383 22.997 -21.071 1.00 39.16 59 PRO C CA 1
ATOM 3196 C C . PRO C 1 59 ? 2.275 23.810 -19.776 1.00 40.47 59 PRO C C 1
ATOM 3197 O O . PRO C 1 59 ? 1.685 24.897 -19.761 1.00 42.76 59 PRO C O 1
ATOM 3201 N N . VAL C 1 60 ? 2.937 23.360 -18.715 1.00 36.09 60 VAL C N 1
ATOM 3202 C CA . VAL C 1 60 ? 2.635 23.800 -17.360 1.00 34.34 60 VAL C CA 1
ATOM 3203 C C . VAL C 1 60 ? 3.887 24.258 -16.643 1.00 35.20 60 VAL C C 1
ATOM 3204 O O . VAL C 1 60 ? 4.884 23.537 -16.596 1.00 35.30 60 VAL C O 1
ATOM 3208 N N . SER C 1 61 ? 3.794 25.417 -16.004 1.00 35.29 61 SER C N 1
ATOM 3209 C CA . SER C 1 61 ? 4.839 25.990 -15.166 1.00 37.34 61 SER C CA 1
ATOM 3210 C C . SER C 1 61 ? 4.233 26.282 -13.799 1.00 36.02 61 SER C C 1
ATOM 3211 O O . SER C 1 61 ? 3.089 26.735 -13.707 1.00 34.45 61 SER C O 1
ATOM 3214 N N . ILE C 1 62 ? 4.950 25.940 -12.732 1.00 33.63 62 ILE C N 1
ATOM 3215 C CA . ILE C 1 62 ? 4.436 26.112 -11.376 1.00 31.83 62 ILE C CA 1
ATOM 3216 C C . ILE C 1 62 ? 5.473 26.867 -10.557 1.00 34.81 62 ILE C C 1
ATOM 3217 O O . ILE C 1 62 ? 6.645 26.483 -10.531 1.00 36.47 62 ILE C O 1
ATOM 3222 N N . ILE C 1 63 ? 5.050 27.957 -9.913 1.00 34.44 63 ILE C N 1
ATOM 3223 C CA . ILE C 1 63 ? 5.879 28.695 -8.971 1.00 35.07 63 ILE C CA 1
ATOM 3224 C C . ILE C 1 63 ? 5.242 28.605 -7.590 1.00 37.84 63 ILE C C 1
ATOM 3225 O O . ILE C 1 63 ? 4.074 28.959 -7.403 1.00 34.61 63 ILE C O 1
ATOM 3230 N N . ILE C 1 64 ? 6.027 28.162 -6.616 1.00 38.39 64 ILE C N 1
ATOM 3231 C CA . ILE C 1 64 ? 5.600 28.115 -5.228 1.00 34.59 64 ILE C CA 1
ATOM 3232 C C . ILE C 1 64 ? 6.420 29.122 -4.451 1.00 40.15 64 ILE C C 1
ATOM 3233 O O . ILE C 1 64 ? 7.660 29.078 -4.476 1.00 36.41 64 ILE C O 1
ATOM 3238 N N . LYS C 1 65 ? 5.725 30.044 -3.785 1.00 37.47 65 LYS C N 1
ATOM 3239 C CA . LYS C 1 65 ? 6.348 31.022 -2.897 1.00 42.36 65 LYS C CA 1
ATOM 3240 C C . LYS C 1 65 ? 5.611 30.936 -1.566 1.00 41.15 65 LYS C C 1
ATOM 3241 O O . LYS C 1 65 ? 4.487 31.430 -1.445 1.00 47.60 65 LYS C O 1
ATOM 3247 N N . GLY C 1 66 ? 6.228 30.304 -0.573 1.00 45.15 66 GLY C N 1
ATOM 3248 C CA . GLY C 1 66 ? 5.541 30.107 0.691 1.00 52.50 66 GLY C CA 1
ATOM 3249 C C . GLY C 1 66 ? 4.390 29.145 0.514 1.00 48.58 66 GLY C C 1
ATOM 3250 O O . GLY C 1 66 ? 4.594 28.031 0.021 1.00 50.30 66 GLY C O 1
ATOM 3251 N N . LYS C 1 67 ? 3.179 29.569 0.856 1.00 44.80 67 LYS C N 1
ATOM 3252 C CA . LYS C 1 67 ? 2.001 28.731 0.685 1.00 57.16 67 LYS C CA 1
ATOM 3253 C C . LYS C 1 67 ? 1.229 29.059 -0.580 1.00 58.18 67 LYS C C 1
ATOM 3254 O O . LYS C 1 67 ? 0.265 28.352 -0.905 1.00 55.58 67 LYS C O 1
ATOM 3260 N N . THR C 1 68 ? 1.650 30.096 -1.308 1.00 49.63 68 THR C N 1
ATOM 3261 C CA . THR C 1 68 ? 1.010 30.509 -2.529 1.00 48.55 68 THR C CA 1
ATOM 3262 C C . THR C 1 68 ? 1.582 29.715 -3.690 1.00 46.49 68 THR C C 1
ATOM 3263 O O . THR C 1 68 ? 2.795 29.464 -3.767 1.00 39.86 68 THR C O 1
ATOM 3267 N N . ILE C 1 69 ? 0.700 29.325 -4.595 1.00 46.14 69 ILE C N 1
ATOM 3268 C CA . ILE C 1 69 ? 1.076 28.584 -5.791 1.00 46.16 69 ILE C CA 1
ATOM 3269 C C . ILE C 1 69 ? 0.563 29.357 -6.994 1.00 44.52 69 ILE C C 1
ATOM 3270 O O . ILE C 1 69 ? -0.610 29.748 -7.025 1.00 48.31 69 ILE C O 1
ATOM 3275 N N . SER C 1 70 ? 1.446 29.583 -7.965 1.00 42.14 70 SER C N 1
ATOM 3276 C CA . SER C 1 70 ? 1.116 30.197 -9.247 1.00 42.37 70 SER C CA 1
ATOM 3277 C C . SER C 1 70 ? 1.279 29.174 -10.366 1.00 39.54 70 SER C C 1
ATOM 3278 O O . SER C 1 70 ? 2.341 28.562 -10.508 1.00 41.55 70 SER C O 1
ATOM 3281 N N . TYR C 1 71 ? 0.228 29.003 -11.148 1.00 47.25 71 TYR C N 1
ATOM 3282 C CA . TYR C 1 71 ? 0.109 27.985 -12.187 1.00 48.73 71 TYR C CA 1
ATOM 3283 C C . TYR C 1 71 ? -0.011 28.708 -13.522 1.00 44.14 71 TYR C C 1
ATOM 3284 O O . TYR C 1 71 ? -0.885 29.561 -13.677 1.00 43.93 71 TYR C O 1
ATOM 3293 N N . TYR C 1 72 ? 0.899 28.437 -14.459 1.00 37.62 72 TYR C N 1
ATOM 3294 C CA . TYR C 1 72 ? 0.870 29.076 -15.771 1.00 39.31 72 TYR C CA 1
ATOM 3295 C C . TYR C 1 72 ? 0.705 28.019 -16.861 1.00 41.09 72 TYR C C 1
ATOM 3296 O O . TYR C 1 72 ? 1.515 27.092 -16.965 1.00 43.90 72 TYR C O 1
ATOM 3305 N N . ASP C 1 73 ? -0.323 28.167 -17.671 1.00 38.56 73 ASP C N 1
ATOM 3306 C CA . ASP C 1 73 ? -0.537 27.307 -18.832 1.00 42.66 73 ASP C CA 1
ATOM 3307 C C . ASP C 1 73 ? -0.001 28.015 -20.078 1.00 43.88 73 ASP C C 1
ATOM 3308 O O . ASP C 1 73 ? -0.575 29.024 -20.525 1.00 44.10 73 ASP C O 1
ATOM 3313 N N . ARG C 1 74 ? 1.084 27.462 -20.638 1.00 40.53 74 ARG C N 1
ATOM 3314 C CA . ARG C 1 74 ? 1.740 28.031 -21.814 1.00 43.39 74 ARG C CA 1
ATOM 3315 C C . ARG C 1 74 ? 0.838 28.036 -23.040 1.00 45.07 74 ARG C C 1
ATOM 3316 O O . ARG C 1 74 ? 0.890 28.965 -23.851 1.00 45.04 74 ARG C O 1
ATOM 3324 N N . GLU C 1 75 ? 0.067 26.963 -23.229 1.00 44.32 75 GLU C N 1
ATOM 3325 C CA . GLU C 1 75 ? -0.814 26.848 -24.385 1.00 48.70 75 GLU C CA 1
ATOM 3326 C C . GLU C 1 75 ? -1.921 27.898 -24.363 1.00 48.45 75 GLU C C 1
ATOM 3327 O O . GLU C 1 75 ? -2.142 28.614 -25.354 1.00 41.53 75 GLU C O 1
ATOM 3333 N N . LEU C 1 76 ? -2.601 28.041 -23.233 1.00 43.57 76 LEU C N 1
ATOM 3334 C CA . LEU C 1 76 ? -3.646 29.043 -23.117 1.00 52.05 76 LEU C CA 1
ATOM 3335 C C . LEU C 1 76 ? -3.084 30.413 -22.792 1.00 50.75 76 LEU C C 1
ATOM 3336 O O . LEU C 1 76 ? -3.745 31.417 -23.051 1.00 50.83 76 LEU C O 1
ATOM 3341 N N . GLU C 1 77 ? -1.849 30.467 -22.302 1.00 46.81 77 GLU C N 1
ATOM 3342 C CA . GLU C 1 77 ? -1.276 31.698 -21.776 1.00 51.09 77 GLU C CA 1
ATOM 3343 C C . GLU C 1 77 ? -2.191 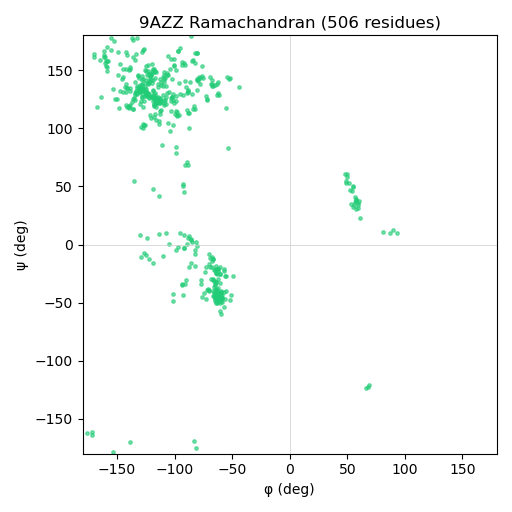32.287 -20.694 1.00 52.33 77 GLU C C 1
ATOM 3344 O O . GLU C 1 77 ? -2.430 33.492 -20.624 1.00 57.16 77 GLU C O 1
ATOM 3350 N N . GLU C 1 78 ? -2.645 31.407 -19.789 1.00 50.97 78 GLU C N 1
ATOM 3351 C CA . GLU C 1 78 ? -3.496 31.739 -18.653 1.00 56.28 78 GLU C CA 1
ATOM 3352 C C . GLU C 1 78 ? -2.801 31.388 -17.339 1.00 52.56 78 GLU C C 1
ATOM 3353 O O . GLU C 1 78 ? -1.999 30.457 -17.282 1.00 49.74 78 GLU C O 1
ATOM 3359 N N . TYR C 1 79 ? -3.109 32.148 -16.282 1.00 55.27 79 TYR C N 1
ATOM 3360 C CA . TYR C 1 79 ? -2.625 31.891 -14.932 1.00 54.92 79 TYR C CA 1
ATOM 3361 C C . TYR C 1 79 ? -3.751 31.394 -14.035 1.00 55.55 79 TYR C C 1
ATOM 3362 O O . TYR C 1 79 ? -4.917 31.744 -14.229 1.00 65.84 79 TYR C O 1
ATOM 3371 N N . SER C 1 80 ? -3.397 30.547 -13.066 1.00 49.79 80 SER C N 1
ATOM 3372 C CA . SER C 1 80 ? -4.280 30.177 -11.961 1.00 53.15 80 SER C CA 1
ATOM 3373 C C . SER C 1 80 ? -3.511 30.314 -10.650 1.00 52.29 80 SER C C 1
ATOM 3374 O O . SER C 1 80 ? -2.305 30.059 -10.604 1.00 51.95 80 SER C O 1
ATOM 3377 N N . TYR C 1 81 ? -4.206 30.734 -9.593 1.00 54.39 81 TYR C N 1
ATOM 3378 C CA . TYR C 1 81 ? -3.577 31.000 -8.304 1.00 60.65 81 TYR C CA 1
ATOM 3379 C C . TYR C 1 81 ? -4.322 30.295 -7.179 1.00 55.69 81 TYR C C 1
ATOM 3380 O O . TYR C 1 81 ? -5.550 30.357 -7.105 1.00 62.27 81 TYR C O 1
ATOM 3389 N N . THR C 1 82 ? -3.593 29.647 -6.284 1.00 56.83 82 THR C N 1
ATOM 3390 C CA . THR C 1 82 ? -4.244 29.146 -5.081 1.00 64.63 82 THR C CA 1
ATOM 3391 C C . THR C 1 82 ? -3.227 29.063 -3.950 1.00 59.39 82 THR C C 1
ATOM 3392 O O . THR C 1 82 ? -2.038 29.336 -4.123 1.00 51.87 82 THR C O 1
ATOM 3396 N N . THR C 1 83 ? -3.715 28.710 -2.769 1.00 62.81 83 THR C N 1
ATOM 3397 C CA . THR C 1 83 ? -2.877 28.611 -1.586 1.00 67.59 83 THR C CA 1
ATOM 3398 C C . THR C 1 83 ? -3.166 27.302 -0.871 1.00 84.92 83 THR C C 1
ATOM 3399 O O . THR C 1 83 ? -4.324 27.008 -0.554 1.00 86.17 83 THR C O 1
ATOM 3403 N N . ILE C 1 84 ? -2.110 26.549 -0.567 1.00 83.71 84 ILE C N 1
ATOM 3404 C CA . ILE C 1 84 ? -2.213 25.289 0.157 1.00 84.41 84 ILE C CA 1
ATOM 3405 C C . ILE C 1 84 ? -1.205 25.295 1.295 1.00 87.01 84 ILE C C 1
ATOM 3406 O O . ILE C 1 84 ? -0.044 25.678 1.104 1.00 85.02 84 ILE C O 1
ATOM 3411 N N . ASN C 1 85 ? -1.656 24.889 2.483 1.00 84.92 85 ASN C N 1
ATOM 3412 C CA . ASN C 1 85 ? -0.780 24.711 3.638 1.00 81.90 85 ASN C CA 1
ATOM 3413 C C . ASN C 1 85 ? -0.466 23.220 3.731 1.00 81.82 85 ASN C C 1
ATOM 3414 O O . ASN C 1 85 ? -1.117 22.460 4.443 1.00 83.45 85 ASN C O 1
ATOM 3416 N N . SER C 1 86 ? 0.535 22.800 2.964 1.00 89.63 86 SER C N 1
ATOM 3417 C CA . SER C 1 86 ? 0.954 21.400 2.923 1.00 91.66 86 SER C CA 1
ATOM 3418 C C . SER C 1 86 ? 2.405 21.277 3.349 1.00 91.86 86 SER C C 1
ATOM 3419 O O . SER C 1 86 ? 3.308 21.669 2.585 1.00 93.11 86 SER C O 1
ATOM 3422 N N . PRO C 1 87 ? 2.694 20.718 4.525 1.00 90.41 87 PRO C N 1
ATOM 3423 C CA . PRO C 1 87 ? 4.097 20.496 4.895 1.00 92.90 87 PRO C CA 1
ATOM 3424 C C . PRO C 1 87 ? 4.789 19.541 3.949 1.00 96.17 87 PRO C C 1
ATOM 3425 O O . PRO C 1 87 ? 6.027 19.534 3.893 1.00 92.85 87 PRO C O 1
ATOM 3429 N N . ILE C 1 88 ? 4.028 18.710 3.228 1.00 102.81 88 ILE C N 1
ATOM 3430 C CA . ILE C 1 88 ? 4.632 17.769 2.294 1.00 101.60 88 ILE C CA 1
ATOM 3431 C C . ILE C 1 88 ? 5.072 18.484 1.023 1.00 101.68 88 ILE C C 1
ATOM 3432 O O . ILE C 1 88 ? 6.196 18.293 0.547 1.00 100.81 88 ILE C O 1
ATOM 3434 N N . ILE C 1 89 ? 4.211 19.353 0.484 1.00 91.50 89 ILE C N 1
ATOM 3435 C CA . ILE C 1 89 ? 4.520 20.026 -0.775 1.00 92.80 89 ILE C CA 1
ATOM 3436 C C . ILE C 1 89 ? 5.703 20.974 -0.603 1.00 85.34 89 ILE C C 1
ATOM 3437 O O . ILE C 1 89 ? 6.559 21.087 -1.487 1.00 84.56 89 ILE C O 1
ATOM 3442 N N . ASN C 1 90 ? 5.763 21.679 0.521 1.00 85.61 90 ASN C N 1
ATOM 3443 C CA . ASN C 1 90 ? 6.871 22.584 0.788 1.00 80.53 90 ASN C CA 1
ATOM 3444 C C . ASN C 1 90 ? 8.079 21.848 1.325 1.00 73.88 90 ASN C C 1
ATOM 3445 O O . ASN C 1 90 ? 9.089 22.496 1.619 1.00 73.56 90 ASN C O 1
ATOM 3450 N N . LEU C 1 91 ? 7.994 20.517 1.441 1.00 74.38 91 LEU C N 1
ATOM 3451 C CA . LEU C 1 91 ? 9.066 19.749 2.061 1.00 71.10 91 LEU C CA 1
ATOM 3452 C C . LEU C 1 91 ? 10.414 20.103 1.454 1.00 60.76 91 LEU C C 1
ATOM 3453 O O . LEU C 1 91 ? 11.388 20.332 2.184 1.00 59.54 91 LEU C O 1
ATOM 3455 N N . LEU C 1 92 ? 10.467 20.227 0.121 1.00 55.46 92 LEU C N 1
ATOM 3456 C CA . LEU C 1 92 ? 11.729 20.472 -0.558 1.00 54.76 92 LEU C CA 1
ATOM 3457 C C . LEU C 1 92 ? 12.293 21.860 -0.261 1.00 47.27 92 LEU C C 1
ATOM 3458 O O . LEU C 1 92 ? 13.513 22.045 -0.326 1.00 50.12 92 LEU C O 1
ATOM 3463 N N . SER C 1 93 ? 11.439 22.853 -0.002 1.00 46.70 93 SER C N 1
ATOM 3464 C CA . SER C 1 93 ? 11.865 24.248 0.028 1.00 42.88 93 SER C CA 1
ATOM 3465 C C . SER C 1 93 ? 11.778 24.902 1.396 1.00 48.20 93 SER C C 1
ATOM 3466 O O . SER C 1 93 ? 11.956 26.121 1.505 1.00 52.13 93 SER C O 1
ATOM 3469 N N . SER C 1 94 ? 11.510 24.144 2.436 1.00 49.96 94 SER C N 1
ATOM 3470 C CA . SER C 1 94 ? 11.118 24.737 3.701 1.00 62.44 94 SER C CA 1
ATOM 3471 C C . SER C 1 94 ? 12.223 24.682 4.743 1.00 54.90 94 SER C C 1
ATOM 3472 O O . SER C 1 94 ? 13.176 23.903 4.653 1.00 52.93 94 SER C O 1
ATOM 3475 N N . ASP C 1 95 ? 12.058 25.513 5.760 1.00 61.86 95 ASP C N 1
ATOM 3476 C CA . ASP C 1 95 ? 12.938 25.508 6.917 1.00 62.15 95 ASP C CA 1
ATOM 3477 C C . ASP C 1 95 ? 12.464 24.462 7.935 1.00 62.29 95 ASP C C 1
ATOM 3478 O O . ASP C 1 95 ? 11.417 23.838 7.780 1.00 56.63 95 ASP C O 1
ATOM 3483 N N . MET C 1 96 ? 13.181 24.330 9.049 1.00 90.36 96 MET C N 1
ATOM 3484 C CA . MET C 1 96 ? 12.801 23.345 10.060 1.00 79.02 96 MET C CA 1
ATOM 3485 C C . MET C 1 96 ? 11.709 23.839 11.001 1.00 63.87 96 MET C C 1
ATOM 3486 O O . MET C 1 96 ? 11.218 23.045 11.810 1.00 78.06 96 MET C O 1
ATOM 3488 N N . LYS C 1 97 ? 11.279 25.095 10.898 1.00 61.30 97 LYS C N 1
ATOM 3489 C CA . LYS C 1 97 ? 10.340 25.659 11.862 1.00 62.05 97 LYS C CA 1
ATOM 3490 C C . LYS C 1 97 ? 9.079 24.813 12.011 1.00 62.83 97 LYS C C 1
ATOM 3491 O O . LYS C 1 97 ? 8.619 24.587 13.146 1.00 65.71 97 LYS C O 1
ATOM 3493 N N . SER C 1 100 ? 7.754 21.705 13.863 1.00 78.77 100 SER C N 1
ATOM 3494 C CA . SER C 1 100 ? 7.534 20.772 12.761 1.00 76.59 100 SER C CA 1
ATOM 3495 C C . SER C 1 100 ? 6.710 19.576 13.261 1.00 88.09 100 SER C C 1
ATOM 3496 O O . SER C 1 100 ? 7.099 18.878 14.206 1.00 78.88 100 SER C O 1
ATOM 3499 N N . THR C 1 101 ? 5.524 19.422 12.667 1.00 93.37 101 THR C N 1
ATOM 3500 C CA . THR C 1 101 ? 4.565 18.368 12.981 1.00 88.92 101 THR C CA 1
ATOM 3501 C C . THR C 1 101 ? 4.662 17.151 12.070 1.00 88.76 101 THR C C 1
ATOM 3502 O O . THR C 1 101 ? 3.759 16.310 12.081 1.00 96.63 101 THR C O 1
ATOM 3506 N N . ILE C 1 102 ? 5.679 17.056 11.254 1.00 78.71 102 ILE C N 1
ATOM 3507 C CA . ILE C 1 102 ? 5.846 15.875 10.423 1.00 63.02 102 ILE C CA 1
ATOM 3508 C C . ILE C 1 102 ? 6.420 14.734 11.250 1.00 64.07 102 ILE C C 1
ATOM 3509 O O . ILE C 1 102 ? 7.267 14.931 12.134 1.00 63.81 102 ILE C O 1
ATOM 3514 N N . ASP C 1 103 ? 5.884 13.540 11.022 1.00 55.32 103 ASP C N 1
ATOM 3515 C CA . ASP C 1 103 ? 6.353 12.336 11.693 1.00 53.85 103 ASP C CA 1
ATOM 3516 C C . ASP C 1 103 ? 7.420 11.672 10.832 1.00 53.53 103 ASP C C 1
ATOM 3517 O O . ASP C 1 103 ? 7.179 11.364 9.660 1.00 51.08 103 ASP C O 1
ATOM 3522 N N . PHE C 1 104 ? 8.557 11.375 11.438 1.00 50.06 104 PHE C N 1
ATOM 3523 C CA . PHE C 1 104 ? 9.677 10.738 10.760 1.00 51.70 104 PHE C CA 1
ATOM 3524 C C . PHE C 1 104 ? 9.751 9.329 11.310 1.00 57.60 104 PHE C C 1
ATOM 3525 O O . PHE C 1 104 ? 9.937 9.138 12.516 1.00 56.53 104 PHE C O 1
ATOM 3533 N N . VAL C 1 105 ? 9.657 8.354 10.420 1.00 56.69 105 VAL C N 1
ATOM 3534 C CA . VAL C 1 105 ? 9.374 6.974 10.787 1.00 63.11 105 VAL C CA 1
ATOM 3535 C C . VAL C 1 105 ? 10.630 6.136 10.777 1.00 60.14 105 VAL C C 1
ATOM 3536 O O . VAL C 1 105 ? 10.932 5.426 11.733 1.00 62.32 105 VAL C O 1
ATOM 3540 N N . ASN C 1 106 ? 11.394 6.239 9.705 1.00 53.86 106 ASN C N 1
ATOM 3541 C CA . ASN C 1 106 ? 12.542 5.374 9.546 1.00 63.28 106 ASN C CA 1
ATOM 3542 C C . ASN C 1 106 ? 13.519 5.988 8.564 1.00 60.12 106 ASN C C 1
ATOM 3543 O O . ASN C 1 106 ? 13.164 6.846 7.744 1.00 50.85 106 ASN C O 1
ATOM 3548 N N . ILE C 1 107 ? 14.766 5.550 8.691 1.00 47.77 107 ILE C N 1
ATOM 3549 C CA . ILE C 1 107 ? 15.783 5.769 7.675 1.00 52.54 107 ILE C CA 1
ATOM 3550 C C . ILE C 1 107 ? 16.320 4.391 7.324 1.00 51.19 107 ILE C C 1
ATOM 3551 O O . ILE C 1 107 ? 16.541 3.568 8.215 1.00 56.64 107 ILE C O 1
ATOM 3556 N N . ASP C 1 108 ? 16.418 4.107 6.033 1.00 54.29 108 ASP C N 1
ATOM 3557 C CA . ASP C 1 108 ? 17.023 2.889 5.525 1.00 57.41 108 ASP C CA 1
ATOM 3558 C C . ASP C 1 108 ? 18.235 3.283 4.707 1.00 59.69 108 ASP C C 1
ATOM 3559 O O . ASP C 1 108 ? 18.227 4.316 4.029 1.00 56.52 108 ASP C O 1
ATOM 3564 N N . THR C 1 109 ? 19.229 2.413 4.690 1.00 60.68 109 THR C N 1
ATOM 3565 C CA . THR C 1 109 ? 20.429 2.636 3.901 1.00 67.11 109 THR C CA 1
ATOM 3566 C C . THR C 1 109 ? 20.499 1.544 2.847 1.00 70.98 109 THR C C 1
ATOM 3567 O O . THR C 1 109 ? 20.627 0.359 3.178 1.00 73.13 109 THR C O 1
ATOM 3571 N N . VAL C 1 110 ? 20.464 1.957 1.585 1.00 71.01 110 VAL C N 1
ATOM 3572 C CA . VAL C 1 110 ? 20.374 1.061 0.442 1.00 76.70 110 VAL C CA 1
ATOM 3573 C C . VAL C 1 110 ? 21.303 1.614 -0.621 1.00 77.78 110 VAL C C 1
ATOM 3574 O O . VAL C 1 110 ? 21.106 2.740 -1.090 1.00 74.38 110 VAL C O 1
ATOM 3578 N N . ASN C 1 111 ? 22.309 0.838 -1.008 1.00 83.58 111 ASN C N 1
ATOM 3579 C CA . ASN C 1 111 ? 23.230 1.265 -2.057 1.00 85.35 111 ASN C CA 1
ATOM 3580 C C . ASN C 1 111 ? 23.868 2.602 -1.686 1.00 78.90 111 ASN C C 1
ATOM 3581 O O . ASN C 1 111 ? 23.987 3.502 -2.519 1.00 72.55 111 ASN C O 1
ATOM 3586 N N . ASN C 1 112 ? 24.234 2.755 -0.411 1.00 77.89 112 ASN C N 1
ATOM 3587 C CA . ASN C 1 112 ? 24.822 4.004 0.076 1.00 73.26 112 ASN C CA 1
ATOM 3588 C C . ASN C 1 112 ? 23.928 5.204 -0.223 1.00 68.83 112 ASN C C 1
ATOM 3589 O O . ASN C 1 112 ? 24.412 6.302 -0.514 1.00 69.03 112 ASN C O 1
ATOM 3594 N N . GLN C 1 113 ? 22.614 4.985 -0.213 1.00 60.74 113 GLN C N 1
ATOM 3595 C CA . GLN C 1 113 ? 21.633 6.059 -0.241 1.00 54.65 113 GLN C CA 1
ATOM 3596 C C . GLN C 1 113 ? 20.748 5.975 0.997 1.00 52.11 113 GLN C C 1
ATOM 3597 O O . GLN C 1 113 ? 20.442 4.887 1.498 1.00 54.43 113 GLN C O 1
ATOM 3603 N N . LYS C 1 114 ? 20.332 7.134 1.486 1.00 47.18 114 LYS C N 1
ATOM 3604 C CA . LYS C 1 114 ? 19.489 7.214 2.668 1.00 40.02 114 LYS C CA 1
ATOM 3605 C C . LYS C 1 114 ? 18.057 7.472 2.243 1.00 43.88 114 LYS C C 1
ATOM 3606 O O . LYS C 1 114 ? 17.794 8.389 1.448 1.00 36.35 114 LYS C O 1
ATOM 3612 N N . ILE C 1 115 ? 17.146 6.629 2.730 1.00 38.83 115 ILE C N 1
ATOM 3613 C CA . ILE C 1 115 ? 15.725 6.747 2.444 1.00 45.94 115 ILE C CA 1
ATOM 3614 C C . ILE C 1 115 ? 15.013 7.122 3.734 1.00 45.65 115 ILE C C 1
ATOM 3615 O O . ILE C 1 115 ? 14.877 6.295 4.648 1.00 48.07 115 ILE C O 1
ATOM 3620 N N . VAL C 1 116 ? 14.484 8.340 3.763 1.00 43.31 116 VAL C N 1
ATOM 3621 C CA . VAL C 1 116 ? 13.767 8.877 4.910 1.00 42.07 116 VAL C CA 1
ATOM 3622 C C . VAL C 1 116 ? 12.289 8.747 4.610 1.00 45.88 116 VAL C C 1
ATOM 3623 O O . VAL C 1 116 ? 11.805 9.279 3.604 1.00 40.60 116 VAL C O 1
ATOM 3627 N N . THR C 1 117 ? 11.578 8.031 5.471 1.00 50.20 117 THR C N 1
ATOM 3628 C CA . THR C 1 117 ? 10.132 7.903 5.384 1.00 39.92 117 THR C CA 1
ATOM 3629 C C . THR C 1 117 ? 9.506 8.788 6.437 1.00 47.47 117 THR C C 1
ATOM 3630 O O . THR C 1 117 ? 9.866 8.715 7.621 1.00 45.58 117 THR C O 1
ATOM 3634 N N . LEU C 1 118 ? 8.605 9.642 5.995 1.00 40.99 118 LEU C N 1
ATOM 3635 C CA . LEU C 1 118 ? 7.890 10.572 6.846 1.00 46.97 118 LEU C CA 1
ATOM 3636 C C . LEU C 1 118 ? 6.400 10.549 6.524 1.00 42.88 118 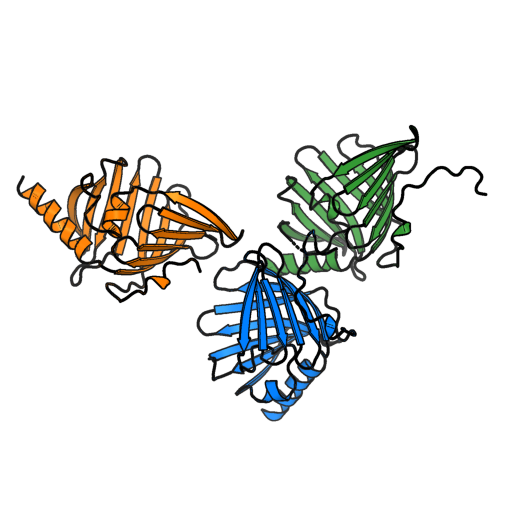LEU C C 1
ATOM 3637 O O . LEU C 1 118 ? 5.968 10.064 5.475 1.00 40.68 118 LEU C O 1
ATOM 3642 N N . TYR C 1 119 ? 5.617 11.100 7.442 1.00 43.15 119 TYR C N 1
ATOM 3643 C CA . TYR C 1 119 ? 4.174 11.224 7.272 1.00 45.92 119 TYR C CA 1
ATOM 3644 C C . TYR C 1 119 ? 3.758 12.639 7.631 1.00 48.32 119 TYR C C 1
ATOM 3645 O O . TYR C 1 119 ? 4.176 13.173 8.656 1.00 49.13 119 TYR C O 1
ATOM 3654 N N . ASP C 1 120 ? 2.987 13.262 6.768 1.00 49.22 120 ASP C N 1
ATOM 3655 C CA . ASP C 1 120 ? 2.379 14.548 7.062 1.00 56.21 120 ASP C CA 1
ATOM 3656 C C . ASP C 1 120 ? 0.947 14.290 7.511 1.00 57.70 120 ASP C C 1
ATOM 3657 O O . ASP C 1 120 ? 0.116 13.819 6.725 1.00 66.07 120 ASP C O 1
ATOM 3662 N N . LYS C 1 121 ? 0.663 14.585 8.783 1.00 64.75 121 LYS C N 1
ATOM 3663 C CA . LYS C 1 121 ? -0.682 14.395 9.309 1.00 65.45 121 LYS C CA 1
ATOM 3664 C C . LYS C 1 121 ? -1.661 15.345 8.646 1.00 74.66 121 LYS C C 1
ATOM 3665 O O . LYS C 1 121 ? -2.870 15.068 8.594 1.00 74.07 121 LYS C O 1
ATOM 3667 N N . LYS C 1 122 ? -1.168 16.514 8.235 1.00 72.32 122 LYS C N 1
ATOM 3668 C CA . LYS C 1 122 ? -2.037 17.518 7.638 1.00 78.29 122 LYS C CA 1
ATOM 3669 C C . LYS C 1 122 ? -2.697 16.976 6.378 1.00 72.23 122 LYS C C 1
ATOM 3670 O O . LYS C 1 122 ? -3.925 16.912 6.283 1.00 75.34 122 LYS C O 1
ATOM 3676 N N . SER C 1 123 ? -1.893 16.540 5.417 1.00 71.00 123 SER C N 1
ATOM 3677 C CA . SER C 1 123 ? -2.421 16.094 4.138 1.00 72.03 123 SER C CA 1
ATOM 3678 C C . SER C 1 123 ? -2.717 14.603 4.094 1.00 71.34 123 SER C C 1
ATOM 3679 O O . SER C 1 123 ? -3.282 14.130 3.101 1.00 67.26 123 SER C O 1
ATOM 3682 N N . GLU C 1 124 ? -2.417 13.864 5.160 1.00 67.94 124 GLU C N 1
ATOM 3683 C CA . GLU C 1 124 ? -2.511 12.408 5.132 1.00 64.87 124 GLU C CA 1
ATOM 3684 C C . GLU C 1 124 ? -1.593 11.837 4.059 1.00 58.55 124 GLU C C 1
ATOM 3685 O O . GLU C 1 124 ? -1.893 10.820 3.433 1.00 59.92 124 GLU C O 1
ATOM 3691 N N . SER C 1 125 ? -0.443 12.465 3.872 1.00 53.60 125 SER C N 1
ATOM 3692 C CA . SER C 1 125 ? 0.477 12.040 2.841 1.00 50.47 125 SER C CA 1
ATOM 3693 C C . SER C 1 125 ? 1.698 11.422 3.480 1.00 47.17 125 SER C C 1
ATOM 3694 O O . SER C 1 125 ? 2.218 11.928 4.480 1.00 46.73 125 SER C O 1
ATOM 3697 N N . GLN C 1 126 ? 2.127 10.314 2.913 1.00 45.50 126 GLN C N 1
ATOM 3698 C CA . GLN C 1 126 ? 3.403 9.718 3.251 1.00 45.70 126 GLN C CA 1
ATOM 3699 C C . GLN C 1 126 ? 4.390 10.139 2.182 1.00 45.98 126 GLN C C 1
ATOM 3700 O O . GLN C 1 126 ? 4.018 10.370 1.022 1.00 45.38 126 GLN C O 1
ATOM 3706 N N . ALA C 1 127 ? 5.648 10.245 2.582 1.00 39.62 127 ALA C N 1
ATOM 3707 C CA . ALA C 1 127 ? 6.725 10.574 1.664 1.00 42.62 127 ALA C CA 1
ATOM 3708 C C . ALA C 1 127 ? 7.960 9.780 2.036 1.00 44.99 127 ALA C C 1
ATOM 3709 O O . ALA C 1 127 ? 8.251 9.566 3.216 1.00 37.82 127 ALA C O 1
ATOM 3711 N N . GLU C 1 128 ? 8.619 9.281 1.015 1.00 35.07 128 GLU C N 1
ATOM 3712 C CA . GLU C 1 128 ? 9.973 8.769 1.093 1.00 36.91 128 GLU C CA 1
ATOM 3713 C C . GLU C 1 128 ? 10.859 9.745 0.343 1.00 40.11 128 GLU C C 1
ATOM 3714 O O . GLU C 1 128 ? 10.576 10.055 -0.816 1.00 37.20 128 GLU C O 1
ATOM 3720 N N . VAL C 1 129 ? 11.934 10.202 0.976 1.00 36.35 129 VAL C N 1
ATOM 3721 C CA . VAL C 1 129 ? 12.909 11.071 0.336 1.00 36.08 129 VAL C CA 1
ATOM 3722 C C . VAL C 1 129 ? 14.242 10.361 0.334 1.00 36.84 129 VAL C C 1
ATOM 3723 O O . VAL C 1 129 ? 14.718 9.906 1.380 1.00 37.54 129 VAL C O 1
ATOM 3727 N N . ILE C 1 130 ? 14.852 10.297 -0.833 1.00 30.58 130 ILE C N 1
ATOM 3728 C CA . ILE C 1 130 ? 16.053 9.524 -1.065 1.00 36.20 130 ILE C CA 1
ATOM 3729 C C . ILE C 1 130 ? 17.197 10.508 -1.212 1.00 34.26 130 ILE C C 1
ATOM 3730 O O . ILE C 1 130 ? 17.110 11.445 -2.016 1.00 34.32 130 ILE C O 1
ATOM 3735 N N . PHE C 1 131 ? 18.251 10.307 -0.426 1.00 36.08 131 PHE C N 1
ATOM 3736 C CA . PHE C 1 131 ? 19.441 11.142 -0.443 1.00 34.11 131 PHE C CA 1
ATOM 3737 C C . PHE C 1 131 ? 20.663 10.325 -0.814 1.00 40.62 131 PHE C C 1
ATOM 3738 O O . PHE C 1 131 ? 20.808 9.169 -0.396 1.00 43.54 131 PHE C O 1
ATOM 3746 N N . ASN C 1 132 ? 21.542 10.927 -1.596 1.00 37.49 132 ASN C N 1
ATOM 3747 C CA . ASN C 1 132 ? 22.919 10.486 -1.613 1.00 46.45 132 ASN C CA 1
ATOM 3748 C C . ASN C 1 132 ? 23.671 11.099 -0.447 1.00 50.91 132 ASN C C 1
ATOM 3749 O O . ASN C 1 132 ? 23.234 12.068 0.179 1.00 45.52 132 ASN C O 1
ATOM 3754 N N . ILE C 1 133 ? 24.833 10.538 -0.168 1.00 51.79 133 ILE C N 1
ATOM 3755 C CA . ILE C 1 133 ? 25.688 11.048 0.886 1.00 61.35 133 ILE C CA 1
ATOM 3756 C C . ILE C 1 133 ? 27.080 11.255 0.316 1.00 63.62 133 ILE C C 1
ATOM 3757 O O . ILE C 1 133 ? 27.400 10.805 -0.785 1.00 65.60 133 ILE C O 1
ATOM 3762 N N . ASN C 1 134 ? 27.893 11.985 1.069 1.00 64.84 134 ASN C N 1
ATOM 3763 C CA . ASN C 1 134 ? 29.278 12.252 0.696 1.00 70.96 134 ASN C CA 1
ATOM 3764 C C . ASN C 1 134 ? 29.388 12.726 -0.754 1.00 74.00 134 ASN C C 1
ATOM 3765 O O . ASN C 1 134 ? 30.040 12.072 -1.578 1.00 81.06 134 ASN C O 1
ATOM 3770 N N . PRO C 1 135 ? 28.753 13.849 -1.108 1.00 64.94 135 PRO C N 1
ATOM 3771 C CA . PRO C 1 135 ? 27.984 14.765 -0.259 1.00 65.14 135 PRO C CA 1
ATOM 3772 C C . PRO C 1 135 ? 26.478 14.530 -0.226 1.00 59.31 135 PRO C C 1
ATOM 3773 O O . PRO C 1 135 ? 25.910 13.761 -1.006 1.00 49.58 135 PRO C O 1
ATOM 3777 N N . ILE C 1 136 ? 25.812 15.203 0.712 1.00 60.80 136 ILE C N 1
ATOM 3778 C CA . ILE C 1 136 ? 24.369 15.077 0.851 1.00 53.84 136 ILE C CA 1
ATOM 3779 C C . ILE C 1 136 ? 23.697 15.781 -0.316 1.00 45.48 136 ILE C C 1
ATOM 3780 O O . ILE C 1 136 ? 23.912 16.971 -0.557 1.00 52.72 136 ILE C O 1
ATOM 3785 N N . THR C 1 137 ? 22.863 15.056 -1.033 1.00 48.35 137 THR C N 1
ATOM 3786 C CA . THR C 1 137 ? 22.074 15.641 -2.103 1.00 48.27 137 THR C CA 1
ATOM 3787 C C . THR C 1 137 ? 20.768 14.873 -2.186 1.00 37.61 137 THR C C 1
ATOM 3788 O O . THR C 1 137 ? 20.742 13.668 -1.948 1.00 39.21 137 THR C O 1
ATOM 3792 N N . ILE C 1 138 ? 19.679 15.569 -2.528 1.00 35.39 138 ILE C N 1
ATOM 3793 C CA . ILE C 1 138 ? 18.391 14.900 -2.724 1.00 38.40 138 ILE C CA 1
ATOM 3794 C C . ILE C 1 138 ? 18.413 14.286 -4.116 1.00 41.99 138 ILE C C 1
ATOM 3795 O O . ILE C 1 138 ? 18.838 14.940 -5.080 1.00 44.67 138 ILE C O 1
ATOM 3800 N N . VAL C 1 139 ? 18.003 13.025 -4.229 1.00 33.93 139 VAL C N 1
ATOM 3801 C CA . VAL C 1 139 ? 17.947 12.406 -5.541 1.00 34.16 139 VAL C CA 1
ATOM 3802 C C . VAL C 1 139 ? 16.558 11.967 -5.949 1.00 33.81 139 VAL C C 1
ATOM 3803 O O . VAL C 1 139 ? 16.342 11.752 -7.148 1.00 31.84 139 VAL C O 1
ATOM 3807 N N . GLY C 1 140 ? 15.597 11.863 -5.037 1.00 33.99 140 GLY C N 1
ATOM 3808 C CA . GLY C 1 140 ? 14.298 11.327 -5.398 1.00 39.39 140 GLY C CA 1
ATOM 3809 C C . GLY C 1 140 ? 13.307 11.539 -4.282 1.00 36.77 140 GLY C C 1
ATOM 3810 O O . GLY C 1 140 ? 13.678 11.727 -3.124 1.00 37.32 140 GLY C O 1
ATOM 3811 N N . LEU C 1 141 ? 12.035 11.439 -4.636 1.00 32.88 141 LEU C N 1
ATOM 3812 C CA . LEU C 1 141 ? 10.942 11.741 -3.722 1.00 36.30 141 LEU C CA 1
ATOM 3813 C C . LEU C 1 141 ? 9.768 10.864 -4.139 1.00 40.85 141 LEU C C 1
ATOM 3814 O O . LEU C 1 141 ? 9.435 10.829 -5.321 1.00 42.00 141 LEU C O 1
ATOM 3819 N N . ASN C 1 142 ? 9.210 10.080 -3.219 1.00 37.21 142 ASN C N 1
ATOM 3820 C CA . ASN C 1 142 ? 7.979 9.331 -3.471 1.00 35.63 142 ASN C CA 1
ATOM 3821 C C . ASN C 1 142 ? 6.906 9.837 -2.525 1.00 45.09 142 ASN C C 1
ATOM 3822 O O . ASN C 1 142 ? 7.105 9.828 -1.307 1.00 37.35 142 ASN C O 1
ATOM 3827 N N . ILE C 1 143 ? 5.775 10.258 -3.082 1.00 41.21 143 ILE C N 1
ATOM 3828 C CA . ILE C 1 143 ? 4.658 10.764 -2.304 1.00 40.08 143 ILE C CA 1
ATOM 3829 C C . ILE C 1 143 ? 3.446 9.877 -2.530 1.00 45.14 143 ILE C C 1
ATOM 3830 O O . ILE C 1 143 ? 3.093 9.564 -3.681 1.00 41.88 143 ILE C O 1
ATOM 3835 N N . SER C 1 144 ? 2.800 9.491 -1.435 1.00 43.68 144 SER C N 1
ATOM 3836 C CA . SER C 1 144 ? 1.601 8.669 -1.465 1.00 43.97 144 SER C CA 1
ATOM 3837 C C . SER C 1 144 ? 0.569 9.282 -0.533 1.00 51.23 144 SER C C 1
ATOM 3838 O O . SER C 1 144 ? 0.861 9.569 0.638 1.00 45.59 144 SER C O 1
ATOM 3841 N N . ASN C 1 145 ? -0.640 9.406 -1.030 1.00 46.68 145 ASN C N 1
ATOM 3842 C CA . ASN C 1 145 ? -1.768 9.861 -0.228 1.00 52.56 145 ASN C CA 1
ATOM 3843 C C . ASN C 1 145 ? -2.925 8.906 -0.503 1.00 54.89 145 ASN C C 1
ATOM 3844 O O . ASN C 1 145 ? -2.771 7.978 -1.307 1.00 54.57 145 ASN C O 1
ATOM 3849 N N . PRO C 1 146 ? -4.077 9.070 0.148 1.00 56.25 146 PRO C N 1
ATOM 3850 C CA . PRO C 1 146 ? -5.147 8.087 -0.051 1.00 55.40 146 PRO C CA 1
ATOM 3851 C C . PRO C 1 146 ? -5.532 7.904 -1.504 1.00 57.95 146 PRO C C 1
ATOM 3852 O O . PRO C 1 146 ? -5.944 6.804 -1.877 1.00 58.24 146 PRO C O 1
ATOM 3856 N N . ASP C 1 147 ? -5.349 8.930 -2.342 1.00 63.15 147 ASP C N 1
ATOM 3857 C CA . ASP C 1 147 ? -5.831 8.936 -3.720 1.00 64.20 147 ASP C CA 1
ATOM 3858 C C . ASP C 1 147 ? -4.814 8.462 -4.746 1.00 64.17 147 ASP C C 1
ATOM 3859 O O . ASP C 1 147 ? -5.195 7.842 -5.748 1.00 56.00 147 ASP C O 1
ATOM 3864 N N . SER C 1 148 ? -3.539 8.746 -4.531 1.00 54.20 148 SER C N 1
ATOM 3865 C CA . SER C 1 148 ? -2.563 8.614 -5.595 1.00 56.32 148 SER C CA 1
ATOM 3866 C C . SER C 1 148 ? -1.171 8.514 -5.004 1.00 53.29 148 SER C C 1
ATOM 3867 O O . SER C 1 148 ? -0.922 8.917 -3.863 1.00 52.72 148 SER C O 1
ATOM 3870 N N . THR C 1 149 ? -0.264 8.013 -5.826 1.00 50.24 149 THR C N 1
ATOM 3871 C CA . THR C 1 149 ? 1.156 8.006 -5.533 1.00 47.97 149 THR C CA 1
ATOM 3872 C C . THR C 1 149 ? 1.879 8.690 -6.684 1.00 50.81 149 THR C C 1
ATOM 3873 O O . THR C 1 149 ? 1.470 8.569 -7.852 1.00 47.29 149 THR C O 1
ATOM 3877 N N . THR C 1 150 ? 2.906 9.461 -6.343 1.00 45.91 150 THR C N 1
ATOM 3878 C CA . THR C 1 150 ? 3.767 10.094 -7.332 1.00 43.65 150 THR C CA 1
ATOM 3879 C C . THR C 1 150 ? 5.218 9.760 -7.018 1.00 43.31 150 THR C C 1
ATOM 3880 O O . THR C 1 150 ? 5.649 9.835 -5.863 1.00 40.11 150 THR C O 1
ATOM 3884 N N . SER C 1 151 ? 5.962 9.373 -8.039 1.00 36.03 151 SER C N 1
ATOM 3885 C CA . SER C 1 151 ? 7.363 9.017 -7.896 1.00 38.71 151 SER C CA 1
ATOM 3886 C C . SER C 1 151 ? 8.164 10.012 -8.733 1.00 39.42 151 SER C C 1
ATOM 3887 O O . SER C 1 151 ? 7.876 10.211 -9.923 1.00 38.29 151 SER C O 1
ATOM 3890 N N . ILE C 1 152 ? 9.144 10.654 -8.105 1.00 34.85 152 ILE C N 1
ATOM 3891 C CA . ILE C 1 152 ? 9.953 11.702 -8.726 1.00 34.15 152 ILE C CA 1
ATOM 3892 C C . ILE C 1 152 ? 11.420 11.370 -8.527 1.00 35.60 152 ILE C C 1
ATOM 3893 O O . ILE C 1 152 ? 11.832 10.998 -7.423 1.00 28.87 152 ILE C O 1
ATOM 3898 N N . GLN C 1 153 ? 12.217 11.546 -9.563 1.00 31.11 153 GLN C N 1
ATOM 3899 C CA . GLN C 1 153 ? 13.671 11.458 -9.448 1.00 33.68 153 GLN C CA 1
ATOM 3900 C C . GLN C 1 153 ? 14.361 12.650 -10.120 1.00 33.88 153 GLN C C 1
ATOM 3901 O O . GLN C 1 153 ? 13.909 13.156 -11.164 1.00 31.33 153 GLN C O 1
ATOM 3907 N N . PHE C 1 154 ? 15.481 13.074 -9.536 1.00 28.51 154 PHE C N 1
ATOM 3908 C CA . PHE C 1 154 ? 16.217 14.238 -10.007 1.00 29.69 154 PHE C CA 1
ATOM 3909 C C . PHE C 1 154 ? 17.498 13.813 -10.710 1.00 34.54 154 PHE C C 1
ATOM 3910 O O . PHE C 1 154 ? 18.080 12.773 -10.409 1.00 32.25 154 PHE C O 1
ATOM 3918 N N . TYR C 1 155 ? 17.884 14.604 -11.704 1.00 31.56 155 TYR C N 1
ATOM 3919 C CA . TYR C 1 155 ? 19.029 14.330 -12.540 1.00 33.79 155 TYR C CA 1
ATOM 3920 C C . TYR C 1 155 ? 19.683 15.664 -12.823 1.00 35.49 155 TYR C C 1
ATOM 3921 O O . TYR C 1 155 ? 19.084 16.726 -12.612 1.00 33.74 155 TYR C O 1
ATOM 3930 N N . ASN C 1 156 ? 20.911 15.610 -13.329 1.00 36.15 156 ASN C N 1
ATOM 3931 C CA . ASN C 1 156 ? 21.645 16.823 -13.668 1.00 39.63 156 ASN C CA 1
ATOM 3932 C C . ASN C 1 156 ? 21.597 17.817 -12.510 1.00 39.49 156 ASN C C 1
ATOM 3933 O O . ASN C 1 156 ? 21.168 18.966 -12.654 1.00 39.34 156 ASN C O 1
ATOM 3938 N N . ILE C 1 157 ? 21.976 17.355 -11.354 1.00 35.19 157 ILE C N 1
ATOM 3939 C CA . ILE C 1 157 ? 21.753 18.107 -10.126 1.00 34.17 157 ILE C CA 1
ATOM 3940 C C . ILE C 1 157 ? 22.944 19.015 -9.851 1.00 40.85 157 ILE C C 1
ATOM 3941 O O . ILE C 1 157 ? 24.101 18.602 -10.004 1.00 38.78 157 ILE C O 1
ATOM 3946 N N . SER C 1 158 ? 22.667 20.269 -9.482 1.00 37.02 158 SER C N 1
ATOM 3947 C CA . SER C 1 158 ? 23.648 21.133 -8.827 1.00 42.49 158 SER C CA 1
ATOM 3948 C C . SER C 1 158 ? 23.074 21.593 -7.490 1.00 40.27 158 SER C C 1
ATOM 3949 O O . SER C 1 158 ? 21.962 22.128 -7.453 1.00 40.51 158 SER C O 1
ATOM 3952 N N . SER C 1 159 ? 23.813 21.370 -6.401 1.00 41.59 159 SER C N 1
ATOM 3953 C CA . SER C 1 159 ? 23.314 21.597 -5.048 1.00 42.42 159 SER C CA 1
ATOM 3954 C C . SER C 1 159 ? 24.032 22.753 -4.363 1.00 44.08 159 SER C C 1
ATOM 3955 O O . SER C 1 159 ? 25.236 22.937 -4.540 1.00 40.17 159 SER C O 1
ATOM 3958 N N . ASN C 1 160 ? 23.261 23.528 -3.592 1.00 41.63 160 ASN C N 1
ATOM 3959 C CA . ASN C 1 160 ? 23.768 24.594 -2.730 1.00 42.14 160 ASN C CA 1
ATOM 3960 C C . ASN C 1 160 ? 24.548 25.619 -3.529 1.00 48.28 160 ASN C C 1
ATOM 3961 O O . ASN C 1 160 ? 25.595 26.112 -3.106 1.00 47.47 160 ASN C O 1
ATOM 3966 N N . ILE C 1 161 ? 24.041 25.902 -4.716 1.00 43.70 161 ILE C N 1
ATOM 3967 C CA . ILE C 1 161 ? 24.558 26.955 -5.582 1.00 51.95 161 ILE C CA 1
ATOM 3968 C C . ILE C 1 161 ? 23.742 28.200 -5.274 1.00 50.19 161 ILE C C 1
ATOM 3969 O O . ILE C 1 161 ? 22.620 28.080 -4.743 1.00 42.83 161 ILE C O 1
ATOM 3974 N N . PRO C 1 162 ? 24.264 29.390 -5.561 1.00 48.90 162 PRO C N 1
ATOM 3975 C CA . PRO C 1 162 ? 23.432 30.597 -5.518 1.00 50.39 162 PRO C CA 1
ATOM 3976 C C . PRO C 1 162 ? 22.332 30.566 -6.566 1.00 46.47 162 PRO C C 1
ATOM 3977 O O . PRO C 1 162 ? 22.570 30.234 -7.730 1.00 50.65 162 PRO C O 1
ATOM 3981 N N . ILE C 1 163 ? 21.134 30.986 -6.164 1.00 44.83 163 ILE C N 1
ATOM 3982 C CA . ILE C 1 163 ? 20.001 31.105 -7.081 1.00 46.33 163 ILE C CA 1
ATOM 3983 C C . ILE C 1 163 ? 19.310 32.422 -6.771 1.00 58.43 163 ILE C C 1
ATOM 3984 O O . ILE C 1 163 ? 18.750 32.582 -5.680 1.00 56.33 163 ILE C O 1
ATOM 3989 N N . ASP C 1 164 ? 19.306 33.346 -7.732 1.00 57.37 164 ASP C N 1
ATOM 3990 C CA . ASP C 1 164 ? 18.683 34.643 -7.495 1.00 58.77 164 ASP C CA 1
ATOM 3991 C C . ASP C 1 164 ? 17.169 34.472 -7.376 1.00 62.36 164 ASP C C 1
ATOM 3992 O O . ASP C 1 164 ? 16.551 33.685 -8.097 1.00 58.50 164 ASP C O 1
ATOM 3997 N N . LYS C 1 165 ? 16.567 35.176 -6.423 1.00 61.53 165 LYS C N 1
ATOM 3998 C CA . LYS C 1 165 ? 15.137 35.004 -6.232 1.00 57.30 165 LYS C CA 1
ATOM 3999 C C . LYS C 1 165 ? 14.345 35.419 -7.470 1.00 54.68 165 LYS C C 1
ATOM 4000 O O . LYS C 1 165 ? 13.210 34.960 -7.649 1.00 50.67 165 LYS C O 1
ATOM 4006 N N . ALA C 1 166 ? 14.929 36.249 -8.341 1.00 58.72 166 ALA C N 1
ATOM 4007 C CA . ALA C 1 166 ? 14.260 36.646 -9.579 1.00 56.50 166 ALA C CA 1
ATOM 4008 C C . ALA C 1 166 ? 14.007 35.473 -10.527 1.00 54.21 166 ALA C C 1
ATOM 4009 O O . ALA C 1 166 ? 13.079 35.547 -11.341 1.00 50.63 166 ALA C O 1
ATOM 4011 N N . GLU C 1 167 ? 14.783 34.388 -10.431 1.00 52.59 167 GLU C N 1
ATOM 4012 C CA . GLU C 1 167 ? 14.587 33.228 -11.305 1.00 54.20 167 GLU C CA 1
ATOM 4013 C C . GLU C 1 167 ? 13.267 32.518 -11.032 1.00 49.29 167 GLU C C 1
ATOM 4014 O O . GLU C 1 167 ? 12.816 31.715 -11.857 1.00 48.11 167 GLU C O 1
ATOM 4020 N N . PHE C 1 168 ? 12.609 32.837 -9.927 1.00 49.51 168 PHE C N 1
ATOM 4021 C CA . PHE C 1 168 ? 11.368 32.172 -9.550 1.00 43.91 168 PHE C CA 1
ATOM 4022 C C . PHE C 1 168 ? 10.211 32.922 -10.197 1.00 43.24 168 PHE C C 1
ATOM 4023 O O . PHE C 1 168 ? 9.370 33.565 -9.566 1.00 48.64 168 PHE C O 1
ATOM 4031 N N . LYS C 1 169 ? 10.193 32.793 -11.508 1.00 46.12 169 LYS C N 1
ATOM 4032 C CA . LYS C 1 169 ? 9.193 33.400 -12.362 1.00 50.32 169 LYS C CA 1
ATOM 4033 C C . LYS C 1 169 ? 8.907 32.453 -13.518 1.00 47.06 169 LYS C C 1
ATOM 4034 O O . LYS C 1 169 ? 9.784 31.709 -13.965 1.00 47.83 169 LYS C O 1
ATOM 4040 N N . HIS C 1 170 ? 7.683 32.514 -14.028 1.00 46.95 170 HIS C N 1
ATOM 4041 C CA . HIS C 1 170 ? 7.325 31.679 -15.161 1.00 49.46 170 HIS C CA 1
ATOM 4042 C C . HIS C 1 170 ? 8.091 32.133 -16.397 1.00 61.34 170 HIS C C 1
ATOM 4043 O O . HIS C 1 170 ? 8.272 33.333 -16.624 1.00 57.61 170 HIS C O 1
ATOM 4050 N N . ASP C 1 171 ? 8.528 31.165 -17.203 1.00 66.22 171 ASP C N 1
ATOM 4051 C CA . ASP C 1 171 ? 9.209 31.458 -18.458 1.00 68.86 171 ASP C CA 1
ATOM 4052 C C . ASP C 1 171 ? 8.160 31.723 -19.534 1.00 72.99 171 ASP C C 1
ATOM 4053 O O . ASP C 1 171 ? 7.323 30.857 -19.830 1.00 61.53 171 ASP C O 1
ATOM 4058 N N . ILE C 1 172 ? 8.193 32.929 -20.102 1.00 73.27 172 ILE C N 1
ATOM 4059 C CA . ILE C 1 172 ? 7.276 33.334 -21.162 1.00 79.37 172 ILE C CA 1
ATOM 4060 C C . ILE C 1 172 ? 7.963 33.109 -22.498 1.00 81.31 172 ILE C C 1
ATOM 4061 O O . ILE C 1 172 ? 9.165 33.367 -22.642 1.00 77.85 172 ILE C O 1
ATOM 4066 N N . SER C 1 173 ? 7.201 32.606 -23.466 1.00 91.37 173 SER C N 1
ATOM 4067 C CA . SER C 1 173 ? 7.690 32.471 -24.833 1.00 92.92 173 SER C CA 1
ATOM 4068 C C . SER C 1 173 ? 8.192 33.808 -25.348 1.00 90.22 173 SER C C 1
ATOM 4069 O O . SER C 1 173 ? 7.421 34.766 -25.476 1.00 100.16 173 SER C O 1
ATOM 4072 N N . HIS C 1 174 ? 9.481 33.869 -25.655 1.00 80.71 174 HIS C N 1
ATOM 4073 C CA . HIS C 1 174 ? 10.060 35.069 -26.237 1.00 83.06 174 HIS C CA 1
ATOM 4074 C C . HIS C 1 174 ? 10.618 34.720 -27.608 1.00 88.00 174 HIS C C 1
ATOM 4075 O O . HIS C 1 174 ? 11.766 35.063 -27.905 1.00 90.86 174 HIS C O 1
ATOM 4077 N N . TYR C 1 175 ? 9.828 34.015 -28.435 1.00 83.47 175 TYR C N 1
ATOM 4078 C CA . TYR C 1 175 ? 10.336 33.476 -29.691 1.00 76.43 175 TYR C CA 1
ATOM 4079 C C . TYR C 1 175 ? 11.176 34.532 -30.402 1.00 86.24 175 TYR C C 1
ATOM 4080 O O . TYR C 1 175 ? 10.798 35.706 -30.461 1.00 86.64 175 TYR C O 1
ATOM 4089 N N . TYR C 1 176 ? 12.328 34.104 -30.921 1.00 89.75 176 TYR C N 1
ATOM 4090 C CA . TYR C 1 176 ? 13.300 34.906 -31.680 1.00 90.05 176 TYR C CA 1
ATOM 4091 C C . TYR C 1 176 ? 14.236 35.746 -30.815 1.00 93.99 176 TYR C C 1
ATOM 4092 O O . TYR C 1 176 ? 14.969 36.593 -31.367 1.00 96.00 176 TYR C O 1
ATOM 4101 N N . SER C 1 177 ? 14.263 35.542 -29.493 1.00 91.64 177 SER C N 1
ATOM 4102 C CA . SER C 1 177 ? 15.270 36.207 -28.666 1.00 101.22 177 SER C CA 1
ATOM 4103 C C . SER C 1 177 ? 16.670 36.034 -29.257 1.00 97.15 177 SER C C 1
ATOM 4104 O O . SER C 1 177 ? 17.545 36.881 -29.044 1.00 101.48 177 SER C O 1
ATOM 4106 N N . GLU C 1 178 ? 16.888 34.956 -30.010 1.00 90.61 178 GLU C N 1
ATOM 4107 C CA . GLU C 1 178 ? 18.120 34.721 -30.763 1.00 81.47 178 GLU C CA 1
ATOM 4108 C C . GLU C 1 178 ? 18.699 35.978 -31.410 1.00 75.52 178 GLU C C 1
ATOM 4109 O O . GLU C 1 178 ? 18.842 36.052 -32.639 1.00 84.39 178 GLU C O 1
#

Secondary structure (DSSP, 8-state):
-HHHHHHHHHHHHHT-SEEEEEEEEEETTT---EEEEEEEETTTEEEEEEPTTS-EEEEEETTEEEEEETTTTEEEEEE---TTTTGGG--HHHHHTSSEEEEEEETTEEEEEEEETTTTEEEEEEEETTTTEEEEEEEE-SS-EEEEEEEEEEES----GGG-S-----GGG-/-HHHHHHHHHHHHHHHT-SEEEEEEEEEETTT--EEEEEEEEETTTEEEEEEPTT--EEEEEETTEEEEEETTTTEEEEEE---HHHHHHHS-STT-TTEEEEEEEEETTEEEEEEEETTTTEEEEEEEETTTTEEEEEEEE-SS-EEEEEEEEEEES----GGG-S--/-HHHHHHHHHHHHHH--EEEEEEEEEETTT---EEEEEEEETTTEEEEEEPTTS-EEEEEETTEEEEEETTTTEEEEEE---TTGGGGG-------EEEEEEEETTEEEEEEEETTTTEEEEEEEETTTTEEEEEEEE-SS-EEEEEEEEEEES----GGG-SPPPP-TT--

Nearest PDB structures (foldseek):
  9azz-assembly3_C  TM=9.579E-01  e=1.123E-29  Ehrlichia ruminantium str. Gardel
  9azz-assembly2_B  TM=9.631E-01  e=2.756E-28  Ehrlichia ruminantium str. Gardel
  9c89-assembly1_A  TM=9.359E-01  e=6.061E-21  Ehrlichia chaffeensis str. Arkansas
  8veh-assembly4_D  TM=8.277E-01  e=8.172E-13  Rickettsia bellii RML369-C
  4ki3-assembly1_D  TM=7.755E-01  e=2.885E-10  Yersinia pestis biovar Medievalis str. Harbin 35

Foldseek 3Di:
DQVVQLVVVLVLLVLFQKKKWKKWKAKPVPRDTWIFIWIEHAPWWIWTCTDPPQQWIWITGRQWIWIAGRVVRDIDIDGDLALPPRVNRHDSVSQVQFPDWGWDADPQKIWIWTAHPVQQKIKIWIFHPPPTDTAKIWMDHPPMIMIMGTPPMDGPDDDDPVVRDDDDDDPPPD/DVVQVVLVVVVLVLLVQFAWKKWKKWKAKPVVRDTWIGIWTAHEAWWIWTGTDPPQQWIWITGHQKIWIARNVVRDIDIDGHDDLVVCSNHYDPPRNVQKRFDDWDADPQKIWTWIARPVQRKIKIWIFHPVPTDTAWMWIDHPPMIMIMGTDPMDGPDDDDPVVSDDD/DQVVLVVVVLVLLVVFAKKKWKKWKAKPVVRDTWIGIWIEHPDWWIWTGTDPPQQWIWITGHQKIWIAGQVVRDIDIDGDDFCVVSSNHHDPPDDKAWDDWDADPQKIWTWIADPVQQKIKIWIFHPPPTDTAWMWIDHPPMIMTMGTHPMDTPDDDDSVVRDDDHDPPPPD

B-factor: mean 48.79, std 15.31, range [21.35, 127.6]

Sequence (515 aa):
IRVDTIKNALTYFDAVRRSFKAEFIQISSTDNIPRYGQVLMRKPGLLKWNYYPPTPVSIIIKGKTISYYDRRELEEYSYTTINSPIINLLSSDMKNISTIDFVNIDTVNNQKIVTLYDKKSESQAEVIFNINPITIVGLNISNPDSTTSIQFYNISSNIPIDKAEFKHDISHYYSEADIRVDTIKNALTYFDAVRSFKAEFIQISSTDNIPRYGQVLMRKPGLLKWNYYPPTPVSIIIKGKTISYYDRELEEYSYTTINSPIINLLSSDMKNISTIDFVNIDTVNNQKIVTLYDKKSESQAEVIFNINPITIIVGLNISNPDSTTSIQFYNISSNIPIDKAEFKHDIRVDTIKNALTYFDAVRSFKAEFIQISSTDNIPRYGQVLMRKPGLLKWNYYPPTPVSIIIKGKTISYYDRELEEYSYTTINSPIINLLSSDMKSTIDFVNIDTVNNQKIVTLYDKKSESQAEVIFNINPITIVGLNISNPDSTTSIQFYNISSNIPIDKAEFKHDISHYYSE